Protein AF-0000000078836853 (afdb_homodimer)

Secondary structure (DSSP, 8-state):
--HHHHHHHHHHHHHHHHHHHHHHHHHHHHHHHHS-HHHHHTGGGB-----PPP--TTPPPGGGT-TT--EEEEEEETTEEEEEEEETTEEEEEETTT--B-PSP-HHHHHHHHHHHB-S-PPEEEEEEESS--GGGTTS-SSEEEEEESSTT--EEEE-TTT--EEEEE-HHHHHHHHHHHHHHT--SSS--TT-HHHHHHHHHHHHHHHHHHHHHHHHHHHHHHHHHHH-/--HHHHHHHHHHHHHHHHHHHHHHHHHHHHHHHHS-HHHHHTGGGB-----PPP--TTPPPGGGT-TT--EEEEEEETTEEEEEEEETTEEEEEETTT--B-PSP-HHHHHHHHHHHB-S-PPEEEEEEESS--GGGTTS-SSEEEEEESSTT--EEEE-TTT--EEEEE-HHHHHHHHHHHHHHT--SSS--TT-HHHHHHHHHHHHHHHHHHHHHHHHHHHHHHHHHHH-

InterPro domains:
  IPR025711 PepSY domain [PF03413] (105-168)

Foldseek 3Di:
DDVLVVLVVLLVVLVVVLVVLVVLQVVLVCLVVVDDVCVLQCVQFWDDDDFDDDDPPQFDDPVPADPAWDDWDWGDAPRFTWIFTQGPVGTAIARGRPSHTCAQPDQVLLLVRSVVTGNDDWHWPDKDFDQADDLLPRPDDD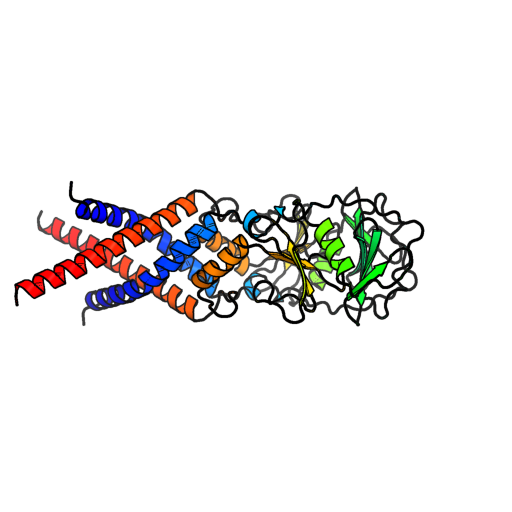RWIWTWTDDPQTKIFIAHSGRRDTPGIGGNSNVVSLVSCCSNLVPVDSSPDSPDPVSVVSVVSVVSSVVSVVVVVVVVVVVVVVVVVVVD/DDPLVVLVVLLVVLVVVLVVLVVLQVVLVCLVVVDDVCVLQCVQFWDDDDFDDDDPPQFDDPVPADPAWDDWDWGDAPRFTWIFTQGPVGTAIARGRPSHTCAQPDQVLLLVRSVVTGNDDWHWPDKDFDQADDLLPRPDDDRWIWTWTDDPQTKIFIAHSGRRDTPGIGGNSNVVSLVSCCSNLVPVDSSPDSPDPVSVVSVVSVVSSVVSVVVVVVVVVVVVVVVVVVVD

Solvent-accessible surface area (backbone atoms only — not comparable to full-atom values): 24762 Å² total; per-residue (Å²): 137,61,65,65,57,55,41,51,52,51,30,51,58,51,42,55,60,46,48,57,53,47,50,43,42,29,57,28,44,40,53,63,26,67,49,52,65,59,65,48,60,39,59,76,49,44,41,82,71,75,80,54,58,56,81,52,78,71,52,56,65,70,69,75,68,48,77,54,29,34,32,39,31,38,34,68,54,96,87,35,58,27,29,40,33,35,28,77,90,40,63,32,22,26,35,25,59,79,59,46,74,56,44,68,45,51,70,69,57,49,49,53,49,51,55,69,34,39,52,62,89,49,53,78,72,46,74,45,79,32,77,64,63,54,77,96,48,56,88,52,78,63,59,28,31,40,35,31,31,45,60,82,54,51,38,30,38,29,33,34,33,30,60,62,43,79,75,45,62,49,32,46,65,32,52,51,48,53,54,36,47,17,58,53,39,54,22,89,79,80,53,70,52,57,54,42,68,64,41,47,52,52,28,51,48,44,46,51,31,50,53,40,48,51,48,52,52,52,53,52,54,50,50,51,51,53,52,54,55,67,73,95,134,61,67,65,58,55,41,51,51,50,31,51,56,50,42,56,58,45,46,58,52,47,49,45,41,28,57,29,44,40,52,62,25,68,48,50,64,59,65,49,59,40,57,75,49,45,42,83,72,76,80,55,58,56,81,50,80,72,53,54,63,70,68,75,69,48,75,54,30,33,32,36,30,38,35,71,55,96,89,35,58,28,30,39,32,34,28,78,89,40,62,31,21,26,35,25,59,80,59,46,74,56,43,67,45,50,70,70,56,49,49,50,49,51,55,70,34,40,51,64,88,48,52,78,72,46,75,45,78,34,76,65,62,55,78,95,48,57,88,52,80,64,58,28,32,40,35,30,30,45,61,83,56,50,37,31,40,29,32,34,34,30,62,63,42,78,74,46,62,49,30,47,66,34,52,51,48,51,54,35,45,17,59,53,38,54,21,90,79,81,53,69,51,56,55,43,68,63,42,46,51,51,29,51,48,43,48,51,33,50,50,41,48,52,48,52,52,51,54,51,55,50,50,50,52,52,53,53,56,67,74,97

Structure (mmCIF, N/CA/C/O backbone):
data_AF-0000000078836853-model_v1
#
loop_
_entity.id
_entity.type
_entity.pdbx_description
1 polymer 'PepSY domain-containing protein'
#
loop_
_atom_site.group_PDB
_atom_site.id
_atom_site.type_symbol
_atom_site.label_atom_id
_atom_site.label_alt_id
_atom_site.label_comp_id
_atom_site.label_asym_id
_atom_site.label_entity_id
_atom_site.label_seq_id
_atom_site.pdbx_PDB_ins_code
_atom_site.Cartn_x
_atom_site.Cartn_y
_atom_site.Cartn_z
_atom_site.occupancy
_atom_site.B_iso_or_equiv
_atom_site.auth_seq_id
_atom_site.auth_comp_id
_atom_site.auth_asym_id
_atom_site.auth_atom_id
_atom_site.pdbx_PDB_model_num
ATOM 1 N N . MET A 1 1 ? -12.055 32.719 38.469 1 42.66 1 MET A N 1
ATOM 2 C CA . MET A 1 1 ? -10.812 32.406 37.781 1 42.66 1 MET A CA 1
ATOM 3 C C . MET A 1 1 ? -11.023 32.406 36.25 1 42.66 1 MET A C 1
ATOM 5 O O . MET A 1 1 ? -11.914 31.734 35.75 1 42.66 1 MET A O 1
ATOM 9 N N . ARG A 1 2 ? -10.828 33.5 35.312 1 65.19 2 ARG A N 1
ATOM 10 C CA . ARG A 1 2 ? -11.414 34.062 34.094 1 65.19 2 ARG A CA 1
ATOM 11 C C . ARG A 1 2 ? -11.078 33.219 32.875 1 65.19 2 ARG A C 1
ATOM 13 O O . ARG A 1 2 ? -9.906 32.906 32.625 1 65.19 2 ARG A O 1
ATOM 20 N N . LEU A 1 3 ? -11.984 32.375 32.438 1 70.56 3 LEU A N 1
ATOM 21 C CA . LEU A 1 3 ? -12.031 31.453 31.328 1 70.56 3 LEU A CA 1
ATOM 22 C C . LEU A 1 3 ? -11.211 31.969 30.156 1 70.56 3 LEU A C 1
ATOM 24 O O . LEU A 1 3 ? -10.445 31.219 29.547 1 70.56 3 LEU A O 1
ATOM 28 N N . PRO A 1 4 ? -11.305 33.188 29.953 1 72.94 4 PRO A N 1
ATOM 29 C CA . PRO A 1 4 ? -10.5 33.688 28.828 1 72.94 4 PRO A CA 1
ATOM 30 C C . PRO A 1 4 ? -9.008 33.719 29.141 1 72.94 4 PRO A C 1
ATOM 32 O O . PRO A 1 4 ? -8.188 33.5 28.25 1 72.94 4 PRO A O 1
ATOM 35 N N . ALA A 1 5 ? -8.688 33.969 30.406 1 75.06 5 ALA A N 1
ATOM 36 C CA . ALA A 1 5 ? -7.281 34.031 30.781 1 75.06 5 ALA A CA 1
ATOM 37 C C . ALA A 1 5 ? -6.645 32.625 30.688 1 75.06 5 ALA A C 1
ATOM 39 O O . ALA A 1 5 ? -5.508 32.5 30.219 1 75.06 5 ALA A O 1
ATOM 40 N N . LEU A 1 6 ? -7.359 31.609 31.156 1 76.12 6 LEU A N 1
ATOM 41 C CA . LEU A 1 6 ? -6.875 30.234 31.062 1 76.12 6 LEU A CA 1
ATOM 42 C C . LEU A 1 6 ? -6.734 29.812 29.609 1 76.12 6 LEU A C 1
ATOM 44 O O . LEU A 1 6 ? -5.777 29.125 29.25 1 76.12 6 LEU A O 1
ATOM 48 N N . ALA A 1 7 ? -7.648 30.156 28.875 1 78.25 7 ALA A N 1
ATOM 49 C CA . ALA A 1 7 ? -7.605 29.844 27.438 1 78.25 7 ALA A CA 1
ATOM 50 C C . ALA A 1 7 ? -6.406 30.5 26.766 1 78.25 7 ALA A C 1
ATOM 52 O O . ALA A 1 7 ? -5.75 29.891 25.922 1 78.25 7 ALA A O 1
ATOM 53 N N . ARG A 1 8 ? -6.152 31.688 27.172 1 84.06 8 ARG A N 1
ATOM 54 C CA . ARG A 1 8 ? -5.035 32.438 26.578 1 84.06 8 ARG A CA 1
ATOM 55 C C . ARG A 1 8 ? -3.703 31.781 26.953 1 84.06 8 ARG A C 1
ATOM 57 O O . ARG A 1 8 ? -2.826 31.625 26.109 1 84.06 8 ARG A O 1
ATOM 64 N N . THR A 1 9 ? -3.615 31.438 28.172 1 82.25 9 THR A N 1
ATOM 65 C CA . THR A 1 9 ? -2.371 30.844 28.641 1 82.25 9 THR A CA 1
ATOM 66 C C . THR A 1 9 ? -2.18 29.453 28.047 1 82.25 9 THR A C 1
ATOM 68 O O . THR A 1 9 ? -1.085 29.109 27.578 1 82.25 9 THR A O 1
ATOM 71 N N . THR A 1 10 ? -3.188 28.656 28.016 1 81 10 THR A N 1
ATOM 72 C CA . THR A 1 10 ? -3.115 27.328 27.438 1 81 10 THR A CA 1
ATOM 73 C C . THR A 1 10 ? -2.799 27.406 25.938 1 81 10 THR A C 1
ATOM 75 O O . THR A 1 10 ? -1.932 26.688 25.453 1 81 10 THR A O 1
ATOM 78 N N . HIS A 1 11 ? -3.488 28.25 25.344 1 85.75 11 HIS A N 1
ATOM 79 C CA . HIS A 1 11 ? -3.266 28.422 23.906 1 85.75 11 HIS A CA 1
ATOM 80 C C . HIS A 1 11 ? -1.817 28.797 23.609 1 85.75 11 HIS A C 1
ATOM 82 O O . HIS A 1 11 ? -1.19 28.219 22.719 1 85.75 11 HIS A O 1
ATOM 88 N N . LYS A 1 12 ? -1.328 29.688 24.391 1 84 12 LYS A N 1
ATOM 89 C CA . LYS A 1 12 ? 0.028 30.188 24.156 1 84 12 LYS A CA 1
ATOM 90 C C . LYS A 1 12 ? 1.051 29.062 24.312 1 84 12 LYS A C 1
ATOM 92 O O . LYS A 1 12 ? 1.88 28.844 23.422 1 84 12 LYS A O 1
ATOM 97 N N . TRP A 1 13 ? 1.012 28.312 25.375 1 84.75 13 TRP A N 1
ATOM 98 C CA . TRP A 1 13 ? 2.014 27.281 25.656 1 84.75 13 TRP A CA 1
ATOM 99 C C . TRP A 1 13 ? 1.844 26.094 24.719 1 84.75 13 TRP A C 1
ATOM 101 O O . TRP A 1 13 ? 2.828 25.531 24.219 1 84.75 13 TRP A O 1
ATOM 111 N N . PHE A 1 14 ? 0.631 25.641 24.438 1 88 14 PHE A N 1
ATOM 112 C CA . PHE A 1 14 ? 0.379 24.562 23.5 1 88 14 PHE A CA 1
ATOM 113 C C . PHE A 1 14 ? 0.801 24.953 22.094 1 88 14 PHE A C 1
ATOM 115 O O . PHE A 1 14 ? 1.395 24.156 21.375 1 88 14 PHE A O 1
ATOM 122 N N . ALA A 1 15 ? 0.5 26.125 21.844 1 84.69 15 ALA A N 1
ATOM 123 C CA . ALA A 1 15 ? 0.825 26.609 20.5 1 84.69 15 ALA A CA 1
ATOM 124 C C . ALA A 1 15 ? 2.334 26.641 20.297 1 84.69 15 ALA A C 1
ATOM 126 O O . ALA A 1 15 ? 2.818 26.344 19.188 1 84.69 15 ALA A O 1
ATOM 127 N N . LEU A 1 16 ? 3.051 27.031 21.297 1 85.44 16 LEU A N 1
ATOM 128 C CA . LEU A 1 16 ? 4.504 27.094 21.188 1 85.44 16 LEU A CA 1
ATOM 129 C C . LEU A 1 16 ? 5.098 25.703 20.984 1 85.44 16 LEU A C 1
ATOM 131 O O . LEU A 1 16 ? 5.953 25.5 20.125 1 85.44 16 LEU A O 1
ATOM 135 N N . ILE A 1 17 ? 4.637 24.75 21.734 1 90.44 17 ILE A N 1
ATOM 136 C CA . ILE A 1 17 ? 5.102 23.375 21.609 1 90.44 17 ILE A CA 1
ATOM 137 C C . ILE A 1 17 ? 4.711 22.812 20.234 1 90.44 17 ILE A C 1
ATOM 139 O O . ILE A 1 17 ? 5.527 22.188 19.562 1 90.44 17 ILE A O 1
ATOM 143 N N . LEU A 1 18 ? 3.545 23.062 19.875 1 91.5 18 LEU A N 1
ATOM 144 C CA . LEU A 1 18 ? 3.018 22.562 18.609 1 91.5 18 LEU A CA 1
ATOM 145 C C . LEU A 1 18 ? 3.715 23.203 17.422 1 91.5 18 LEU A C 1
ATOM 147 O O . LEU A 1 18 ? 3.818 22.609 16.344 1 91.5 18 LEU A O 1
ATOM 151 N N . ALA A 1 19 ? 4.133 24.438 17.672 1 87.81 19 ALA A N 1
ATOM 152 C CA . ALA A 1 19 ? 4.781 25.156 16.594 1 87.81 19 ALA A CA 1
ATOM 153 C C . ALA A 1 19 ? 6.035 24.438 16.109 1 87.81 19 ALA A C 1
ATOM 155 O O . ALA A 1 19 ? 6.316 24.406 14.914 1 87.81 19 ALA A O 1
ATOM 156 N N . ILE A 1 20 ? 6.699 23.844 17 1 91.5 20 ILE A N 1
ATOM 157 C CA . ILE A 1 20 ? 7.898 23.094 16.641 1 91.5 20 ILE A CA 1
ATOM 158 C C . ILE A 1 20 ? 7.523 21.891 15.773 1 91.5 20 ILE A C 1
ATOM 160 O O . ILE A 1 20 ? 8.109 21.672 14.711 1 91.5 20 ILE A O 1
ATOM 164 N N . GLN A 1 21 ? 6.57 21.172 16.219 1 93.38 21 GLN A N 1
ATOM 165 C CA . GLN A 1 21 ? 6.133 20 15.477 1 93.38 21 GLN A CA 1
ATOM 166 C C . GLN A 1 21 ? 5.488 20.406 14.148 1 93.38 21 GLN A C 1
ATOM 168 O O . GLN A 1 21 ? 5.629 19.703 13.148 1 93.38 21 GLN A O 1
ATOM 173 N N . ALA A 1 22 ? 4.852 21.516 14.18 1 91.94 22 ALA A N 1
ATOM 174 C CA . ALA A 1 22 ? 4.234 22.031 12.953 1 91.94 22 ALA A CA 1
ATOM 175 C C . ALA A 1 22 ? 5.281 22.281 11.875 1 91.94 22 ALA A C 1
ATOM 177 O O . ALA A 1 22 ? 5.027 22.078 10.688 1 91.94 22 ALA A O 1
ATOM 178 N N . VAL A 1 23 ? 6.406 22.75 12.289 1 93.38 23 VAL A N 1
ATOM 179 C CA . VAL A 1 23 ? 7.496 22.969 11.344 1 93.38 23 VAL A CA 1
ATOM 180 C C . VAL A 1 23 ? 7.91 21.641 10.719 1 93.38 23 VAL A C 1
ATOM 182 O O . VAL A 1 23 ? 8.07 21.531 9.5 1 93.38 23 VAL A O 1
ATOM 185 N N . PHE A 1 24 ? 7.98 20.594 11.523 1 95.75 24 PHE A N 1
ATOM 186 C CA . PHE A 1 24 ? 8.344 19.281 11.016 1 95.75 24 PHE A CA 1
ATOM 187 C C . PHE A 1 24 ? 7.266 18.734 10.094 1 95.75 24 PHE A C 1
ATOM 189 O O . PHE A 1 24 ? 7.566 18.125 9.062 1 95.75 24 PHE A O 1
ATOM 196 N N . TRP A 1 25 ? 6.016 18.922 10.461 1 96.19 25 TRP A N 1
ATOM 197 C CA . TRP A 1 25 ? 4.918 18.453 9.617 1 96.19 25 TRP A CA 1
ATOM 198 C C . TRP A 1 25 ? 4.926 19.188 8.273 1 96.19 25 TRP A C 1
ATOM 200 O O . TRP A 1 25 ? 4.715 18.562 7.23 1 96.19 25 TRP A O 1
ATOM 210 N N . THR A 1 26 ? 5.211 20.438 8.328 1 94.69 26 THR A N 1
ATOM 211 C CA . THR A 1 26 ? 5.191 21.234 7.109 1 94.69 26 THR A CA 1
ATOM 212 C C . THR A 1 26 ? 6.359 20.875 6.199 1 94.69 26 THR A C 1
ATOM 214 O O . THR A 1 26 ? 6.172 20.641 5.004 1 94.69 26 THR A O 1
ATOM 217 N N . LEU A 1 27 ? 7.547 20.812 6.758 1 96.25 27 LEU A N 1
ATOM 218 C CA . LEU A 1 27 ? 8.727 20.516 5.961 1 96.25 27 LEU A CA 1
ATOM 219 C C . LEU A 1 27 ? 8.641 19.109 5.371 1 96.25 27 LEU A C 1
ATOM 221 O O . LEU A 1 27 ? 8.961 18.906 4.199 1 96.25 27 LEU A O 1
ATOM 225 N N . SER A 1 28 ? 8.234 18.156 6.16 1 97.12 28 SER A N 1
ATOM 226 C CA . SER A 1 28 ? 8.047 16.812 5.629 1 97.12 28 SER A CA 1
ATOM 227 C C . SER A 1 28 ? 6.949 16.781 4.57 1 97.12 28 SER A C 1
ATOM 229 O O . SER A 1 28 ? 7.09 16.109 3.541 1 97.12 28 SER A O 1
ATOM 231 N N . GLY A 1 29 ? 5.887 17.531 4.84 1 96.5 29 GLY A N 1
ATOM 232 C CA . GLY A 1 29 ? 4.812 17.609 3.867 1 96.5 29 GLY A CA 1
ATOM 233 C C . GLY A 1 29 ? 5.266 18.156 2.523 1 96.5 29 GLY A C 1
ATOM 234 O O . GLY A 1 29 ? 4.816 17.688 1.477 1 96.5 29 GLY A O 1
ATOM 235 N N . VAL A 1 30 ? 6.137 19.141 2.561 1 97.44 30 VAL A N 1
ATOM 236 C CA . VAL A 1 30 ? 6.66 19.719 1.324 1 97.44 30 VAL A CA 1
ATOM 237 C C . VAL A 1 30 ? 7.352 18.625 0.505 1 97.44 30 VAL A C 1
ATOM 239 O O . VAL A 1 30 ? 7.082 18.469 -0.688 1 97.44 30 VAL A O 1
ATOM 242 N N . TYR A 1 31 ? 8.172 17.859 1.103 1 97.69 31 TYR A N 1
ATOM 243 C CA . TYR A 1 31 ? 8.867 16.797 0.374 1 97.69 31 TYR A CA 1
ATOM 244 C C . TYR A 1 31 ? 7.891 15.75 -0.137 1 97.69 31 TYR A C 1
ATOM 246 O O . TYR A 1 31 ? 7.957 15.344 -1.299 1 97.69 31 TYR A O 1
ATOM 254 N N . MET A 1 32 ? 6.973 15.336 0.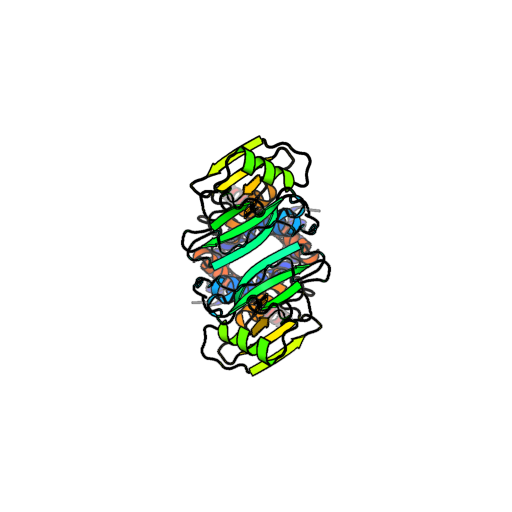71 1 97.19 32 MET A N 1
ATOM 255 C CA . MET A 1 32 ? 6.043 14.25 0.392 1 97.19 32 MET A CA 1
ATOM 256 C C . MET A 1 32 ? 5.098 14.664 -0.733 1 97.19 32 MET A C 1
ATOM 258 O O . MET A 1 32 ? 4.637 13.812 -1.499 1 97.19 32 MET A O 1
ATOM 262 N N . THR A 1 33 ? 4.883 15.93 -0.871 1 96.62 33 THR A N 1
ATOM 263 C CA . THR A 1 33 ? 3.975 16.391 -1.915 1 96.62 33 THR A CA 1
ATOM 264 C C . THR A 1 33 ? 4.75 16.828 -3.154 1 96.62 33 THR A C 1
ATOM 266 O O . THR A 1 33 ? 4.188 16.922 -4.246 1 96.62 33 THR A O 1
ATOM 269 N N . ALA A 1 34 ? 6.02 17.094 -3.064 1 95.56 34 ALA A N 1
ATOM 270 C CA . ALA A 1 34 ? 6.836 17.594 -4.164 1 95.56 34 ALA A CA 1
ATOM 271 C C . ALA A 1 34 ? 7.305 16.453 -5.07 1 95.56 34 ALA A C 1
ATOM 273 O O . ALA A 1 34 ? 7.371 16.609 -6.289 1 95.56 34 ALA A O 1
ATOM 274 N N . VAL A 1 35 ? 7.605 15.367 -4.512 1 94.81 35 VAL A N 1
ATOM 275 C CA . VAL A 1 35 ? 8.102 14.219 -5.27 1 94.81 35 VAL A CA 1
ATOM 276 C C . VAL A 1 35 ? 6.957 13.242 -5.535 1 94.81 35 VAL A C 1
ATOM 278 O O . VAL A 1 35 ? 6.332 12.734 -4.598 1 94.81 35 VAL A O 1
ATOM 281 N N . HIS A 1 36 ? 6.738 13.008 -6.77 1 94.69 36 HIS A N 1
ATOM 282 C CA . HIS A 1 36 ? 5.609 12.164 -7.133 1 94.69 36 HIS A CA 1
ATOM 283 C C . HIS A 1 36 ? 5.758 10.766 -6.551 1 94.69 36 HIS A C 1
ATOM 285 O O . HIS A 1 36 ? 6.855 10.203 -6.543 1 94.69 36 HIS A O 1
ATOM 291 N N . ILE A 1 37 ? 4.648 10.203 -6.141 1 91.62 37 ILE A N 1
ATOM 292 C CA . ILE A 1 37 ? 4.625 8.938 -5.418 1 91.62 37 ILE A CA 1
ATOM 293 C C . ILE A 1 37 ? 5.18 7.828 -6.305 1 91.62 37 ILE A C 1
ATOM 295 O O . ILE A 1 37 ? 5.812 6.891 -5.816 1 91.62 37 ILE A O 1
ATOM 299 N N . ASP A 1 38 ? 5.008 7.875 -7.598 1 93.44 38 ASP A N 1
ATOM 300 C CA . ASP A 1 38 ? 5.516 6.863 -8.516 1 93.44 38 ASP A CA 1
ATOM 301 C C . ASP A 1 38 ? 7.043 6.82 -8.492 1 93.44 38 ASP A C 1
ATOM 303 O O . ASP A 1 38 ? 7.641 5.75 -8.625 1 93.44 38 ASP A O 1
ATOM 307 N N . ILE A 1 39 ? 7.594 8.023 -8.336 1 95.12 39 ILE A N 1
ATOM 308 C CA . ILE A 1 39 ? 9.047 8.109 -8.234 1 95.12 39 ILE A CA 1
ATOM 309 C C . ILE A 1 39 ? 9.508 7.461 -6.926 1 95.12 39 ILE A C 1
ATOM 311 O O . ILE A 1 39 ? 10.445 6.664 -6.918 1 95.12 39 ILE A O 1
ATOM 315 N N . ILE A 1 40 ? 8.766 7.742 -5.867 1 96.12 40 ILE A N 1
ATOM 316 C CA . ILE A 1 40 ? 9.117 7.211 -4.555 1 96.12 40 ILE A C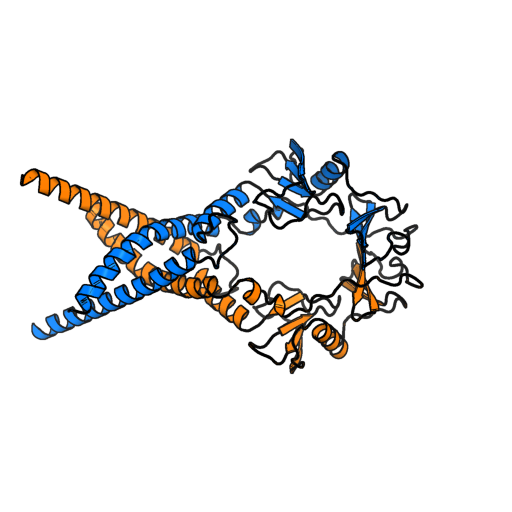A 1
ATOM 317 C C . ILE A 1 40 ? 8.984 5.691 -4.562 1 96.12 40 ILE A C 1
ATOM 319 O O . ILE A 1 40 ? 9.828 4.984 -4.016 1 96.12 40 ILE A O 1
ATOM 323 N N . HIS A 1 41 ? 8 5.133 -5.203 1 95.06 41 HIS A N 1
ATOM 324 C CA . HIS A 1 41 ? 7.785 3.691 -5.273 1 95.06 41 HIS A CA 1
ATOM 325 C C . HIS A 1 41 ? 8.852 3.012 -6.125 1 95.06 41 HIS A C 1
ATOM 327 O O . HIS A 1 41 ? 9.047 1.797 -6.035 1 95.06 41 HIS A O 1
ATOM 333 N N . GLY A 1 42 ? 9.516 3.77 -6.988 1 95.44 42 GLY A N 1
ATOM 334 C CA . GLY A 1 42 ? 10.547 3.201 -7.84 1 95.44 42 GLY A CA 1
ATOM 335 C C . GLY A 1 42 ? 9.984 2.408 -9.008 1 95.44 42 GLY A C 1
ATOM 336 O O . GLY A 1 42 ? 10.633 1.479 -9.492 1 95.44 42 GLY A O 1
ATOM 337 N N . ASP A 1 43 ? 8.812 2.654 -9.445 1 91.94 43 ASP A N 1
ATOM 338 C CA . ASP A 1 43 ? 8.133 1.914 -10.508 1 91.94 43 ASP A CA 1
ATOM 339 C C . ASP A 1 43 ? 8.945 1.948 -11.797 1 91.94 43 ASP A C 1
ATOM 341 O O . ASP A 1 43 ? 9.016 0.95 -12.516 1 91.94 43 ASP A O 1
ATOM 345 N N . ARG A 1 44 ? 9.602 2.984 -11.992 1 92.44 44 ARG A N 1
ATOM 346 C CA . ARG A 1 44 ? 10.32 3.154 -13.25 1 92.44 44 ARG A CA 1
ATOM 347 C C . ARG A 1 44 ? 11.625 2.367 -13.25 1 92.44 44 ARG A C 1
ATOM 349 O O . ARG A 1 44 ? 12.258 2.203 -14.289 1 92.44 44 ARG A O 1
ATOM 356 N N . LEU A 1 45 ? 12.039 1.994 -12.062 1 96.06 45 LEU A N 1
ATOM 357 C CA . LEU A 1 45 ? 13.297 1.267 -11.953 1 96.06 45 LEU A CA 1
ATOM 358 C C . LEU A 1 45 ? 13.141 -0.173 -12.43 1 96.06 45 LEU A C 1
ATOM 360 O O . LEU A 1 45 ? 14.125 -0.858 -12.695 1 96.06 45 LEU A O 1
ATOM 364 N N . VAL A 1 46 ? 11.922 -0.607 -12.453 1 96.12 46 VAL A N 1
ATOM 365 C CA . VAL A 1 46 ? 11.664 -2.002 -12.789 1 96.12 46 VAL A CA 1
ATOM 366 C C . VAL A 1 46 ? 11.211 -2.105 -14.242 1 96.12 46 VAL A C 1
ATOM 368 O O . VAL A 1 46 ? 10.25 -1.438 -14.648 1 96.12 46 VAL A O 1
ATOM 371 N N . ARG A 1 47 ? 11.812 -2.951 -14.945 1 92.44 47 ARG A N 1
ATOM 372 C CA . ARG A 1 47 ? 11.469 -3.164 -16.344 1 92.44 47 ARG A CA 1
ATOM 373 C C . ARG A 1 47 ? 10.102 -3.836 -16.484 1 92.44 47 ARG A C 1
ATOM 375 O O . ARG A 1 47 ? 9.836 -4.84 -15.82 1 92.44 47 ARG A O 1
ATOM 382 N N . ALA A 1 48 ? 9.312 -3.18 -17.297 1 81.25 48 ALA A N 1
ATOM 383 C CA . ALA A 1 48 ? 8.031 -3.818 -17.594 1 81.25 48 ALA A CA 1
ATOM 384 C C . ALA A 1 48 ? 8.234 -5.102 -18.391 1 81.25 48 ALA A C 1
ATOM 386 O O . ALA A 1 48 ? 8.945 -5.109 -19.406 1 81.25 48 ALA A O 1
ATOM 387 N N . GLN A 1 49 ? 7.98 -6.219 -17.75 1 73.19 49 GLN A N 1
ATOM 388 C CA . GLN A 1 49 ? 8.141 -7.461 -18.5 1 73.19 49 GLN A CA 1
ATOM 389 C C . GLN A 1 49 ? 6.879 -7.793 -19.297 1 73.19 49 GLN A C 1
ATOM 391 O O . GLN A 1 49 ? 5.793 -7.91 -18.719 1 73.19 49 GLN A O 1
ATOM 396 N N . ALA A 1 50 ? 6.977 -7.535 -20.594 1 68.19 50 ALA A N 1
ATOM 397 C CA . ALA A 1 50 ? 5.863 -8.016 -21.406 1 68.19 50 ALA A CA 1
ATOM 398 C C . ALA A 1 50 ? 5.648 -9.516 -21.219 1 68.19 50 ALA A C 1
ATOM 400 O O . ALA A 1 50 ? 6.594 -10.297 -21.328 1 68.19 50 ALA A O 1
ATOM 401 N N . PRO A 1 51 ? 4.473 -9.883 -20.656 1 69.38 51 PRO A N 1
ATOM 402 C CA . PRO A 1 51 ? 4.27 -11.328 -20.484 1 69.38 51 PRO A CA 1
ATOM 403 C C . PRO A 1 51 ? 4.434 -12.094 -21.797 1 69.38 51 PRO A C 1
ATOM 405 O O . PRO A 1 51 ? 3.889 -11.695 -22.828 1 69.38 51 PRO A O 1
ATOM 408 N N . GLN A 1 52 ? 5.469 -12.891 -21.859 1 78.56 52 GLN A N 1
ATOM 409 C CA . GLN A 1 52 ? 5.641 -13.766 -23.016 1 78.56 52 GLN A CA 1
ATOM 410 C C . GLN A 1 52 ? 4.953 -15.109 -22.797 1 78.56 52 GLN A C 1
ATOM 412 O O . GLN A 1 52 ? 4.98 -15.656 -21.703 1 78.56 52 GLN A O 1
ATOM 417 N N . PRO A 1 53 ? 4.355 -15.5 -23.859 1 84.38 53 PRO A N 1
ATOM 418 C CA . PRO A 1 53 ? 3.746 -16.828 -23.719 1 84.38 53 PRO A CA 1
ATOM 419 C C . PRO A 1 53 ? 4.77 -17.906 -23.406 1 84.38 53 PRO A C 1
ATOM 421 O O . PRO A 1 53 ? 5.902 -17.859 -23.891 1 84.38 53 PRO A O 1
ATOM 424 N N . ILE A 1 54 ? 4.328 -18.797 -22.594 1 86.38 54 ILE A N 1
ATOM 425 C CA . ILE A 1 54 ? 5.176 -19.922 -22.203 1 86.38 54 ILE A CA 1
ATOM 426 C C . ILE A 1 54 ? 4.949 -21.094 -23.156 1 86.38 54 ILE A C 1
ATOM 428 O O . ILE A 1 54 ? 3.805 -21.422 -23.484 1 86.38 54 ILE A O 1
ATOM 432 N N . THR A 1 55 ? 6.039 -21.641 -23.672 1 81.5 55 THR A N 1
ATOM 433 C CA . THR A 1 55 ? 5.945 -22.875 -24.422 1 81.5 55 THR A CA 1
ATOM 434 C C . THR A 1 55 ? 5.664 -24.047 -23.484 1 81.5 55 THR A C 1
ATOM 436 O O . THR A 1 55 ? 6.512 -24.422 -22.672 1 81.5 55 THR A O 1
ATOM 439 N N . LEU A 1 56 ? 4.52 -24.656 -23.625 1 80.94 56 LEU A N 1
ATOM 440 C CA . LEU A 1 56 ? 4.016 -25.609 -22.641 1 80.94 56 LEU A CA 1
ATOM 441 C C . LEU A 1 56 ? 4.516 -27.016 -22.938 1 80.94 56 LEU A C 1
ATOM 443 O O . LEU A 1 56 ? 4.484 -27.891 -22.078 1 80.94 56 LEU A O 1
ATOM 447 N N . ALA A 1 57 ? 5 -27.188 -24.125 1 77.88 57 ALA A N 1
ATOM 448 C CA . ALA A 1 57 ? 5.457 -28.516 -24.516 1 77.88 57 ALA A CA 1
ATOM 449 C C . ALA A 1 57 ? 6.625 -28.969 -23.641 1 77.88 57 ALA A C 1
ATOM 451 O O . ALA A 1 57 ? 7.594 -28.234 -23.453 1 77.88 57 ALA A O 1
ATOM 452 N N . GLY A 1 58 ? 6.457 -30.188 -23.031 1 77.94 58 GLY A N 1
ATOM 453 C CA . GLY A 1 58 ? 7.566 -30.781 -22.312 1 77.94 58 GLY A CA 1
ATOM 454 C C . GLY A 1 58 ? 7.672 -30.328 -20.875 1 77.94 58 GLY A C 1
ATOM 455 O O . GLY A 1 58 ? 8.688 -30.547 -20.219 1 77.94 58 GLY A O 1
ATOM 456 N N . LEU A 1 59 ? 6.668 -29.656 -20.344 1 82.25 59 LEU A N 1
ATOM 457 C CA . LEU A 1 59 ? 6.746 -29.172 -18.969 1 82.25 59 LEU A CA 1
ATOM 458 C C . LEU A 1 59 ? 6.383 -30.281 -17.984 1 82.25 59 LEU A C 1
ATOM 460 O O . LEU A 1 59 ? 5.562 -31.141 -18.297 1 82.25 59 LEU A O 1
ATOM 464 N N . MET A 1 60 ? 7.027 -30.188 -16.859 1 79.88 60 MET A N 1
ATOM 465 C CA . MET A 1 60 ? 6.73 -31.141 -15.789 1 79.88 60 MET A CA 1
ATOM 466 C C . MET A 1 60 ? 5.434 -30.766 -15.078 1 79.88 60 MET A C 1
ATOM 468 O O . MET A 1 60 ? 5.051 -29.594 -15.055 1 79.88 60 MET A O 1
ATOM 472 N N . GLU A 1 61 ? 4.863 -31.844 -14.492 1 77.06 61 GLU A N 1
ATOM 473 C CA . GLU A 1 61 ? 3.684 -31.609 -13.664 1 77.06 61 GLU A CA 1
ATOM 474 C C . GLU A 1 61 ? 4.078 -31.109 -12.281 1 77.06 61 GLU A C 1
ATOM 476 O O . GLU A 1 61 ? 5.02 -31.625 -11.672 1 77.06 61 GLU A O 1
ATOM 481 N N . PRO A 1 62 ? 3.33 -30.109 -11.836 1 76.56 62 PRO A N 1
ATOM 482 C CA . PRO A 1 62 ? 3.643 -29.594 -10.5 1 76.56 62 PRO A CA 1
ATOM 483 C C . PRO A 1 62 ? 3.545 -30.672 -9.422 1 76.56 62 PRO A C 1
ATOM 485 O O . PRO A 1 62 ? 4.203 -30.578 -8.383 1 76.56 62 PRO A O 1
ATOM 488 N N . ALA A 1 63 ? 2.713 -31.656 -9.648 1 65.06 63 ALA A N 1
ATOM 489 C CA . ALA A 1 63 ? 2.451 -32.719 -8.68 1 65.06 63 ALA A CA 1
ATOM 490 C C . ALA A 1 63 ? 3.748 -33.375 -8.227 1 65.06 63 ALA A C 1
ATOM 492 O O . ALA A 1 63 ? 3.828 -33.906 -7.117 1 65.06 63 ALA A O 1
ATOM 493 N N . HIS A 1 64 ? 4.645 -33.219 -8.906 1 70 64 HIS A N 1
ATOM 494 C CA . HIS A 1 64 ? 5.844 -34 -8.609 1 70 64 HIS A CA 1
ATOM 495 C C . HIS A 1 64 ? 6.922 -33.125 -7.984 1 70 64 HIS A C 1
ATOM 497 O O . HIS A 1 64 ? 8.023 -33.594 -7.684 1 70 64 HIS A O 1
ATOM 503 N N . LEU A 1 65 ? 6.461 -31.969 -7.617 1 72.62 65 LEU A N 1
ATOM 504 C CA . LEU A 1 65 ? 7.547 -31.062 -7.281 1 72.62 65 LEU A CA 1
ATOM 505 C C . LEU A 1 65 ? 7.746 -30.969 -5.773 1 72.62 65 LEU A C 1
ATOM 507 O O . LEU A 1 65 ? 8.883 -30.891 -5.297 1 72.62 65 LEU A O 1
ATOM 511 N N . ALA A 1 66 ? 6.637 -30.922 -4.992 1 75.5 66 ALA A N 1
ATOM 512 C CA . ALA A 1 66 ? 6.836 -30.688 -3.562 1 75.5 66 ALA A CA 1
ATOM 513 C C . ALA A 1 66 ? 5.723 -31.344 -2.746 1 75.5 66 ALA A C 1
ATOM 515 O O . ALA A 1 66 ? 4.543 -31.219 -3.086 1 75.5 66 ALA A O 1
ATOM 516 N N . PRO A 1 67 ? 6.184 -32.156 -1.721 1 80.19 67 PRO A N 1
ATOM 517 C CA . PRO A 1 67 ? 5.168 -32.688 -0.807 1 80.19 67 PRO A CA 1
ATOM 518 C C . PRO A 1 67 ? 4.328 -31.578 -0.157 1 80.19 67 PRO A C 1
ATOM 520 O O . PRO A 1 67 ? 4.852 -30.5 0.172 1 80.19 67 PRO A O 1
ATOM 523 N N . GLY A 1 68 ? 3.025 -31.812 -0.04 1 85.44 68 GLY A N 1
ATOM 524 C CA . GLY A 1 68 ? 2.156 -30.844 0.608 1 85.44 68 GLY A CA 1
ATOM 525 C C . GLY A 1 68 ? 2.025 -29.547 -0.168 1 85.44 68 GLY A C 1
ATOM 526 O O . GLY A 1 68 ? 2.07 -28.469 0.415 1 85.44 68 GLY A O 1
ATOM 527 N N . LEU A 1 69 ? 1.948 -29.609 -1.398 1 89.62 69 LEU A N 1
ATOM 528 C CA . LEU A 1 69 ? 1.848 -28.453 -2.291 1 89.62 69 LEU A CA 1
ATOM 529 C C . LEU A 1 69 ? 0.579 -27.656 -2.01 1 89.62 69 LEU A C 1
ATOM 531 O O . LEU A 1 69 ? -0.513 -28.234 -1.934 1 89.62 69 LEU A O 1
ATOM 535 N N . ARG A 1 70 ? 0.798 -26.406 -1.759 1 90.56 70 ARG A N 1
ATOM 536 C CA . ARG A 1 70 ? -0.324 -25.516 -1.487 1 90.56 70 ARG A CA 1
ATOM 537 C C . ARG A 1 70 ? -0.65 -24.656 -2.705 1 90.56 70 ARG A C 1
ATOM 539 O O . ARG A 1 70 ? -1.815 -24.344 -2.955 1 90.56 70 ARG A O 1
ATOM 546 N N . SER A 1 71 ? 0.334 -24.312 -3.391 1 92.75 71 SER A N 1
ATOM 547 C CA . SER A 1 71 ? 0.166 -23.547 -4.625 1 92.75 71 SER A CA 1
ATOM 548 C C . SER A 1 71 ? 1.38 -23.688 -5.535 1 92.75 71 SER A C 1
ATOM 550 O O . SER A 1 71 ? 2.492 -23.922 -5.062 1 92.75 71 SER A O 1
ATOM 552 N N . ALA A 1 72 ? 1.148 -23.641 -6.809 1 92.62 72 ALA A N 1
ATOM 553 C CA . ALA A 1 72 ? 2.193 -23.672 -7.832 1 92.62 72 ALA A CA 1
ATOM 554 C C . ALA A 1 72 ? 1.886 -22.688 -8.953 1 92.62 72 ALA A C 1
ATOM 556 O O . ALA A 1 72 ? 0.809 -22.734 -9.555 1 92.62 72 ALA A O 1
ATOM 557 N N . ARG A 1 73 ? 2.801 -21.828 -9.172 1 94.38 73 ARG A N 1
ATOM 558 C CA . ARG A 1 73 ? 2.625 -20.859 -10.242 1 94.38 73 ARG A CA 1
ATOM 559 C C . ARG A 1 73 ? 3.646 -21.078 -11.352 1 94.38 73 ARG A C 1
ATOM 561 O O . ARG A 1 73 ? 4.855 -21.047 -11.109 1 94.38 73 ARG A O 1
ATOM 568 N N . LEU A 1 74 ? 3.104 -21.391 -12.508 1 92.56 74 LEU A N 1
ATOM 569 C CA . LEU A 1 74 ? 3.936 -21.453 -13.703 1 92.56 74 LEU A CA 1
ATOM 570 C C . LEU A 1 74 ? 4.141 -20.078 -14.305 1 92.56 74 LEU A C 1
ATOM 572 O O . LEU A 1 74 ? 3.174 -19.359 -14.586 1 92.56 74 LEU A O 1
ATOM 576 N N . GLU A 1 75 ? 5.344 -19.672 -14.414 1 92.56 75 GLU A N 1
ATOM 577 C CA . GLU A 1 75 ? 5.668 -18.391 -15.023 1 92.56 75 GLU A CA 1
ATOM 578 C C . GLU A 1 75 ? 7.027 -18.438 -15.711 1 92.56 75 GLU A C 1
ATOM 580 O O . GLU A 1 75 ? 7.699 -19.469 -15.711 1 92.56 75 GLU A O 1
ATOM 585 N N . SER A 1 76 ? 7.352 -17.297 -16.406 1 92.31 76 SER A N 1
ATOM 586 C CA . SER A 1 76 ? 8.648 -17.188 -17.062 1 92.31 76 SER A CA 1
ATOM 587 C C . SER A 1 76 ? 9.602 -16.312 -16.266 1 92.31 76 SER A C 1
ATOM 589 O O . SER A 1 76 ? 9.227 -15.227 -15.812 1 92.31 76 SER A O 1
ATOM 591 N N . GLN A 1 77 ? 10.781 -16.844 -15.969 1 93.06 77 GLN A N 1
ATOM 592 C CA . GLN A 1 77 ? 11.883 -16.062 -15.422 1 93.06 77 GLN A CA 1
ATOM 593 C C . GLN A 1 77 ? 13.133 -16.203 -16.281 1 93.06 77 GLN A C 1
ATOM 595 O O . GLN A 1 77 ? 13.562 -17.312 -16.594 1 93.06 77 GLN A O 1
ATOM 600 N N . LEU A 1 78 ? 13.672 -15.031 -16.641 1 92.44 78 LEU A N 1
ATOM 601 C CA . LEU A 1 78 ? 14.852 -15.008 -17.5 1 92.44 78 LEU A CA 1
ATOM 602 C C . LEU A 1 78 ? 14.625 -15.828 -18.75 1 92.44 78 LEU A C 1
ATOM 604 O O . LEU A 1 78 ? 15.508 -16.594 -19.172 1 92.44 78 LEU A O 1
ATOM 608 N N . GLY A 1 79 ? 13.43 -15.781 -19.219 1 89.25 79 GLY A N 1
ATOM 609 C CA . GLY A 1 79 ? 13.094 -16.438 -20.469 1 89.25 79 GLY A CA 1
ATOM 610 C C . GLY A 1 79 ? 12.844 -17.922 -20.328 1 89.25 79 GLY A C 1
ATOM 611 O O . GLY A 1 79 ? 12.609 -18.609 -21.328 1 89.25 79 GLY A O 1
ATOM 612 N N . GLN A 1 80 ? 12.906 -18.406 -19.156 1 91.62 80 GLN A N 1
ATOM 613 C CA . GLN A 1 80 ? 12.703 -19.844 -18.922 1 91.62 80 GLN A CA 1
ATOM 614 C C . GLN A 1 80 ? 11.461 -20.078 -18.078 1 91.62 80 GLN A C 1
ATOM 616 O O . GLN A 1 80 ? 11.195 -19.344 -17.125 1 91.62 80 GLN A O 1
ATOM 621 N N . PRO A 1 81 ? 10.734 -21.141 -18.422 1 92.62 81 PRO A N 1
ATOM 622 C CA . PRO A 1 81 ? 9.586 -21.484 -17.578 1 92.62 81 PRO A CA 1
ATOM 623 C C . PRO A 1 81 ? 10.008 -22.047 -16.219 1 92.62 81 PRO A C 1
ATOM 625 O O . PRO A 1 81 ? 10.883 -22.906 -16.141 1 92.62 81 PRO A O 1
ATOM 628 N N . VAL A 1 82 ? 9.398 -21.531 -15.203 1 93.88 82 VAL A N 1
ATOM 629 C CA . VAL A 1 82 ? 9.695 -22 -13.852 1 93.88 82 VAL A CA 1
ATOM 630 C C . VAL A 1 82 ? 8.391 -22.203 -13.086 1 93.88 82 VAL A C 1
ATOM 632 O O . VAL A 1 82 ? 7.34 -21.688 -13.484 1 93.88 82 VAL A O 1
ATOM 635 N N . TYR A 1 83 ? 8.453 -23.016 -12.039 1 93.56 83 TYR A N 1
ATOM 636 C CA . TYR A 1 83 ? 7.391 -23.141 -11.055 1 93.56 83 TYR A CA 1
ATOM 637 C C . TYR A 1 83 ? 7.781 -22.484 -9.734 1 93.56 83 TYR A C 1
ATOM 639 O O . TYR A 1 83 ? 8.82 -22.812 -9.156 1 93.56 83 TYR A O 1
ATOM 647 N N . VAL A 1 84 ? 7.02 -21.516 -9.367 1 95.81 84 VAL A N 1
ATOM 648 C CA . VAL A 1 84 ? 7.102 -21.016 -7.992 1 95.81 84 VAL A CA 1
ATOM 649 C C . VAL A 1 84 ? 6.125 -21.797 -7.105 1 95.81 84 VAL A C 1
ATOM 651 O O . VAL A 1 84 ? 4.91 -21.688 -7.277 1 95.81 84 VAL A O 1
ATOM 654 N N . VAL A 1 85 ? 6.668 -22.484 -6.168 1 93.69 85 VAL A N 1
ATOM 655 C CA . VAL A 1 85 ? 5.871 -23.438 -5.398 1 93.69 85 VAL A CA 1
ATOM 656 C C . VAL A 1 85 ? 5.805 -23 -3.938 1 93.69 85 VAL A C 1
ATOM 658 O O . VAL A 1 85 ? 6.805 -22.531 -3.375 1 93.69 85 VAL A O 1
ATOM 661 N N . GLU A 1 86 ? 4.672 -23.031 -3.416 1 93.31 86 GLU A N 1
ATOM 662 C CA . GLU A 1 86 ? 4.469 -22.922 -1.975 1 93.31 86 GLU A CA 1
ATOM 663 C C . GLU A 1 86 ? 4 -24.234 -1.376 1 93.31 86 GLU A C 1
ATOM 665 O O . GLU A 1 86 ? 2.947 -24.766 -1.753 1 93.31 86 GLU A O 1
ATOM 670 N N . ALA A 1 87 ? 4.785 -24.812 -0.537 1 91.12 87 ALA A N 1
ATOM 671 C CA . ALA A 1 87 ? 4.484 -26.078 0.12 1 91.12 87 ALA A CA 1
ATOM 672 C C . ALA A 1 87 ? 4.629 -25.969 1.634 1 91.12 87 ALA A C 1
ATOM 674 O O . ALA A 1 87 ? 4.816 -24.859 2.162 1 91.12 87 ALA A O 1
ATOM 675 N N . GLU A 1 88 ? 4.391 -27.031 2.311 1 86.5 88 GLU A N 1
ATOM 676 C CA . GLU A 1 88 ? 4.508 -27.047 3.766 1 86.5 88 GLU A CA 1
ATOM 677 C C . GLU A 1 88 ? 5.895 -26.594 4.215 1 86.5 88 GLU A C 1
ATOM 679 O O . GLU A 1 88 ? 6.035 -25.922 5.242 1 86.5 88 GLU A O 1
ATOM 684 N N . GLY A 1 89 ? 6.859 -26.953 3.432 1 86.44 89 GLY A N 1
ATOM 685 C CA . GLY A 1 89 ? 8.234 -26.625 3.771 1 86.44 89 GLY A CA 1
ATOM 686 C C . GLY A 1 89 ? 8.633 -25.219 3.363 1 86.44 89 GLY A C 1
ATOM 687 O O . GLY A 1 89 ? 9.758 -24.797 3.602 1 86.44 89 GLY A O 1
ATOM 688 N N . GLY A 1 90 ? 7.727 -24.531 2.809 1 91.88 90 GLY A N 1
ATOM 689 C CA . GLY A 1 90 ? 8.016 -23.172 2.391 1 91.88 90 GLY A CA 1
ATOM 690 C C . GLY A 1 90 ? 7.969 -22.984 0.886 1 91.88 90 GLY A C 1
ATOM 691 O O . GLY A 1 90 ? 7.387 -23.812 0.172 1 91.88 90 GLY A O 1
ATOM 692 N N . LYS A 1 91 ? 8.508 -21.875 0.468 1 95.81 91 LYS A N 1
ATOM 693 C CA . LYS A 1 91 ? 8.5 -21.547 -0.955 1 95.81 91 LYS A CA 1
ATOM 694 C C . LYS A 1 91 ? 9.766 -22.031 -1.642 1 95.81 91 LYS A C 1
ATOM 696 O O . LYS A 1 91 ? 10.836 -22.094 -1.023 1 95.81 91 LYS A O 1
ATOM 701 N N . ALA A 1 92 ? 9.617 -22.375 -2.92 1 96.44 92 ALA A N 1
ATOM 702 C CA . ALA A 1 92 ? 10.758 -22.844 -3.699 1 96.44 92 ALA A CA 1
ATOM 703 C C . ALA A 1 92 ? 10.555 -22.578 -5.188 1 96.44 92 ALA A C 1
ATOM 705 O O . ALA A 1 92 ? 9.43 -22.312 -5.629 1 96.44 92 ALA A O 1
ATOM 706 N N . LEU A 1 93 ? 11.641 -22.656 -5.844 1 96.94 93 LEU A N 1
ATOM 707 C CA . LEU A 1 93 ? 11.68 -22.422 -7.285 1 96.94 93 LEU A CA 1
ATOM 708 C C . LEU A 1 93 ? 12.188 -23.656 -8.023 1 96.94 93 LEU A C 1
ATOM 710 O O . LEU A 1 93 ? 13.195 -24.25 -7.629 1 96.94 93 LEU A O 1
ATOM 714 N N . TYR A 1 94 ? 11.461 -24.062 -9.07 1 95.31 94 TYR A N 1
ATOM 715 C CA . TYR A 1 94 ? 11.836 -25.234 -9.844 1 95.31 94 TYR A CA 1
ATOM 716 C C . TYR A 1 94 ? 11.883 -24.922 -11.336 1 95.31 94 TYR A C 1
ATOM 718 O O . TYR A 1 94 ? 11.07 -24.125 -11.828 1 95.31 94 TYR A O 1
ATOM 726 N N . ASP A 1 95 ? 12.812 -25.547 -11.977 1 94.75 95 ASP A N 1
ATOM 727 C CA . ASP A 1 95 ? 12.766 -25.547 -13.438 1 94.75 95 ASP A CA 1
ATOM 728 C C . ASP A 1 95 ? 11.555 -26.328 -13.945 1 94.75 95 ASP A C 1
ATOM 730 O O . ASP A 1 95 ? 11.367 -27.5 -13.602 1 94.75 95 ASP A O 1
ATOM 734 N N . ALA A 1 96 ? 10.766 -25.656 -14.742 1 91.81 96 ALA A N 1
ATOM 735 C CA . ALA A 1 96 ? 9.508 -26.266 -15.141 1 91.81 96 ALA A CA 1
ATOM 736 C C . ALA A 1 96 ? 9.742 -27.375 -16.156 1 91.81 96 ALA A C 1
ATOM 738 O O . ALA A 1 96 ? 8.891 -28.266 -16.328 1 91.81 96 ALA A O 1
ATOM 739 N N . ARG A 1 97 ? 10.805 -27.359 -16.891 1 90.25 97 ARG A N 1
ATOM 740 C CA . ARG A 1 97 ? 11.086 -28.359 -17.922 1 90.25 97 ARG A CA 1
ATOM 741 C C . ARG A 1 97 ? 11.742 -29.594 -17.328 1 90.25 97 ARG A C 1
ATOM 743 O O . ARG A 1 97 ? 11.344 -30.719 -17.625 1 90.25 97 ARG A O 1
ATOM 750 N N . THR A 1 98 ? 12.695 -29.391 -16.406 1 90.69 98 THR A N 1
ATOM 751 C CA . THR A 1 98 ? 13.492 -30.5 -15.906 1 90.69 98 THR A CA 1
ATOM 752 C C . THR A 1 98 ? 12.992 -30.953 -14.531 1 90.69 98 THR A C 1
ATOM 754 O O . THR A 1 98 ? 13.289 -32.062 -14.094 1 90.69 98 THR A O 1
ATOM 757 N N . GLY A 1 99 ? 12.367 -30.062 -13.836 1 90.25 99 GLY A N 1
ATOM 758 C CA . GLY A 1 99 ? 11.945 -30.375 -12.477 1 90.25 99 GLY A CA 1
ATOM 759 C C . GLY A 1 99 ? 13.031 -30.125 -11.445 1 90.25 99 GLY A C 1
ATOM 760 O O . GLY A 1 99 ? 12.828 -30.359 -10.25 1 90.25 99 GLY A O 1
ATOM 761 N N . GLN A 1 100 ? 14.125 -29.625 -11.898 1 93.5 100 GLN A N 1
ATOM 762 C CA . GLN A 1 100 ? 15.234 -29.375 -10.992 1 93.5 100 GLN A CA 1
ATOM 763 C C . GLN A 1 100 ? 14.93 -28.203 -10.062 1 93.5 100 GLN A C 1
ATOM 765 O O . GLN A 1 100 ? 14.398 -27.188 -10.492 1 93.5 100 GLN A O 1
ATOM 770 N N . LYS A 1 101 ? 15.273 -28.406 -8.75 1 95.06 101 LYS A N 1
ATOM 771 C CA . LYS A 1 101 ? 15.133 -27.328 -7.785 1 95.06 101 LYS A CA 1
ATOM 772 C C . LYS A 1 101 ? 16.203 -26.266 -7.992 1 95.06 101 LYS A C 1
ATOM 774 O O . LYS A 1 101 ? 17.406 -26.578 -7.996 1 95.06 101 LYS A O 1
ATOM 779 N N . LEU A 1 102 ? 15.75 -25.047 -8.133 1 97 102 LEU A N 1
ATOM 780 C CA . LEU A 1 102 ? 16.672 -23.953 -8.445 1 97 102 LEU A CA 1
ATOM 781 C C . LEU A 1 102 ? 16.984 -23.141 -7.203 1 97 102 LEU A C 1
ATOM 783 O O . LEU A 1 102 ? 17.938 -22.359 -7.191 1 97 102 LEU A O 1
ATOM 787 N N . SER A 1 103 ? 16.188 -23.25 -6.203 1 96.88 103 SER A N 1
ATOM 788 C CA . SER A 1 103 ? 16.328 -22.422 -5.008 1 96.88 103 SER A CA 1
ATOM 789 C C . SER A 1 103 ? 17.047 -23.188 -3.896 1 96.88 103 SER A C 1
ATOM 791 O O . SER A 1 103 ? 16.984 -24.422 -3.848 1 96.88 103 SER A O 1
ATOM 793 N N . PRO A 1 104 ? 17.703 -22.594 -3.031 1 98.12 104 PRO A N 1
ATOM 794 C CA . PRO A 1 104 ? 17.906 -21.156 -2.979 1 98.12 104 PRO A CA 1
ATOM 795 C C . PRO A 1 104 ? 18.875 -20.656 -4.055 1 98.12 104 PRO A C 1
ATOM 797 O O . PRO A 1 104 ? 19.844 -21.344 -4.383 1 98.12 104 PRO A O 1
ATOM 800 N N . LEU A 1 105 ? 18.562 -19.5 -4.512 1 98.69 105 LEU A N 1
ATOM 801 C CA . LEU A 1 105 ? 19.406 -18.875 -5.535 1 98.69 105 LEU A CA 1
ATOM 802 C C . LEU A 1 105 ? 20.781 -18.516 -4.969 1 98.69 105 LEU A C 1
ATOM 804 O O . LEU A 1 105 ? 20.875 -18.031 -3.84 1 98.69 105 LEU A O 1
ATOM 808 N N . ASN A 1 106 ? 21.812 -18.75 -5.777 1 98.5 106 ASN A N 1
ATOM 809 C CA . ASN A 1 106 ? 23.125 -18.219 -5.43 1 98.5 106 ASN A CA 1
ATOM 810 C C . ASN A 1 106 ? 23.297 -16.797 -5.926 1 98.5 106 ASN A C 1
ATOM 812 O O . ASN A 1 106 ? 22.359 -16.219 -6.5 1 98.5 106 ASN A O 1
ATOM 816 N N . GLU A 1 107 ? 24.422 -16.219 -5.574 1 98.62 107 GLU A N 1
ATOM 817 C CA . GLU A 1 107 ? 24.656 -14.82 -5.891 1 98.62 107 GLU A CA 1
ATOM 818 C C . GLU A 1 107 ? 24.516 -14.562 -7.391 1 98.62 107 GLU A C 1
ATOM 820 O O . GLU A 1 107 ? 23.875 -13.594 -7.797 1 98.62 107 GLU A O 1
ATOM 825 N N . ALA A 1 108 ? 25.125 -15.438 -8.164 1 98.44 108 ALA A N 1
ATOM 826 C CA . ALA A 1 108 ? 25.109 -15.25 -9.609 1 98.44 108 ALA A CA 1
ATOM 827 C C . ALA A 1 108 ? 23.672 -15.242 -10.133 1 98.44 108 ALA A C 1
ATOM 829 O O . ALA A 1 108 ? 23.312 -14.406 -10.969 1 98.44 108 ALA A O 1
ATOM 830 N N . ALA A 1 109 ? 22.875 -16.141 -9.672 1 98.25 109 ALA A N 1
ATOM 831 C CA . ALA A 1 109 ? 21.484 -16.219 -10.094 1 98.25 109 ALA A CA 1
ATOM 832 C C . ALA A 1 109 ? 20.688 -15 -9.648 1 98.25 109 ALA A C 1
ATOM 834 O O . ALA A 1 109 ? 19.844 -14.492 -10.391 1 98.25 109 ALA A O 1
ATOM 835 N N . ALA A 1 110 ? 20.938 -14.5 -8.422 1 98.56 110 ALA A N 1
ATOM 836 C CA . ALA A 1 110 ? 20.266 -13.305 -7.902 1 98.56 110 ALA A CA 1
ATOM 837 C C . ALA A 1 110 ? 20.625 -12.078 -8.734 1 98.56 110 ALA A C 1
ATOM 839 O O . ALA A 1 110 ? 19.75 -11.289 -9.094 1 98.56 110 ALA A O 1
ATOM 840 N N . ARG A 1 111 ? 21.875 -11.961 -9.062 1 98.56 111 ARG A N 1
ATOM 841 C CA . ARG A 1 111 ? 22.344 -10.852 -9.891 1 98.56 111 ARG A CA 1
ATOM 842 C C . ARG A 1 111 ? 21.672 -10.867 -11.266 1 98.56 111 ARG A C 1
ATOM 844 O O . ARG A 1 111 ? 21.234 -9.828 -11.766 1 98.56 111 ARG A O 1
ATOM 851 N N . ALA A 1 112 ? 21.609 -12.023 -11.828 1 97.31 112 ALA A N 1
ATOM 852 C CA . ALA A 1 112 ? 21.031 -12.156 -13.164 1 97.31 112 ALA A CA 1
ATOM 853 C C . ALA A 1 112 ? 19.562 -11.727 -13.164 1 97.31 112 ALA A C 1
ATOM 855 O O . ALA A 1 112 ? 19.125 -11.016 -14.07 1 97.31 112 ALA A O 1
ATOM 856 N N . ARG A 1 113 ? 18.828 -12.156 -12.18 1 96.62 113 ARG A N 1
ATOM 857 C CA . ARG A 1 113 ? 17.422 -11.789 -12.078 1 96.62 113 ARG A CA 1
ATOM 858 C C . ARG A 1 113 ? 17.25 -10.289 -11.836 1 96.62 113 ARG A C 1
ATOM 860 O O . ARG A 1 113 ? 16.406 -9.641 -12.453 1 96.62 113 ARG A O 1
ATOM 867 N N . ALA A 1 114 ? 18.047 -9.758 -10.906 1 98.06 114 ALA A N 1
ATOM 868 C CA . ALA A 1 114 ? 18 -8.328 -10.641 1 98.06 114 ALA A CA 1
ATOM 869 C C . ALA A 1 114 ? 18.281 -7.523 -11.906 1 98.06 114 ALA A C 1
ATOM 871 O O . ALA A 1 114 ? 17.578 -6.566 -12.211 1 98.06 114 ALA A O 1
ATOM 872 N N . 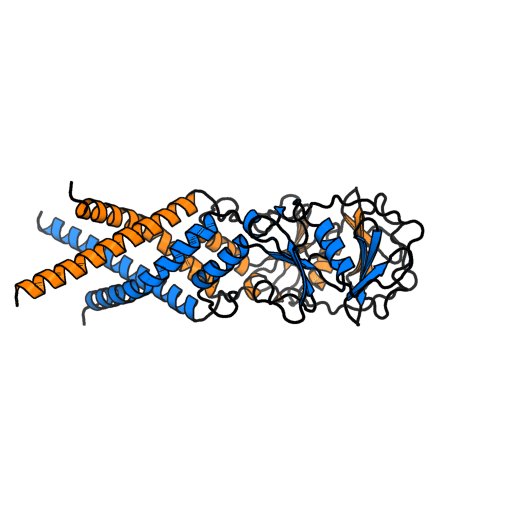LYS A 1 115 ? 19.266 -7.941 -12.609 1 96.56 115 LYS A N 1
ATOM 873 C CA . LYS A 1 115 ? 19.656 -7.238 -13.828 1 96.56 115 LYS A CA 1
ATOM 874 C C . LYS A 1 115 ? 18.547 -7.305 -14.883 1 96.56 115 LYS A C 1
ATOM 876 O O . LYS A 1 115 ? 18.297 -6.32 -15.578 1 96.56 115 LYS A O 1
ATOM 881 N N . ALA A 1 116 ? 17.969 -8.438 -14.977 1 94.25 116 ALA A N 1
ATOM 882 C CA . ALA A 1 116 ? 16.906 -8.617 -15.953 1 94.25 116 ALA A CA 1
ATOM 883 C C . ALA A 1 116 ? 15.719 -7.707 -15.641 1 94.25 116 ALA A C 1
ATOM 885 O O . ALA A 1 116 ? 15 -7.277 -16.547 1 94.25 116 ALA A O 1
ATOM 886 N N . LEU A 1 117 ? 15.555 -7.371 -14.398 1 95.88 117 LEU A N 1
ATOM 887 C CA . LEU A 1 117 ? 14.406 -6.598 -13.945 1 95.88 117 LEU A CA 1
ATOM 888 C C . LEU A 1 117 ? 14.727 -5.105 -13.922 1 95.88 117 LEU A C 1
ATOM 890 O O . LEU A 1 117 ? 13.82 -4.27 -13.883 1 95.88 117 LEU A O 1
ATOM 894 N N . PHE A 1 118 ? 15.961 -4.793 -13.906 1 97 118 PHE A N 1
ATOM 895 C CA . PHE A 1 118 ? 16.391 -3.404 -13.773 1 97 118 PHE A CA 1
ATOM 896 C C . PHE A 1 118 ? 16.219 -2.66 -15.094 1 97 118 PHE A C 1
ATOM 898 O O . PHE A 1 118 ? 16.75 -3.082 -16.125 1 97 118 PHE A O 1
ATOM 905 N N . ALA A 1 119 ? 15.523 -1.583 -15.125 1 96 119 ALA A N 1
ATOM 906 C CA . ALA A 1 119 ? 15.141 -0.885 -16.344 1 96 119 ALA A CA 1
ATOM 907 C C . ALA A 1 119 ? 16.25 0.045 -16.828 1 96 119 ALA A C 1
ATOM 909 O O . ALA A 1 119 ? 16.281 0.452 -17.984 1 96 119 ALA A O 1
ATOM 910 N N . GLU A 1 120 ? 17.172 0.365 -15.945 1 94.62 120 GLU A N 1
ATOM 911 C CA . GLU A 1 120 ? 18.234 1.308 -16.297 1 94.62 120 GLU A CA 1
ATOM 912 C C . GLU A 1 120 ? 19.516 0.578 -16.719 1 94.62 120 GLU A C 1
ATOM 914 O O . GLU A 1 120 ? 19.531 -0.651 -16.797 1 94.62 120 GLU A O 1
ATOM 919 N N . ASP A 1 121 ? 20.594 1.298 -17.109 1 92.62 121 ASP A N 1
ATOM 920 C CA . ASP A 1 121 ? 21.797 0.717 -17.703 1 92.62 121 ASP A CA 1
ATOM 921 C C . ASP A 1 121 ? 22.875 0.51 -16.641 1 92.62 121 ASP A C 1
ATOM 923 O O . ASP A 1 121 ? 23.953 -0.014 -16.938 1 92.62 121 ASP A O 1
ATOM 927 N N . GLY A 1 122 ? 22.609 0.684 -15.438 1 94.12 122 GLY A N 1
ATOM 928 C CA . GLY A 1 122 ? 23.641 0.579 -14.422 1 94.12 122 GLY A CA 1
ATOM 929 C C . GLY A 1 122 ? 24.031 -0.854 -14.102 1 94.12 122 GLY A C 1
ATOM 930 O O . GLY A 1 122 ? 23.188 -1.744 -14.094 1 94.12 122 GLY A O 1
ATOM 931 N N . ASP A 1 123 ? 25.344 -1.068 -13.797 1 96.69 123 ASP A N 1
ATOM 932 C CA . ASP A 1 123 ? 25.844 -2.385 -13.422 1 96.69 123 ASP A CA 1
ATOM 933 C C . ASP A 1 123 ? 25.578 -2.672 -11.945 1 96.69 123 ASP A C 1
ATOM 935 O O . ASP A 1 123 ? 25.297 -1.757 -11.172 1 96.69 123 ASP A O 1
ATOM 939 N N . VAL A 1 124 ? 25.625 -3.967 -11.617 1 98.06 124 VAL A N 1
ATOM 940 C CA . VAL A 1 124 ? 25.5 -4.359 -10.211 1 98.06 124 VAL A CA 1
ATOM 941 C C . VAL A 1 124 ? 26.766 -3.949 -9.445 1 98.06 124 VAL A C 1
ATOM 943 O O . VAL A 1 124 ? 27.875 -4.301 -9.836 1 98.06 124 VAL A O 1
ATOM 946 N N . VAL A 1 125 ? 26.594 -3.223 -8.422 1 97.5 125 VAL A N 1
ATOM 947 C CA . VAL A 1 125 ? 27.672 -2.773 -7.555 1 97.5 125 VAL A CA 1
ATOM 948 C C . VAL A 1 125 ? 27.969 -3.836 -6.496 1 97.5 125 VAL A C 1
ATOM 950 O O . VAL A 1 125 ? 29.125 -4.133 -6.207 1 97.5 125 VAL A O 1
ATOM 953 N N . SER A 1 126 ? 26.906 -4.359 -5.934 1 98.19 126 SER A N 1
ATOM 954 C CA . SER A 1 126 ? 27.047 -5.355 -4.875 1 98.19 126 SER A CA 1
ATOM 955 C C . SER A 1 126 ? 25.812 -6.238 -4.773 1 98.19 126 SER A C 1
ATOM 957 O O . SER A 1 126 ? 24.719 -5.836 -5.18 1 98.19 126 SER A O 1
ATOM 959 N N . ALA A 1 127 ? 25.984 -7.434 -4.379 1 98.69 127 ALA A N 1
ATOM 960 C CA . ALA A 1 127 ? 24.938 -8.398 -4.059 1 98.69 127 ALA A CA 1
ATOM 961 C C . ALA A 1 127 ? 25.25 -9.133 -2.756 1 98.69 127 ALA A C 1
ATOM 963 O O . ALA A 1 127 ? 26.312 -9.758 -2.629 1 98.69 127 ALA A O 1
ATOM 964 N N . GLU A 1 128 ? 24.375 -8.938 -1.825 1 98.69 128 GLU A N 1
ATOM 965 C CA . GLU A 1 128 ? 24.578 -9.523 -0.507 1 98.69 128 GLU A CA 1
ATOM 966 C C . GLU A 1 128 ? 23.328 -10.258 -0.018 1 98.69 128 GLU A C 1
ATOM 968 O O . GLU A 1 128 ? 22.219 -9.742 -0.141 1 98.69 128 GLU A O 1
ATOM 973 N N . LEU A 1 129 ? 23.547 -11.484 0.502 1 98.81 129 LEU A N 1
ATOM 974 C CA . LEU A 1 129 ? 22.453 -12.203 1.132 1 98.81 129 LEU A CA 1
ATOM 975 C C . LEU A 1 129 ? 22.25 -11.75 2.574 1 98.81 129 LEU A C 1
ATOM 977 O O . LEU A 1 129 ? 23.141 -11.945 3.416 1 98.81 129 LEU A O 1
ATOM 981 N N . LEU A 1 130 ? 21.141 -11.172 2.852 1 98.75 130 LEU A N 1
ATOM 982 C CA . LEU A 1 130 ? 20.859 -10.648 4.184 1 98.75 130 LEU A CA 1
ATOM 983 C C . LEU A 1 130 ? 20.094 -11.672 5.023 1 98.75 130 LEU A C 1
ATOM 985 O O . LEU A 1 130 ? 19.125 -12.266 4.555 1 98.75 130 LEU A O 1
ATOM 989 N N . THR A 1 131 ? 20.484 -11.844 6.242 1 98.12 131 THR A N 1
ATOM 990 C CA . THR A 1 131 ? 19.781 -12.711 7.184 1 98.12 131 THR A CA 1
ATOM 991 C C . THR A 1 131 ? 19 -11.883 8.203 1 98.12 131 THR A C 1
ATOM 993 O O . THR A 1 131 ? 18.188 -12.422 8.961 1 98.12 131 THR A O 1
ATOM 996 N N . LYS A 1 132 ? 19.297 -10.656 8.203 1 97.81 132 LYS A N 1
ATOM 997 C CA . LYS A 1 132 ? 18.516 -9.672 8.961 1 97.81 132 LYS A CA 1
ATOM 998 C C . LYS A 1 132 ? 18.016 -8.547 8.062 1 97.81 132 LYS A C 1
ATOM 1000 O O . LYS A 1 132 ? 18.797 -7.961 7.305 1 97.81 132 LYS A O 1
ATOM 1005 N N . ALA A 1 133 ? 16.797 -8.297 8.141 1 97.12 133 ALA A N 1
ATOM 1006 C CA . ALA A 1 133 ? 16.219 -7.281 7.262 1 97.12 133 ALA A CA 1
ATOM 1007 C C . ALA A 1 133 ? 16.594 -5.879 7.715 1 97.12 133 ALA A C 1
ATOM 1009 O O . ALA A 1 133 ? 16.484 -5.551 8.898 1 97.12 133 ALA A O 1
ATOM 1010 N N . PRO A 1 134 ? 17.109 -5.078 6.863 1 97.12 134 PRO A N 1
ATOM 1011 C CA . PRO A 1 134 ? 17.281 -3.67 7.23 1 97.12 134 PRO A CA 1
ATOM 1012 C C . PRO A 1 134 ? 15.953 -2.951 7.453 1 97.12 134 PRO A C 1
ATOM 1014 O O . PRO A 1 134 ? 14.898 -3.479 7.098 1 97.12 134 PRO A O 1
ATOM 1017 N N . LEU A 1 135 ? 15.922 -1.811 7.992 1 96.56 135 LEU A N 1
ATOM 1018 C CA . LEU A 1 135 ? 14.734 -1.053 8.359 1 96.56 135 LEU A CA 1
ATOM 1019 C C . LEU A 1 135 ? 13.852 -0.797 7.148 1 96.56 135 LEU A C 1
ATOM 1021 O O . LEU A 1 135 ? 12.625 -0.877 7.238 1 96.56 135 LEU A O 1
ATOM 1025 N N . GLU A 1 136 ? 14.438 -0.536 5.961 1 97.06 136 GLU A N 1
ATOM 1026 C CA . GLU A 1 136 ? 13.695 -0.127 4.77 1 97.06 136 GLU A CA 1
ATOM 1027 C C . GLU A 1 136 ? 12.852 -1.275 4.227 1 97.06 136 GLU A C 1
ATOM 1029 O O . GLU A 1 136 ? 11.969 -1.062 3.393 1 97.06 136 GLU A O 1
ATOM 1034 N N . ILE A 1 137 ? 13.125 -2.514 4.68 1 97.25 137 ILE A N 1
ATOM 1035 C CA . ILE A 1 137 ? 12.305 -3.65 4.277 1 97.25 137 ILE A CA 1
ATOM 1036 C C . ILE A 1 137 ? 12.031 -4.539 5.488 1 97.25 137 ILE A C 1
ATOM 1038 O O . ILE A 1 137 ? 12.016 -5.77 5.375 1 97.25 137 ILE A O 1
ATOM 1042 N N . GLN A 1 138 ? 11.773 -4.004 6.633 1 94.5 138 GLN A N 1
ATOM 1043 C CA . GLN A 1 138 ? 11.766 -4.688 7.922 1 94.5 138 GLN A CA 1
ATOM 1044 C C . GLN A 1 138 ? 10.648 -5.727 7.98 1 94.5 138 GLN A C 1
ATOM 1046 O O . GLN A 1 138 ? 10.711 -6.668 8.773 1 94.5 138 GLN A O 1
ATOM 1051 N N . THR A 1 139 ? 9.641 -5.684 7.199 1 92.69 139 THR A N 1
ATOM 1052 C CA . THR A 1 139 ? 8.508 -6.602 7.277 1 92.69 139 THR A CA 1
ATOM 1053 C C . THR A 1 139 ? 8.672 -7.746 6.281 1 92.69 139 THR A C 1
ATOM 1055 O O . THR A 1 139 ? 7.824 -8.633 6.203 1 92.69 139 THR A O 1
ATOM 1058 N N . ARG A 1 140 ? 9.703 -7.746 5.477 1 96.25 140 ARG A N 1
ATOM 1059 C CA . ARG A 1 140 ? 9.898 -8.766 4.449 1 96.25 140 ARG A CA 1
ATOM 1060 C C . ARG A 1 140 ? 10.672 -9.953 5.004 1 96.25 140 ARG A C 1
ATOM 1062 O O . ARG A 1 140 ? 11.523 -9.797 5.883 1 96.25 140 ARG A O 1
ATOM 1069 N N . PRO A 1 141 ? 10.367 -11.094 4.465 1 95.62 141 PRO A N 1
ATOM 1070 C CA . PRO A 1 141 ? 11.047 -12.289 4.961 1 95.62 141 PRO A CA 1
ATOM 1071 C C . PRO A 1 141 ? 12.523 -12.344 4.566 1 95.62 141 PRO A C 1
ATOM 1073 O O . PRO A 1 141 ? 12.891 -11.898 3.479 1 95.62 141 PRO A O 1
ATOM 1076 N N . VAL A 1 142 ? 13.32 -12.938 5.492 1 97.44 142 VAL A N 1
ATOM 1077 C CA . VAL A 1 142 ? 14.734 -13.203 5.254 1 97.44 142 VAL A CA 1
ATOM 1078 C C . VAL A 1 142 ? 14.992 -14.711 5.324 1 97.44 142 VAL A C 1
ATOM 1080 O O . VAL A 1 142 ? 14.219 -15.453 5.93 1 97.44 142 VAL A O 1
ATOM 1083 N N . PRO A 1 143 ? 16.047 -15.18 4.664 1 98.38 143 PRO A N 1
ATOM 1084 C CA . PRO A 1 143 ? 17.078 -14.398 3.971 1 98.38 143 PRO A CA 1
ATOM 1085 C C . PRO A 1 143 ? 16.562 -13.789 2.666 1 98.38 143 PRO A C 1
ATOM 1087 O O . PRO A 1 143 ? 15.578 -14.266 2.102 1 98.38 143 PRO A O 1
ATOM 1090 N N . ILE A 1 144 ? 17.25 -12.719 2.207 1 98.81 144 ILE A N 1
ATOM 1091 C CA . ILE A 1 144 ? 16.875 -12 0.991 1 98.81 144 ILE A CA 1
ATOM 1092 C C . ILE A 1 144 ? 18.125 -11.406 0.343 1 98.81 144 ILE A C 1
ATOM 1094 O O . ILE A 1 144 ? 19.016 -10.93 1.038 1 98.81 144 ILE A O 1
ATOM 1098 N N . TRP A 1 145 ? 18.203 -11.453 -0.971 1 98.88 145 TRP A N 1
ATOM 1099 C CA . TRP A 1 145 ? 19.328 -10.859 -1.69 1 98.88 145 TRP A CA 1
ATOM 1100 C C . TRP A 1 145 ? 19.141 -9.359 -1.847 1 98.88 145 TRP A C 1
ATOM 1102 O O . TRP A 1 145 ? 18.109 -8.898 -2.332 1 98.88 145 TRP A O 1
ATOM 1112 N N . ARG A 1 146 ? 20.062 -8.602 -1.423 1 98.88 146 ARG A N 1
ATOM 1113 C CA . ARG A 1 146 ? 20.156 -7.176 -1.714 1 98.88 146 ARG A CA 1
ATOM 1114 C C . ARG A 1 146 ? 21.094 -6.914 -2.881 1 98.88 146 ARG A C 1
ATOM 1116 O O . ARG A 1 146 ? 22.297 -7.199 -2.795 1 98.88 146 ARG A O 1
ATOM 1123 N N . VAL A 1 147 ? 20.594 -6.41 -3.93 1 98.81 147 VAL A N 1
ATOM 1124 C CA . VAL A 1 147 ? 21.406 -6.121 -5.117 1 98.81 147 VAL A CA 1
ATOM 1125 C C . VAL A 1 147 ? 21.406 -4.621 -5.387 1 98.81 147 VAL A C 1
ATOM 1127 O O . VAL A 1 147 ? 20.359 -4.031 -5.68 1 98.81 147 VAL A O 1
ATOM 1130 N N . GLU A 1 148 ? 22.5 -4.02 -5.316 1 98.69 148 GLU A N 1
ATOM 1131 C CA . GLU A 1 148 ? 22.641 -2.586 -5.543 1 98.69 148 GLU A CA 1
ATOM 1132 C C . GLU A 1 148 ? 23.203 -2.303 -6.938 1 98.69 148 GLU A C 1
ATOM 1134 O O . GLU A 1 148 ? 24.109 -2.994 -7.398 1 98.69 148 GLU A O 1
ATOM 1139 N N . PHE A 1 149 ? 22.641 -1.314 -7.57 1 98.44 149 PHE A N 1
ATOM 1140 C CA . PHE A 1 149 ? 23.047 -0.956 -8.922 1 98.44 149 PHE A CA 1
ATOM 1141 C C . PHE A 1 149 ? 23.766 0.389 -8.938 1 98.44 149 PHE A C 1
ATOM 1143 O O . PHE A 1 149 ? 23.547 1.222 -8.055 1 98.44 149 PHE A O 1
ATOM 1150 N N . GLU A 1 150 ? 24.609 0.518 -9.969 1 96.44 150 GLU A N 1
ATOM 1151 C CA . GLU A 1 150 ? 25.109 1.85 -10.312 1 96.44 150 GLU A CA 1
ATOM 1152 C C . GLU A 1 150 ? 23.984 2.725 -10.867 1 96.44 150 GLU A C 1
ATOM 1154 O O . GLU A 1 150 ? 23.094 2.238 -11.57 1 96.44 150 GLU A O 1
ATOM 1159 N N . GLY A 1 151 ? 24.047 3.969 -10.555 1 90.62 151 GLY A N 1
ATOM 1160 C CA . GLY A 1 151 ? 23.047 4.883 -11.086 1 90.62 151 GLY A CA 1
ATOM 1161 C C . GLY A 1 151 ? 22.656 5.973 -10.102 1 90.62 151 GLY A C 1
ATOM 1162 O O . GLY A 1 151 ? 23.156 6.012 -8.977 1 90.62 151 GLY A O 1
ATOM 1163 N N . ALA A 1 152 ? 21.781 6.785 -10.656 1 90.75 152 ALA A N 1
ATOM 1164 C CA . ALA A 1 152 ? 21.297 7.875 -9.812 1 90.75 152 ALA A CA 1
ATOM 1165 C C . ALA A 1 152 ? 20.5 7.344 -8.633 1 90.75 152 ALA A C 1
ATOM 1167 O O . ALA A 1 152 ? 19.703 6.414 -8.781 1 90.75 152 ALA A O 1
ATOM 1168 N N . TRP A 1 153 ? 20.781 7.852 -7.469 1 94.75 153 TRP A N 1
ATOM 1169 C CA . TRP A 1 153 ? 20.062 7.648 -6.219 1 94.75 153 TRP A CA 1
ATOM 1170 C C . TRP A 1 153 ? 20.219 6.219 -5.719 1 94.75 153 TRP A C 1
ATOM 1172 O O . TRP A 1 153 ? 19.344 5.684 -5.039 1 94.75 153 TRP A O 1
ATOM 1182 N N . ARG A 1 154 ? 21.234 5.398 -6.145 1 97.12 154 ARG A N 1
ATOM 1183 C CA . ARG A 1 154 ? 21.625 4.105 -5.598 1 97.12 154 ARG A CA 1
ATOM 1184 C C . ARG A 1 154 ? 20.469 3.119 -5.637 1 97.12 154 ARG A C 1
ATOM 1186 O O . ARG A 1 154 ? 20.047 2.604 -4.598 1 97.12 154 ARG A O 1
ATOM 1193 N N . PRO A 1 155 ? 19.984 2.777 -6.855 1 98.31 155 PRO A N 1
ATOM 1194 C CA . PRO A 1 155 ? 18.891 1.794 -6.945 1 98.31 155 PRO A CA 1
ATOM 1195 C C . PRO A 1 155 ? 19.266 0.448 -6.328 1 98.31 155 PRO A C 1
ATOM 1197 O O . PRO A 1 155 ? 20.391 -0.038 -6.523 1 98.31 155 PRO A O 1
ATOM 1200 N N . THR A 1 156 ? 18.375 -0.114 -5.508 1 98.69 156 THR A N 1
ATOM 1201 C CA . THR A 1 156 ? 18.594 -1.353 -4.773 1 98.69 156 THR A CA 1
ATOM 1202 C C . THR A 1 156 ? 17.406 -2.293 -4.918 1 98.69 156 THR A C 1
ATOM 1204 O O . THR A 1 156 ? 16.266 -1.905 -4.652 1 98.69 156 THR A O 1
ATOM 1207 N N . PHE A 1 157 ? 17.672 -3.488 -5.418 1 98.75 157 PHE A N 1
ATOM 1208 C CA . PHE A 1 157 ? 16.625 -4.5 -5.559 1 98.75 157 PHE A CA 1
ATOM 1209 C C . PHE A 1 157 ? 16.766 -5.574 -4.488 1 98.75 157 PHE A C 1
ATOM 1211 O O . PHE A 1 157 ? 17.891 -5.973 -4.141 1 98.75 157 PHE A O 1
ATOM 1218 N N . TYR A 1 158 ? 15.727 -6.016 -3.957 1 98.88 158 TYR A N 1
ATOM 1219 C CA . TYR A 1 158 ? 15.672 -7.148 -3.039 1 98.88 158 TYR A CA 1
ATOM 1220 C C . TYR A 1 158 ? 15.008 -8.352 -3.697 1 98.88 158 TYR A C 1
ATOM 1222 O O . TYR A 1 158 ? 13.828 -8.305 -4.051 1 98.88 158 TYR A O 1
ATOM 1230 N N . ILE A 1 159 ? 15.727 -9.422 -3.826 1 98.69 159 ILE A N 1
ATOM 1231 C CA . ILE A 1 159 ? 15.297 -10.602 -4.566 1 98.69 159 ILE A CA 1
ATOM 1232 C C . ILE A 1 159 ? 15.156 -11.781 -3.613 1 98.69 159 ILE A C 1
ATOM 1234 O O . ILE A 1 159 ? 16.062 -12.062 -2.824 1 98.69 159 ILE A O 1
ATOM 1238 N N . SER A 1 160 ? 14.031 -12.484 -3.688 1 98.69 160 SER A N 1
ATOM 1239 C CA . SER A 1 160 ? 13.844 -13.688 -2.881 1 98.69 160 SER A CA 1
ATOM 1240 C C . SER A 1 160 ? 14.734 -14.82 -3.369 1 98.69 160 SER A C 1
ATOM 1242 O O . SER A 1 160 ? 14.695 -15.188 -4.547 1 98.69 160 SER A O 1
ATOM 1244 N N . PRO A 1 161 ? 15.516 -15.391 -2.486 1 98.56 161 PRO A N 1
ATOM 1245 C CA . PRO A 1 161 ? 16.312 -16.531 -2.914 1 98.56 161 PRO A CA 1
ATOM 1246 C C . PRO A 1 161 ? 15.469 -17.781 -3.201 1 98.56 161 PRO A C 1
ATOM 1248 O O . PRO A 1 161 ? 15.938 -18.719 -3.85 1 98.56 161 PRO A O 1
ATOM 1251 N N . TYR A 1 162 ? 14.289 -17.781 -2.746 1 98.12 162 TYR A N 1
ATOM 1252 C CA . TYR A 1 162 ? 13.477 -18.984 -2.826 1 98.12 162 TYR A CA 1
ATOM 1253 C C . TYR A 1 162 ? 12.539 -18.938 -4.027 1 98.12 162 TYR A C 1
ATOM 1255 O O . TYR A 1 162 ? 12.172 -19.969 -4.586 1 98.12 162 TYR A O 1
ATOM 1263 N N . THR A 1 163 ? 12.156 -17.734 -4.434 1 97.94 163 THR A N 1
ATOM 1264 C CA . THR A 1 163 ? 11.188 -17.641 -5.52 1 97.94 163 THR A CA 1
ATOM 1265 C C . THR A 1 163 ? 11.781 -16.906 -6.723 1 97.94 163 THR A C 1
ATOM 1267 O O . THR A 1 163 ? 11.234 -16.969 -7.824 1 97.94 163 THR A O 1
ATOM 1270 N N . GLY A 1 164 ? 12.828 -16.156 -6.469 1 97.62 164 GLY A N 1
ATOM 1271 C CA . GLY A 1 164 ? 13.438 -15.375 -7.539 1 97.62 164 GLY A CA 1
ATOM 1272 C C . GLY A 1 164 ? 12.703 -14.07 -7.824 1 97.62 164 GLY A C 1
ATOM 1273 O O . GLY A 1 164 ? 13.117 -13.305 -8.695 1 97.62 164 GLY A O 1
ATOM 1274 N N . GLU A 1 165 ? 11.711 -13.781 -7.09 1 96.5 165 GLU A N 1
ATOM 1275 C CA . GLU A 1 165 ? 10.867 -12.609 -7.324 1 96.5 165 GLU A CA 1
ATOM 1276 C C . GLU A 1 165 ? 11.484 -11.352 -6.715 1 96.5 165 GLU A C 1
ATOM 1278 O O . GLU A 1 165 ? 12.219 -11.43 -5.727 1 96.5 165 GLU A O 1
ATOM 1283 N N . LEU A 1 166 ? 11.234 -10.211 -7.348 1 97.69 166 LEU A N 1
ATOM 1284 C CA . LEU A 1 166 ? 11.555 -8.914 -6.766 1 97.69 166 LEU A CA 1
ATOM 1285 C C . LEU A 1 166 ? 10.625 -8.602 -5.59 1 97.69 166 LEU A C 1
ATOM 1287 O O . LEU A 1 166 ? 9.438 -8.367 -5.781 1 97.69 166 LEU A O 1
ATOM 1291 N N . VAL A 1 167 ? 11.188 -8.609 -4.422 1 97.81 167 VAL A N 1
ATOM 1292 C CA . VAL A 1 167 ? 10.398 -8.438 -3.207 1 97.81 167 VAL A CA 1
ATOM 1293 C C . VAL A 1 167 ? 10.18 -6.949 -2.941 1 97.81 167 VAL A C 1
ATOM 1295 O O . VAL A 1 167 ? 9.109 -6.547 -2.473 1 97.81 167 VAL A O 1
ATOM 1298 N N . SER A 1 168 ? 11.195 -6.195 -3.264 1 98 168 SER A N 1
ATOM 1299 C CA . SER A 1 168 ? 11.117 -4.754 -3.059 1 98 168 SER A CA 1
ATOM 1300 C C . SER A 1 168 ? 12.195 -4.023 -3.852 1 98 168 SER A C 1
ATOM 1302 O O . SER A 1 168 ? 13.141 -4.648 -4.352 1 98 168 SER A O 1
ATOM 1304 N N . ARG A 1 169 ? 11.961 -2.789 -4.039 1 97.94 169 ARG A N 1
ATOM 1305 C CA . ARG A 1 169 ? 12.938 -1.88 -4.633 1 97.94 169 ARG A CA 1
ATOM 1306 C C . ARG A 1 169 ? 13.062 -0.6 -3.816 1 97.94 169 ARG A C 1
ATOM 1308 O O . ARG A 1 169 ? 12.07 -0.101 -3.275 1 97.94 169 ARG A O 1
ATOM 1315 N N . ARG A 1 170 ? 14.242 -0.153 -3.615 1 98.19 170 ARG A N 1
ATOM 1316 C CA . ARG A 1 170 ? 14.555 1.046 -2.842 1 98.19 170 ARG A CA 1
ATOM 1317 C C . ARG A 1 170 ? 15.57 1.921 -3.57 1 98.19 170 ARG A C 1
ATOM 1319 O O . ARG A 1 170 ? 16.281 1.445 -4.453 1 98.19 170 ARG A O 1
ATOM 1326 N N . HIS A 1 171 ? 15.609 3.156 -3.246 1 98.19 171 HIS A N 1
ATOM 1327 C CA . HIS A 1 171 ? 16.547 4.172 -3.723 1 98.19 171 HIS A CA 1
ATOM 1328 C C . HIS A 1 171 ? 16.594 5.363 -2.773 1 98.19 171 HIS A C 1
ATOM 1330 O O . HIS A 1 171 ? 15.797 5.449 -1.834 1 98.19 171 HIS A O 1
ATOM 1336 N N . ASP A 1 172 ? 17.422 6.234 -2.957 1 98.12 172 ASP A N 1
ATOM 1337 C CA . ASP A 1 172 ? 17.703 7.27 -1.964 1 98.12 172 ASP A CA 1
ATOM 1338 C C . ASP A 1 172 ? 16.516 8.211 -1.809 1 98.12 172 ASP A C 1
ATOM 1340 O O . ASP A 1 172 ? 16.281 8.75 -0.725 1 98.12 172 ASP A O 1
ATOM 1344 N N . LEU A 1 173 ? 15.758 8.453 -2.865 1 97.88 173 LEU A N 1
ATOM 1345 C CA . LEU A 1 173 ? 14.578 9.297 -2.729 1 97.88 173 LEU A CA 1
ATOM 1346 C C . LEU A 1 173 ? 13.539 8.648 -1.824 1 97.88 173 LEU A C 1
ATOM 1348 O O . LEU A 1 173 ? 12.844 9.328 -1.071 1 97.88 173 LEU A O 1
ATOM 1352 N N . TRP A 1 174 ? 13.414 7.332 -1.943 1 98.12 174 TRP A N 1
ATOM 1353 C CA . TRP A 1 174 ? 12.547 6.605 -1.02 1 98.12 174 TRP A CA 1
ATOM 1354 C C . TRP A 1 174 ? 13.062 6.719 0.411 1 98.12 174 TRP A C 1
ATOM 1356 O O . TRP A 1 174 ? 12.281 6.93 1.344 1 98.12 174 TRP A O 1
ATOM 1366 N N . ARG A 1 175 ? 14.398 6.586 0.616 1 98.25 175 ARG A N 1
ATOM 1367 C CA . ARG A 1 175 ? 15 6.633 1.942 1 98.25 175 ARG A CA 1
ATOM 1368 C C . ARG A 1 175 ? 14.812 8 2.588 1 98.25 175 ARG A C 1
ATOM 1370 O O . ARG A 1 175 ? 14.602 8.094 3.799 1 98.25 175 ARG A O 1
ATOM 1377 N N . THR A 1 176 ? 14.922 9.055 1.75 1 98.19 176 THR A N 1
ATOM 1378 C CA . THR A 1 176 ? 14.633 10.406 2.238 1 98.19 176 THR A CA 1
ATOM 1379 C C . THR A 1 176 ? 13.172 10.531 2.648 1 98.19 176 THR A C 1
ATOM 1381 O O . THR A 1 176 ? 12.859 11.109 3.691 1 98.19 176 THR A O 1
ATOM 1384 N N . PHE A 1 177 ? 12.312 9.961 1.802 1 98.12 177 PHE A N 1
ATOM 1385 C CA . PHE A 1 177 ? 10.898 9.961 2.131 1 98.12 177 PHE A CA 1
ATOM 1386 C C . PHE A 1 177 ? 10.648 9.266 3.467 1 98.12 177 PHE A C 1
ATOM 1388 O O . PHE A 1 177 ? 9.922 9.781 4.312 1 98.12 177 PHE A O 1
ATOM 1395 N N . ASP A 1 178 ? 11.242 8.117 3.588 1 97.88 178 ASP A N 1
ATOM 1396 C CA . ASP A 1 178 ? 11.117 7.344 4.816 1 97.88 178 ASP A CA 1
ATOM 1397 C C . ASP A 1 178 ? 11.578 8.156 6.027 1 97.88 178 ASP A C 1
ATOM 1399 O O . ASP A 1 178 ? 10.961 8.094 7.09 1 97.88 178 ASP A O 1
ATOM 1403 N N . PHE A 1 179 ? 12.672 8.938 5.883 1 98 179 PHE A N 1
ATOM 1404 C CA . PHE A 1 179 ? 13.227 9.766 6.945 1 98 179 PHE A CA 1
ATOM 1405 C C . PHE A 1 179 ? 12.25 10.875 7.328 1 98 179 PHE A C 1
ATOM 1407 O O . PHE A 1 179 ? 11.977 11.086 8.516 1 98 179 PHE A O 1
ATOM 1414 N N . VAL A 1 180 ? 11.664 11.539 6.352 1 97.81 180 VAL A N 1
ATOM 1415 C CA . VAL A 1 180 ? 10.758 12.641 6.672 1 97.81 180 VAL A CA 1
ATOM 1416 C C . VAL A 1 180 ? 9.422 12.094 7.164 1 97.81 180 VAL A C 1
ATOM 1418 O O . VAL A 1 180 ? 8.75 12.727 7.98 1 97.81 180 VAL A O 1
ATOM 1421 N N . TRP A 1 181 ? 9.016 10.898 6.637 1 97.56 181 TRP A N 1
ATOM 1422 C CA . TRP A 1 181 ? 7.816 10.227 7.133 1 97.56 181 TRP A CA 1
ATOM 1423 C C . TRP A 1 181 ? 7.934 9.945 8.625 1 97.56 181 TRP A C 1
ATOM 1425 O O . TRP A 1 181 ? 6.965 10.109 9.375 1 97.56 181 TRP A O 1
ATOM 1435 N N . MET A 1 182 ? 9.148 9.547 9.078 1 98 182 MET A N 1
ATOM 1436 C CA . MET A 1 182 ? 9.445 9.297 10.484 1 98 182 MET A CA 1
ATOM 1437 C C . MET A 1 182 ? 9.062 10.5 11.344 1 98 182 MET A C 1
ATOM 1439 O O . MET A 1 182 ? 8.383 10.352 12.359 1 98 182 MET A O 1
ATOM 1443 N N . PHE A 1 183 ? 9.453 11.688 10.898 1 97.56 183 PHE A N 1
ATOM 1444 C CA . PHE A 1 183 ? 9.141 12.914 11.617 1 97.56 183 PHE A CA 1
ATOM 1445 C C . PHE A 1 183 ? 7.656 13.242 11.516 1 97.56 183 PHE A C 1
ATOM 1447 O O . PHE A 1 183 ? 7.059 13.75 12.469 1 97.56 183 PHE A O 1
ATOM 1454 N N . HIS A 1 184 ? 7.129 12.906 10.383 1 97.62 184 HIS A N 1
ATOM 1455 C CA . HIS A 1 184 ? 5.734 13.25 10.125 1 97.62 184 HIS A CA 1
ATOM 1456 C C . HIS A 1 184 ? 4.797 12.43 11.008 1 97.62 184 HIS A C 1
ATOM 1458 O O . HIS A 1 184 ? 3.859 12.977 11.594 1 97.62 184 HIS A O 1
ATOM 1464 N N . ILE A 1 185 ? 5.113 11.203 11.141 1 97.56 185 ILE A N 1
ATOM 1465 C CA . ILE A 1 185 ? 4.219 10.352 11.914 1 97.56 185 ILE A CA 1
ATOM 1466 C C . ILE A 1 185 ? 4.758 10.188 13.328 1 97.56 185 ILE A C 1
ATOM 1468 O O . ILE A 1 185 ? 4.176 9.469 14.148 1 97.56 185 ILE A O 1
ATOM 1472 N N . MET A 1 186 ? 5.902 10.781 13.594 1 97.81 186 MET A N 1
ATOM 1473 C CA . MET A 1 186 ? 6.512 10.844 14.922 1 97.81 186 MET A CA 1
ATOM 1474 C C . MET A 1 186 ? 6.758 9.438 15.469 1 97.81 186 MET A C 1
ATOM 1476 O O . MET A 1 186 ? 6.496 9.172 16.641 1 97.81 186 MET A O 1
ATOM 1480 N N . ASP A 1 187 ? 7.086 8.492 14.617 1 98.19 187 ASP A N 1
ATOM 1481 C CA . ASP A 1 187 ? 7.555 7.16 14.977 1 98.19 187 ASP A CA 1
ATOM 1482 C C . ASP A 1 187 ? 9.055 7.016 14.734 1 98.19 187 ASP A C 1
ATOM 1484 O O . ASP A 1 187 ? 9.484 6.715 13.617 1 98.19 187 ASP A O 1
ATOM 1488 N N . TYR A 1 188 ? 9.852 7.094 15.789 1 97.62 188 TYR A N 1
ATOM 1489 C CA . TYR A 1 188 ? 11.297 7.191 15.664 1 97.62 188 TYR A CA 1
ATOM 1490 C C . TYR A 1 188 ? 11.953 5.82 15.82 1 97.62 188 TYR A C 1
ATOM 1492 O O . TYR A 1 188 ? 13.18 5.711 15.859 1 97.62 188 TYR A O 1
ATOM 1500 N N . ASP A 1 189 ? 11.109 4.805 15.883 1 95.44 189 ASP A N 1
ATOM 1501 C CA . ASP A 1 189 ? 11.602 3.434 16 1 95.44 189 ASP A CA 1
ATOM 1502 C C . ASP A 1 189 ? 11.5 2.697 14.664 1 95.44 189 ASP A C 1
ATOM 1504 O O . ASP A 1 189 ? 12.461 2.676 13.891 1 95.44 189 ASP A O 1
ATOM 1508 N N . ASP A 1 190 ? 10.336 2.309 14.273 1 93.94 190 ASP A N 1
ATOM 1509 C CA . ASP A 1 190 ? 10.18 1.488 13.07 1 93.94 190 ASP A CA 1
ATOM 1510 C C . ASP A 1 190 ? 9.641 2.314 11.906 1 93.94 190 ASP A C 1
ATOM 1512 O O . ASP A 1 190 ? 9.609 1.844 10.766 1 93.94 190 ASP A O 1
ATOM 1516 N N . ARG A 1 191 ? 9.211 3.537 12.141 1 96.06 191 ARG A N 1
ATOM 1517 C CA . ARG A 1 191 ? 8.773 4.492 11.125 1 96.06 191 ARG A CA 1
ATOM 1518 C C . ARG A 1 191 ? 7.547 3.979 10.375 1 96.06 191 ARG A C 1
ATOM 1520 O O . ARG A 1 191 ? 7.387 4.234 9.18 1 96.06 191 ARG A O 1
ATOM 1527 N N . GLN A 1 192 ? 6.734 3.221 11.133 1 94.12 192 GLN A N 1
ATOM 1528 C CA . GLN A 1 192 ? 5.582 2.625 10.469 1 94.12 192 GLN A CA 1
ATOM 1529 C C . GLN A 1 192 ? 4.301 2.863 11.266 1 94.12 192 GLN A C 1
ATOM 1531 O O . GLN A 1 192 ? 3.201 2.818 10.711 1 94.12 192 GLN A O 1
ATOM 1536 N N . ASP A 1 193 ? 4.469 3.105 12.531 1 95.88 193 ASP A N 1
ATOM 1537 C CA . ASP A 1 193 ? 3.316 3.154 13.422 1 95.88 193 ASP A CA 1
ATOM 1538 C C . ASP A 1 193 ? 2.684 4.543 13.438 1 95.88 193 ASP A C 1
ATOM 1540 O O . ASP A 1 193 ? 3.088 5.41 14.211 1 95.88 193 ASP A O 1
ATOM 1544 N N . VAL A 1 194 ? 1.61 4.715 12.711 1 95.31 194 VAL A N 1
ATOM 1545 C CA . VAL A 1 194 ? 0.923 5.996 12.594 1 95.31 194 VAL A CA 1
ATOM 1546 C C . VAL A 1 194 ? -0.074 6.152 13.742 1 95.31 194 VAL A C 1
ATOM 1548 O O . VAL A 1 194 ? -0.812 7.137 13.805 1 95.31 194 VAL A O 1
ATOM 1551 N N . ASN A 1 195 ? -0.152 5.172 14.664 1 96.19 195 ASN A N 1
ATOM 1552 C CA . ASN A 1 195 ? -1.098 5.188 15.773 1 96.19 195 ASN A CA 1
ATOM 1553 C C . ASN A 1 195 ? -0.381 5.293 17.125 1 96.19 195 ASN A C 1
ATOM 1555 O O . ASN A 1 195 ? -0.967 5.008 18.156 1 96.19 195 ASN A O 1
ATOM 1559 N N . ASN A 1 196 ? 0.871 5.652 17.109 1 96.5 196 ASN A N 1
ATOM 1560 C CA . ASN A 1 196 ? 1.645 5.703 18.344 1 96.5 196 ASN A CA 1
ATOM 1561 C C . ASN A 1 196 ? 1.157 6.812 19.281 1 96.5 196 ASN A C 1
ATOM 1563 O O . ASN A 1 196 ? 0.495 7.754 18.828 1 96.5 196 ASN A O 1
ATOM 1567 N N . ILE A 1 197 ? 1.448 6.758 20.484 1 96.69 197 ILE A N 1
ATOM 1568 C CA . ILE A 1 197 ? 0.917 7.625 21.516 1 96.69 197 ILE A CA 1
ATOM 1569 C C . ILE A 1 197 ? 1.395 9.055 21.297 1 96.69 197 ILE A C 1
ATOM 1571 O O . ILE A 1 197 ? 0.642 10.008 21.516 1 96.69 197 ILE A O 1
ATOM 1575 N N . LEU A 1 198 ? 2.594 9.211 20.844 1 97.12 198 LEU A N 1
ATOM 1576 C CA . LEU A 1 198 ? 3.172 10.539 20.672 1 97.12 198 LEU A CA 1
ATOM 1577 C C . LEU A 1 198 ? 2.377 11.352 19.656 1 97.12 198 LEU A C 1
ATOM 1579 O O . LEU A 1 198 ? 1.982 12.484 19.938 1 97.12 198 LEU A O 1
ATOM 1583 N N . ILE A 1 199 ? 2.15 10.773 18.5 1 97.12 199 ILE A N 1
ATOM 1584 C CA . ILE A 1 199 ? 1.429 11.516 17.469 1 97.12 199 ILE A CA 1
ATOM 1585 C C . ILE A 1 199 ? -0.013 11.75 17.906 1 97.12 199 ILE A C 1
ATOM 1587 O O . ILE A 1 199 ? -0.605 12.789 17.609 1 97.12 199 ILE A O 1
ATOM 1591 N N . ARG A 1 200 ? -0.576 10.875 18.656 1 96.94 200 ARG A N 1
ATOM 1592 C CA . ARG A 1 200 ? -1.934 11.055 19.156 1 96.94 200 ARG A CA 1
ATOM 1593 C C . ARG A 1 200 ? -2.006 12.242 20.125 1 96.94 200 ARG A C 1
ATOM 1595 O O . ARG A 1 200 ? -2.939 13.039 20.062 1 96.94 200 ARG A O 1
ATOM 1602 N N . ILE A 1 201 ? -1.083 12.344 20.984 1 96.62 201 ILE A N 1
ATOM 1603 C CA . ILE A 1 201 ? -1.026 13.469 21.906 1 96.62 201 ILE A CA 1
ATOM 1604 C C . ILE A 1 201 ? -0.929 14.781 21.125 1 96.62 201 ILE A C 1
ATOM 1606 O O . ILE A 1 201 ? -1.665 15.734 21.391 1 96.62 201 ILE A O 1
ATOM 1610 N N . PHE A 1 202 ? -0.096 14.812 20.141 1 96.38 202 PHE A N 1
ATOM 1611 C CA . PHE A 1 202 ? 0.138 16.047 19.406 1 96.38 202 PHE A CA 1
ATOM 1612 C C . PHE A 1 202 ? -1.072 16.391 18.547 1 96.38 202 PHE A C 1
ATOM 1614 O O . PHE A 1 202 ? -1.374 17.578 18.344 1 96.38 202 PHE A O 1
ATOM 1621 N N . THR A 1 203 ? -1.729 15.391 18 1 94.94 203 THR A N 1
ATOM 1622 C CA . THR A 1 203 ? -2.928 15.695 17.234 1 94.94 203 THR A CA 1
ATOM 1623 C C . THR A 1 203 ? -4.027 16.25 18.125 1 94.94 203 THR A C 1
ATOM 1625 O O . THR A 1 203 ? -4.707 17.219 17.75 1 94.94 203 THR A O 1
ATOM 1628 N N . TRP A 1 204 ? -4.172 15.734 19.312 1 94.75 204 TRP A N 1
ATOM 1629 C CA . TRP A 1 204 ? -5.168 16.25 20.25 1 94.75 204 TRP A CA 1
ATOM 1630 C C . TRP A 1 204 ? -4.781 17.641 20.75 1 94.75 204 TRP A C 1
ATOM 1632 O O . TRP A 1 204 ? -5.645 18.484 20.969 1 94.75 204 TRP A O 1
ATOM 1642 N N . MET A 1 205 ? -3.5 17.812 20.938 1 94.5 205 MET A N 1
ATOM 1643 C CA . MET A 1 205 ? -3.018 19.156 21.25 1 94.5 205 MET A CA 1
ATOM 1644 C C . MET A 1 205 ? -3.359 20.141 20.141 1 94.5 205 MET A C 1
ATOM 1646 O O . MET A 1 205 ? -3.723 21.281 20.406 1 94.5 205 MET A O 1
ATOM 1650 N N . GLY A 1 206 ? -3.211 19.625 18.922 1 93.12 206 GLY A N 1
ATOM 1651 C CA . GLY A 1 206 ? -3.6 20.453 17.781 1 93.12 206 GLY A CA 1
ATOM 1652 C C . GLY A 1 206 ? -5.066 20.828 17.797 1 93.12 206 GLY A C 1
ATOM 1653 O O . GLY A 1 206 ? -5.414 21.984 17.547 1 93.12 206 GLY A O 1
ATOM 1654 N N . VAL A 1 207 ? -5.875 19.938 18.172 1 92.88 207 VAL A N 1
ATOM 1655 C CA . VAL A 1 207 ? -7.309 20.188 18.266 1 92.88 207 VAL A CA 1
ATOM 1656 C C . VAL A 1 207 ? -7.586 21.219 19.359 1 92.88 207 VAL A C 1
ATOM 1658 O O . VAL A 1 207 ? -8.336 22.172 19.141 1 92.88 207 VAL A O 1
ATOM 1661 N N . ALA A 1 208 ? -6.988 21.047 20.484 1 92.06 208 ALA A N 1
ATOM 1662 C CA . ALA A 1 208 ? -7.176 21.969 21.609 1 92.06 208 ALA A CA 1
ATOM 1663 C C . ALA A 1 208 ? -6.719 23.375 21.25 1 92.06 208 ALA A C 1
ATOM 1665 O O . ALA A 1 208 ? -7.402 24.344 21.562 1 92.06 208 ALA A O 1
ATOM 1666 N N . THR A 1 209 ? -5.594 23.422 20.609 1 90.88 209 THR A N 1
ATOM 1667 C CA . THR A 1 209 ? -5.047 24.719 20.203 1 90.88 209 THR A CA 1
ATOM 1668 C C . THR A 1 209 ? -5.961 25.391 19.203 1 90.88 209 THR A C 1
ATOM 1670 O O . THR A 1 209 ? -6.227 26.594 19.297 1 90.88 209 THR A O 1
ATOM 1673 N N . ALA A 1 210 ? -6.406 24.641 18.266 1 88.69 210 ALA A N 1
ATOM 1674 C CA . ALA A 1 210 ? -7.312 25.203 17.266 1 88.69 210 ALA A CA 1
ATOM 1675 C C . ALA A 1 210 ? -8.617 25.672 17.906 1 88.69 210 ALA A C 1
ATOM 1677 O O . ALA A 1 210 ? -9.125 26.734 17.578 1 88.69 210 ALA A O 1
ATOM 1678 N N . ALA A 1 211 ? -9.133 24.938 18.828 1 90.5 211 ALA A N 1
ATOM 1679 C CA . ALA A 1 211 ? -10.391 25.266 19.484 1 90.5 211 ALA A CA 1
ATOM 1680 C C . ALA A 1 211 ? -10.25 26.531 20.328 1 90.5 211 ALA A C 1
ATOM 1682 O O . ALA A 1 211 ? -11.117 27.422 20.281 1 90.5 211 ALA A O 1
ATOM 1683 N N . THR A 1 212 ? -9.18 26.625 21.094 1 87.94 212 THR A N 1
ATOM 1684 C CA . THR A 1 212 ? -8.969 27.797 21.938 1 87.94 212 THR A CA 1
ATOM 1685 C C . THR A 1 212 ? -8.672 29.031 21.078 1 87.94 212 THR A C 1
ATOM 1687 O O . THR A 1 212 ? -9.133 30.125 21.391 1 87.94 212 THR A O 1
ATOM 1690 N N . GLY A 1 213 ? -7.926 28.766 20.047 1 83.44 213 GLY A N 1
ATOM 1691 C CA . GLY A 1 213 ? -7.691 29.875 19.125 1 83.44 213 GLY A CA 1
ATOM 1692 C C . GLY A 1 213 ? -8.961 30.375 18.469 1 83.44 213 GLY A C 1
ATOM 1693 O O . GLY A 1 213 ? -9.172 31.578 18.359 1 83.44 213 GLY A O 1
ATOM 1694 N N . GLY A 1 214 ? -9.781 29.5 18.016 1 85.62 214 GLY A N 1
ATOM 1695 C CA . GLY A 1 214 ? -11.062 29.875 17.438 1 85.62 214 GLY A CA 1
ATOM 1696 C C . GLY A 1 214 ? -11.945 30.625 18.422 1 85.62 214 GLY A C 1
ATOM 1697 O O . GLY A 1 214 ? -12.578 31.625 18.047 1 85.62 214 GLY A O 1
ATOM 1698 N N . TRP A 1 215 ? -11.93 30.172 19.609 1 87.19 215 TRP A N 1
ATOM 1699 C CA . TRP A 1 215 ? -12.719 30.812 20.656 1 87.19 215 TRP A CA 1
ATOM 1700 C C . TRP A 1 215 ? -12.227 32.219 20.922 1 87.19 215 TRP A C 1
ATOM 1702 O O . TRP A 1 215 ? -13.023 33.156 21.078 1 87.19 215 TRP A O 1
ATOM 1712 N N . LEU A 1 216 ? -10.945 32.375 21.031 1 84.38 216 LEU A N 1
ATOM 1713 C CA . LEU A 1 216 ? -10.359 33.688 21.281 1 84.38 216 LEU A CA 1
ATOM 1714 C C . LEU A 1 216 ? -10.633 34.656 20.125 1 84.38 216 LEU A C 1
ATOM 1716 O O . LEU A 1 216 ? -10.859 35.844 20.344 1 84.38 216 LEU A O 1
ATOM 1720 N N . LEU A 1 217 ? -10.594 34.062 18.922 1 81.69 217 LEU A N 1
ATOM 1721 C CA . LEU A 1 217 ? -10.891 34.875 17.734 1 81.69 217 LEU A CA 1
ATOM 1722 C C . LEU A 1 217 ? -12.336 35.344 17.75 1 81.69 217 LEU A C 1
ATOM 1724 O O . LEU A 1 217 ? -12.617 36.531 17.453 1 81.69 217 LEU A O 1
ATOM 1728 N N . LEU A 1 218 ? -13.242 34.562 18.156 1 83.25 218 LEU A N 1
ATOM 1729 C CA . LEU A 1 218 ? -14.656 34.938 18.219 1 83.25 218 LEU A CA 1
ATOM 1730 C C . LEU A 1 218 ? -14.906 35.906 19.344 1 83.25 218 LEU A C 1
ATOM 1732 O O . LEU A 1 218 ? -15.703 36.844 19.188 1 83.25 218 LEU A O 1
ATOM 1736 N N . TYR A 1 219 ? -14.242 35.656 20.453 1 81.12 219 TYR A N 1
ATOM 1737 C CA . TYR A 1 219 ? -14.383 36.562 21.594 1 81.12 219 TYR A CA 1
ATOM 1738 C C . TYR A 1 219 ? -13.859 37.938 21.266 1 81.12 219 TYR A C 1
ATOM 1740 O O . TYR A 1 219 ? -14.469 38.969 21.641 1 81.12 219 TYR A O 1
ATOM 1748 N N . SER A 1 220 ? -12.758 37.969 20.484 1 76.81 220 SER A N 1
ATOM 1749 C CA . SER A 1 220 ? -12.156 39.25 20.125 1 76.81 220 SER A CA 1
ATOM 1750 C C . SER A 1 220 ? -13.023 40.031 19.141 1 76.81 220 SER A C 1
ATOM 1752 O O . SER A 1 220 ? -13.125 41.25 19.219 1 76.81 220 SER A O 1
ATOM 1754 N N . PHE A 1 221 ? -13.641 39.281 18.203 1 77.62 221 PHE A N 1
ATOM 1755 C CA . PHE A 1 221 ? -14.5 39.938 17.219 1 77.62 221 PHE A CA 1
ATOM 1756 C C . PHE A 1 221 ? -15.766 40.469 17.875 1 77.62 221 PHE A C 1
ATOM 1758 O O . PHE A 1 221 ? -16.25 41.562 17.516 1 77.62 221 PHE A O 1
ATOM 1765 N N . ARG A 1 222 ? -16.297 39.812 18.828 1 73.19 222 ARG A N 1
ATOM 1766 C CA . ARG A 1 222 ? -17.5 40.25 19.516 1 73.19 222 ARG A CA 1
ATOM 1767 C C . ARG A 1 222 ? -17.234 41.469 20.391 1 73.19 222 ARG A C 1
ATOM 1769 O O . ARG A 1 222 ? -18.062 42.375 20.484 1 73.19 222 ARG A O 1
ATOM 1776 N N . ARG A 1 223 ? -16.156 41.469 21 1 71.31 223 ARG A N 1
ATOM 1777 C CA . ARG A 1 223 ? -15.812 42.594 21.859 1 71.31 223 ARG A CA 1
ATOM 1778 C C . ARG A 1 223 ? -15.594 43.875 21.047 1 71.31 223 ARG A C 1
ATOM 1780 O O . ARG A 1 223 ? -16.047 44.938 21.438 1 71.31 223 ARG A O 1
ATOM 1787 N N . LYS A 1 224 ? -15.016 43.719 19.875 1 72.06 224 LYS A N 1
ATOM 1788 C CA . LYS A 1 224 ? -14.805 44.875 19.031 1 72.06 224 LYS A CA 1
ATOM 1789 C C . LYS A 1 224 ? -16.125 45.438 18.516 1 72.06 224 LYS A C 1
ATOM 1791 O O . LYS A 1 224 ? -16.312 46.656 18.453 1 72.06 224 LYS A O 1
ATOM 1796 N N . ARG A 1 225 ? -17 44.531 18.234 1 72.56 225 ARG A N 1
ATOM 1797 C CA . ARG A 1 225 ? -18.312 44.969 17.766 1 72.56 225 ARG A CA 1
ATOM 1798 C C . ARG A 1 225 ? -19.078 45.688 18.859 1 72.56 225 ARG A C 1
ATOM 1800 O O . ARG A 1 225 ? -19.781 46.656 18.609 1 72.56 225 ARG A O 1
ATOM 1807 N N . ARG A 1 226 ? -18.938 45.219 20.031 1 71.62 226 ARG A N 1
ATOM 1808 C CA . ARG A 1 226 ? -19.641 45.844 21.156 1 71.62 226 ARG A CA 1
ATOM 1809 C C . ARG A 1 226 ? -19.094 47.219 21.484 1 71.62 226 ARG A C 1
ATOM 1811 O O . ARG A 1 226 ? -19.844 48.125 21.781 1 71.62 226 ARG A O 1
ATOM 1818 N N . VAL A 1 227 ? -17.812 47.312 21.359 1 71.44 227 VAL A N 1
ATOM 1819 C CA . VAL A 1 227 ? -17.172 48.594 21.656 1 71.44 227 VAL A CA 1
ATOM 1820 C C . VAL A 1 227 ? -17.5 49.625 20.562 1 71.44 227 VAL A C 1
ATOM 1822 O O . VAL A 1 227 ? -17.734 50.781 20.859 1 71.44 227 VAL A O 1
ATOM 1825 N N . ARG A 1 228 ? -17.609 49.156 19.375 1 72.94 228 ARG A N 1
ATOM 1826 C CA . ARG A 1 228 ? -17.953 50.062 18.266 1 72.94 228 ARG A CA 1
ATOM 1827 C C . ARG A 1 228 ? -19.406 50.5 18.359 1 72.94 228 ARG A C 1
ATOM 1829 O O . ARG A 1 228 ? -19.734 51.656 18.047 1 72.94 228 ARG A O 1
ATOM 1836 N N . LYS A 1 229 ? -20.203 49.656 18.75 1 74.88 229 LYS A N 1
ATOM 1837 C CA . LYS A 1 229 ? -21.609 50 18.891 1 74.88 229 LYS A CA 1
ATOM 1838 C C . LYS A 1 229 ? -21.828 50.969 20.062 1 74.88 229 LYS A C 1
ATOM 1840 O O . LYS A 1 229 ? -22.656 51.875 19.984 1 74.88 229 LYS A O 1
ATOM 1845 N N . ALA A 1 230 ? -21.062 50.938 21.078 1 75.44 230 ALA A N 1
ATOM 1846 C CA . ALA A 1 230 ? -21.203 51.812 22.234 1 75.44 230 ALA A CA 1
ATOM 1847 C C . ALA A 1 230 ? -20.656 53.219 21.906 1 75.44 230 ALA A C 1
ATOM 1849 O O . ALA A 1 230 ? -21.141 54.219 22.438 1 75.44 230 ALA A O 1
ATOM 1850 N N . ALA A 1 231 ? -19.734 53.25 21.125 1 71.38 231 ALA A N 1
ATOM 1851 C CA . ALA A 1 231 ? -19.156 54.562 20.766 1 71.38 231 ALA A CA 1
ATOM 1852 C C . ALA A 1 231 ? -19.969 55.25 19.688 1 71.38 231 ALA A C 1
ATOM 1854 O O . ALA A 1 231 ? -19.828 56.438 19.453 1 71.38 231 ALA A O 1
ATOM 1855 N N . ALA A 1 232 ? -20.812 54.594 19.172 1 70.06 232 ALA A N 1
ATOM 1856 C CA . ALA A 1 232 ? -21.703 55.25 18.219 1 70.06 232 ALA A CA 1
ATOM 1857 C C . ALA A 1 232 ? -23 55.688 18.875 1 70.06 232 ALA A C 1
ATOM 1859 O O . ALA A 1 232 ? -23.5 55.031 19.797 1 70.06 232 ALA A O 1
ATOM 1860 N N . MET B 1 1 ? 10.094 50.938 3.184 1 42.62 1 MET B N 1
ATOM 1861 C CA . MET B 1 1 ? 8.93 50.094 3.453 1 42.62 1 MET B CA 1
ATOM 1862 C C . MET B 1 1 ? 9.305 48.938 4.363 1 42.62 1 MET B C 1
ATOM 1864 O O . MET B 1 1 ? 10.211 48.156 4.051 1 42.62 1 MET B O 1
ATOM 1868 N N . ARG B 1 2 ? 9.242 48.844 5.773 1 65.25 2 ARG B N 1
ATOM 1869 C CA . ARG B 1 2 ? 10 48.219 6.848 1 65.25 2 ARG B CA 1
ATOM 1870 C C . ARG B 1 2 ? 9.703 46.719 6.914 1 65.25 2 ARG B C 1
ATOM 1872 O O . ARG B 1 2 ? 8.547 46.312 6.797 1 65.25 2 ARG B O 1
ATOM 1879 N N . LEU B 1 3 ? 10.641 45.906 6.5 1 70.62 3 LEU B N 1
ATOM 1880 C CA . LEU B 1 3 ? 10.742 44.438 6.41 1 70.62 3 LEU B CA 1
ATOM 1881 C C . LEU B 1 3 ? 9.938 43.781 7.523 1 70.62 3 LEU B C 1
ATOM 1883 O O . LEU B 1 3 ? 9.211 42.812 7.277 1 70.62 3 LEU B O 1
ATOM 1887 N N . PRO B 1 4 ? 9.977 44.344 8.625 1 72.75 4 PRO B N 1
ATOM 1888 C CA . PRO B 1 4 ? 9.188 43.719 9.695 1 72.75 4 PRO B CA 1
ATOM 1889 C C . PRO B 1 4 ? 7.688 43.938 9.523 1 72.75 4 PRO B C 1
ATOM 1891 O O . PRO B 1 4 ? 6.895 43.062 9.867 1 72.75 4 PRO B O 1
ATOM 1894 N N . ALA B 1 5 ? 7.328 45.094 8.984 1 74.94 5 ALA B N 1
ATOM 1895 C CA . ALA B 1 5 ? 5.906 45.375 8.781 1 74.94 5 ALA B CA 1
ATOM 1896 C C . ALA B 1 5 ? 5.312 44.469 7.719 1 74.94 5 ALA B C 1
ATOM 1898 O O . ALA B 1 5 ? 4.199 43.969 7.875 1 74.94 5 ALA B O 1
ATOM 1899 N N . LEU B 1 6 ? 6.051 44.25 6.621 1 75.5 6 LEU B N 1
ATOM 1900 C CA . LEU B 1 6 ? 5.605 43.344 5.566 1 75.5 6 LEU B CA 1
ATOM 1901 C C . LEU B 1 6 ? 5.516 41.938 6.082 1 75.5 6 LEU B C 1
ATOM 1903 O O . LEU B 1 6 ? 4.59 41.188 5.734 1 75.5 6 LEU B O 1
ATOM 1907 N N . ALA B 1 7 ? 6.434 41.562 6.816 1 77.5 7 ALA B N 1
ATOM 1908 C CA . ALA B 1 7 ? 6.438 40.219 7.406 1 77.5 7 ALA B CA 1
ATOM 1909 C C . ALA B 1 7 ? 5.238 40.031 8.328 1 77.5 7 ALA B C 1
ATOM 1911 O O . ALA B 1 7 ? 4.621 38.969 8.328 1 77.5 7 ALA B O 1
ATOM 1912 N N . ARG B 1 8 ? 4.941 41.031 9.047 1 83.94 8 ARG B N 1
ATOM 1913 C CA . ARG B 1 8 ? 3.82 40.969 9.977 1 83.94 8 ARG B CA 1
ATOM 1914 C C . ARG B 1 8 ? 2.498 40.844 9.227 1 83.94 8 ARG B C 1
ATOM 1916 O O . ARG B 1 8 ? 1.648 40.031 9.594 1 83.94 8 ARG B O 1
ATOM 1923 N N . THR B 1 9 ? 2.4 41.594 8.227 1 82.06 9 THR B N 1
ATOM 1924 C CA . THR B 1 9 ? 1.163 41.562 7.453 1 82.06 9 THR B CA 1
ATOM 1925 C C . THR B 1 9 ? 1.026 40.25 6.688 1 82.06 9 THR B C 1
ATOM 1927 O O . THR B 1 9 ? -0.046 39.656 6.672 1 82.06 9 THR B O 1
ATOM 1930 N N . THR B 1 10 ? 2.043 39.812 6.078 1 80.75 10 THR B N 1
ATOM 1931 C CA . THR B 1 10 ? 2.023 38.562 5.348 1 80.75 10 THR B CA 1
ATOM 1932 C C . THR B 1 10 ? 1.742 37.406 6.293 1 80.75 10 THR B C 1
ATOM 1934 O O . THR B 1 10 ? 0.911 36.531 5.996 1 80.75 10 THR B O 1
ATOM 1937 N N . HIS B 1 11 ? 2.422 37.438 7.34 1 85.44 11 HIS B N 1
ATOM 1938 C CA . HIS B 1 11 ? 2.232 36.375 8.328 1 85.44 11 HIS B CA 1
ATOM 1939 C C . HIS B 1 11 ? 0.782 36.312 8.789 1 85.44 11 HIS B C 1
ATOM 1941 O O . HIS B 1 11 ? 0.196 35.219 8.859 1 85.44 11 HIS B O 1
ATOM 1947 N N . LYS B 1 12 ? 0.245 37.438 9.055 1 83.81 12 LYS B N 1
ATOM 1948 C CA . LYS B 1 12 ? -1.119 37.5 9.57 1 83.81 12 LYS B CA 1
ATOM 1949 C C . LYS B 1 12 ? -2.111 36.906 8.57 1 83.81 12 LYS B C 1
ATOM 1951 O O . LYS B 1 12 ? -2.912 36.031 8.922 1 83.81 12 LYS B O 1
ATOM 1956 N N . TRP B 1 13 ? -2.066 37.344 7.324 1 84.56 13 TRP B N 1
ATOM 1957 C CA . TRP B 1 13 ? -3.043 36.906 6.328 1 84.56 13 TRP B CA 1
ATOM 1958 C C . TRP B 1 13 ? -2.809 35.438 5.926 1 84.56 13 TRP B C 1
ATOM 1960 O O . TRP B 1 13 ? -3.762 34.688 5.762 1 84.56 13 TRP B O 1
ATOM 1970 N N . PHE B 1 14 ? -1.572 35 5.758 1 87.94 14 PHE B N 1
ATOM 1971 C CA . PHE B 1 14 ? -1.259 33.625 5.445 1 87.94 14 PHE B CA 1
ATOM 1972 C C . PHE B 1 14 ? -1.661 32.719 6.594 1 87.94 14 PHE B C 1
ATOM 1974 O O . PHE B 1 14 ? -2.209 31.625 6.371 1 87.94 14 PHE B O 1
ATOM 1981 N N . ALA B 1 15 ? -1.405 33.219 7.688 1 84.69 15 ALA B N 1
ATOM 1982 C CA . ALA B 1 15 ? -1.715 32.406 8.867 1 84.69 15 ALA B CA 1
ATOM 1983 C C . ALA B 1 15 ? -3.221 32.219 9.008 1 84.69 15 ALA B C 1
ATOM 1985 O O . ALA B 1 15 ? -3.668 31.125 9.414 1 84.69 15 ALA B O 1
ATOM 1986 N N . LEU B 1 16 ? -3.963 33.219 8.703 1 85.5 16 LEU B N 1
ATOM 1987 C CA . LEU B 1 16 ? -5.414 33.094 8.797 1 85.5 16 LEU B CA 1
ATOM 1988 C C . LEU B 1 16 ? -5.957 32.094 7.789 1 85.5 16 LEU B C 1
ATOM 1990 O O . LEU B 1 16 ? -6.785 31.25 8.133 1 85.5 16 LEU B O 1
ATOM 1994 N N . ILE B 1 17 ? -5.48 32.156 6.578 1 90.44 17 ILE B N 1
ATOM 1995 C CA . ILE B 1 17 ? -5.898 31.203 5.543 1 90.44 17 ILE B CA 1
ATOM 1996 C C . ILE B 1 17 ? -5.457 29.797 5.918 1 90.44 17 ILE B C 1
ATOM 1998 O O . ILE B 1 17 ? -6.238 28.844 5.812 1 90.44 17 ILE B O 1
ATOM 2002 N N . LEU B 1 18 ? -4.297 29.688 6.367 1 91.5 18 LEU B N 1
ATOM 2003 C CA . LEU B 1 18 ? -3.727 28.391 6.715 1 91.5 18 LEU B CA 1
ATOM 2004 C C . LEU B 1 18 ? -4.422 27.797 7.938 1 91.5 18 LEU B C 1
ATOM 2006 O O . LEU B 1 18 ? -4.48 26.578 8.094 1 91.5 18 LEU B O 1
ATOM 2010 N N . ALA B 1 19 ? -4.887 28.719 8.766 1 87.75 19 ALA B N 1
ATOM 2011 C CA . ALA B 1 19 ? -5.539 28.25 9.984 1 87.75 19 ALA B CA 1
ATOM 2012 C C . ALA B 1 19 ? -6.766 27.406 9.664 1 87.75 19 ALA B C 1
ATOM 2014 O O . ALA B 1 19 ? -7.031 26.406 10.352 1 87.75 19 ALA B O 1
ATOM 2015 N N . ILE B 1 20 ? -7.414 27.75 8.648 1 91.56 20 ILE B N 1
ATOM 2016 C CA . ILE B 1 20 ? -8.586 26.984 8.242 1 91.56 20 ILE B CA 1
ATOM 2017 C C . ILE B 1 20 ? -8.156 25.578 7.809 1 91.56 20 ILE B C 1
ATOM 2019 O O . ILE B 1 20 ? -8.719 24.578 8.266 1 91.56 20 ILE B O 1
ATOM 2023 N N . GLN B 1 21 ? -7.191 25.547 6.969 1 93.31 21 GLN B N 1
ATOM 2024 C CA . GLN B 1 21 ? -6.707 24.25 6.488 1 93.31 21 GLN B CA 1
ATOM 2025 C C . GLN B 1 21 ? -6.055 23.453 7.613 1 93.31 21 GLN B C 1
ATOM 2027 O O . GLN B 1 21 ? -6.156 22.219 7.648 1 93.31 21 GLN B O 1
ATOM 2032 N N . ALA B 1 22 ? -5.453 24.156 8.5 1 91.88 22 ALA B N 1
ATOM 2033 C CA . ALA B 1 22 ? -4.828 23.5 9.648 1 91.88 22 ALA B CA 1
ATOM 2034 C C . ALA B 1 22 ? -5.867 22.766 10.484 1 91.88 22 ALA B C 1
ATOM 2036 O O . ALA B 1 22 ? -5.586 21.688 11.031 1 91.88 22 ALA B O 1
ATOM 2037 N N . VAL B 1 23 ? -7.012 23.328 10.594 1 93.44 23 VAL B N 1
ATOM 2038 C CA . VAL B 1 23 ? -8.086 22.656 11.32 1 93.44 23 VAL B CA 1
ATOM 2039 C C . VAL B 1 23 ? -8.453 21.344 10.617 1 93.44 23 VAL B C 1
ATOM 2041 O O . VAL B 1 23 ? -8.586 20.312 11.266 1 93.44 23 VAL B O 1
ATOM 2044 N N .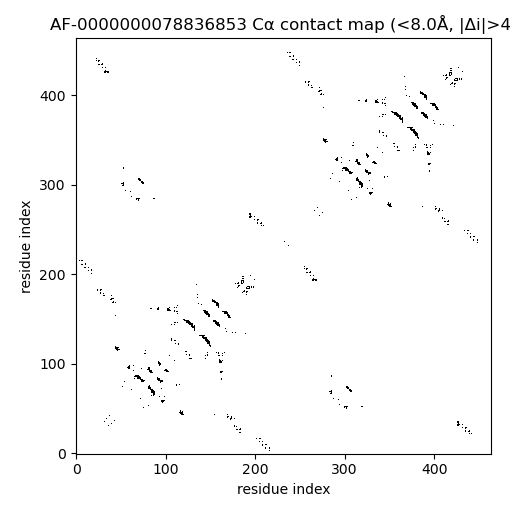 PHE B 1 24 ? -8.508 21.375 9.305 1 95.81 24 PHE B N 1
ATOM 2045 C CA . PHE B 1 24 ? -8.828 20.172 8.547 1 95.81 24 PHE B CA 1
ATOM 2046 C C . PHE B 1 24 ? -7.711 19.141 8.672 1 95.81 24 PHE B C 1
ATOM 2048 O O . PHE B 1 24 ? -7.977 17.938 8.812 1 95.81 24 PHE B O 1
ATOM 2055 N N . TRP B 1 25 ? -6.473 19.578 8.617 1 96.19 25 TRP B N 1
ATOM 2056 C CA . TRP B 1 25 ? -5.348 18.672 8.773 1 96.19 25 TRP B CA 1
ATOM 2057 C C . TRP B 1 25 ? -5.355 18.031 10.156 1 96.19 25 TRP B C 1
ATOM 2059 O O . TRP B 1 25 ? -5.105 16.828 10.289 1 96.19 25 TRP B O 1
ATOM 2069 N N . THR B 1 26 ? -5.68 18.812 11.117 1 94.62 26 THR B N 1
ATOM 2070 C CA . THR B 1 26 ? -5.66 18.312 12.492 1 94.62 26 THR B CA 1
ATOM 2071 C C . THR B 1 26 ? -6.801 17.328 12.727 1 94.62 26 THR B C 1
ATOM 2073 O O . THR B 1 26 ? -6.586 16.234 13.258 1 94.62 26 THR B O 1
ATOM 2076 N N . LEU B 1 27 ? -7.992 17.703 12.328 1 96.31 27 LEU B N 1
ATOM 2077 C CA . LEU B 1 27 ? -9.148 16.844 12.547 1 96.31 27 LEU B CA 1
ATOM 2078 C C . LEU B 1 27 ? -9.008 15.539 11.773 1 96.31 27 LEU B C 1
ATOM 2080 O O . LEU B 1 27 ? -9.305 14.469 12.297 1 96.31 27 LEU B O 1
ATOM 2084 N N . SER B 1 28 ? -8.594 15.617 10.539 1 97.12 28 SER B N 1
ATOM 2085 C CA . SER B 1 28 ? -8.352 14.391 9.781 1 97.12 28 SER B CA 1
ATOM 2086 C C . SER B 1 28 ? -7.238 13.562 10.414 1 97.12 28 SER B C 1
ATOM 2088 O O . SER B 1 28 ? -7.34 12.336 10.492 1 97.12 28 SER B O 1
ATOM 2090 N N . GLY B 1 29 ? -6.203 14.258 10.867 1 96.5 29 GLY B N 1
ATOM 2091 C CA . GLY B 1 29 ? -5.113 13.562 11.539 1 96.5 29 GLY B CA 1
ATOM 2092 C C . GLY B 1 29 ? -5.566 12.797 12.766 1 96.5 29 GLY B C 1
ATOM 2093 O O . GLY B 1 29 ? -5.086 11.688 13.023 1 96.5 29 GLY B O 1
ATOM 2094 N N . VAL B 1 30 ? -6.469 13.391 13.523 1 97.44 30 VAL B N 1
ATOM 2095 C CA . VAL B 1 30 ? -6.988 12.727 14.711 1 97.44 30 VAL B CA 1
ATOM 2096 C C . VAL B 1 30 ? -7.633 11.391 14.32 1 97.44 30 VAL B C 1
ATOM 2098 O O . VAL B 1 30 ? -7.336 10.352 14.914 1 97.44 30 VAL B O 1
ATOM 2101 N N . TYR B 1 31 ? -8.438 11.383 13.328 1 97.69 31 TYR B N 1
ATOM 2102 C CA . TYR B 1 31 ? -9.086 10.148 12.914 1 97.69 31 TYR B CA 1
ATOM 2103 C C . TYR B 1 31 ? -8.062 9.141 12.391 1 97.69 31 TYR B C 1
ATOM 2105 O O . TYR B 1 31 ? -8.094 7.965 12.766 1 97.69 31 TYR B O 1
ATOM 2113 N N . MET B 1 32 ? -7.148 9.602 11.562 1 97.25 32 MET B N 1
ATOM 2114 C CA . MET B 1 32 ? -6.18 8.734 10.906 1 97.25 32 MET B CA 1
ATOM 2115 C C . MET B 1 32 ? -5.23 8.109 11.922 1 97.25 32 MET B C 1
ATOM 2117 O O . MET B 1 32 ? -4.727 7 11.711 1 97.25 32 MET B O 1
ATOM 2121 N N . THR B 1 33 ? -5.051 8.766 13.023 1 96.62 33 THR B N 1
ATOM 2122 C CA . THR B 1 33 ? -4.145 8.234 14.031 1 96.62 33 THR B CA 1
ATOM 2123 C C . THR B 1 33 ? -4.914 7.469 15.109 1 96.62 33 THR B C 1
ATOM 2125 O O . THR B 1 33 ? -4.336 6.66 15.836 1 96.62 33 THR B O 1
ATOM 2128 N N . ALA B 1 34 ? -6.184 7.664 15.242 1 95.56 34 ALA B N 1
ATOM 2129 C CA . ALA B 1 34 ? -6.996 7.055 16.297 1 95.56 34 ALA B CA 1
ATOM 2130 C C . ALA B 1 34 ? -7.41 5.637 15.914 1 95.56 34 ALA B C 1
ATOM 2132 O O . ALA B 1 34 ? -7.473 4.754 16.766 1 95.56 34 ALA B O 1
ATOM 2133 N N . VAL B 1 35 ? -7.688 5.418 14.695 1 94.88 35 VAL B N 1
ATOM 2134 C CA . VAL B 1 35 ? -8.133 4.113 14.227 1 94.88 35 VAL B CA 1
ATOM 2135 C C . VAL B 1 35 ? -6.953 3.35 13.625 1 94.88 35 VAL B C 1
ATOM 2137 O O . VAL B 1 35 ? -6.332 3.812 12.664 1 94.88 35 VAL B O 1
ATOM 2140 N N . HIS B 1 36 ? -6.711 2.229 14.18 1 94.69 36 HIS B N 1
ATOM 2141 C CA . HIS B 1 36 ? -5.551 1.465 13.742 1 94.69 36 HIS B CA 1
ATOM 2142 C C . HIS B 1 36 ? -5.66 1.088 12.266 1 94.69 36 HIS B C 1
ATOM 2144 O O . HIS B 1 36 ? -6.742 0.72 11.797 1 94.69 36 HIS B O 1
ATOM 2150 N N . ILE B 1 37 ? -4.547 1.121 11.594 1 91.81 37 ILE B N 1
ATOM 2151 C CA . ILE B 1 37 ? -4.492 0.941 10.148 1 91.81 37 ILE B CA 1
ATOM 2152 C C . ILE B 1 37 ? -4.996 -0.453 9.781 1 91.81 37 ILE B C 1
ATOM 2154 O O . ILE B 1 37 ? -5.609 -0.643 8.727 1 91.81 37 ILE B O 1
ATOM 2158 N N . ASP B 1 38 ? -4.805 -1.456 10.594 1 93.62 38 ASP B N 1
ATOM 2159 C CA . ASP B 1 38 ? -5.266 -2.812 10.328 1 93.62 38 ASP B CA 1
ATOM 2160 C C . ASP B 1 38 ? -6.793 -2.869 10.258 1 93.62 38 ASP B C 1
ATOM 2162 O O . ASP B 1 38 ? -7.355 -3.631 9.469 1 93.62 38 ASP B O 1
ATOM 2166 N N . ILE B 1 39 ? -7.383 -2.037 11.117 1 95.19 39 ILE B N 1
ATOM 2167 C CA . ILE B 1 39 ? -8.836 -1.944 11.094 1 95.19 39 ILE B CA 1
ATOM 2168 C C . ILE B 1 39 ? -9.297 -1.303 9.789 1 95.19 39 ILE B C 1
ATOM 2170 O O . ILE B 1 39 ? -10.211 -1.803 9.133 1 95.19 39 ILE B O 1
ATOM 2174 N N . ILE B 1 40 ? -8.586 -0.267 9.398 1 96.19 40 ILE B N 1
ATOM 2175 C CA . ILE B 1 40 ? -8.938 0.456 8.188 1 96.19 40 ILE B CA 1
ATOM 2176 C C . ILE B 1 40 ? -8.75 -0.454 6.973 1 96.19 40 ILE B C 1
ATOM 2178 O O . ILE B 1 40 ? -9.578 -0.461 6.059 1 96.19 40 ILE B O 1
ATOM 2182 N N . HIS B 1 41 ? -7.746 -1.28 6.922 1 95.06 41 HIS B N 1
ATOM 2183 C CA . HIS B 1 41 ? -7.477 -2.189 5.816 1 95.06 41 HIS B CA 1
ATOM 2184 C C . HIS B 1 41 ? -8.508 -3.314 5.766 1 95.06 41 HIS B C 1
ATOM 2186 O O . HIS B 1 41 ? -8.656 -3.979 4.734 1 95.06 41 HIS B O 1
ATOM 2192 N N . GLY B 1 42 ? -9.188 -3.568 6.875 1 95.5 42 GLY B N 1
ATOM 2193 C CA . GLY B 1 42 ? -10.18 -4.625 6.914 1 95.5 42 GLY B CA 1
ATOM 2194 C C . GLY B 1 42 ? -9.578 -6.016 6.992 1 95.5 42 GLY B C 1
ATOM 2195 O O . GLY B 1 42 ? -10.172 -6.984 6.523 1 95.5 42 GLY B O 1
ATOM 2196 N N . ASP B 1 43 ? -8.406 -6.184 7.477 1 92.06 43 ASP B N 1
ATOM 2197 C CA . ASP B 1 43 ? -7.688 -7.449 7.535 1 92.06 43 ASP B CA 1
ATOM 2198 C C . ASP B 1 43 ? -8.477 -8.492 8.32 1 92.06 43 ASP B C 1
ATOM 2200 O O . ASP B 1 43 ? -8.508 -9.672 7.949 1 92.06 43 ASP B O 1
ATOM 2204 N N . ARG B 1 44 ? -9.172 -8.047 9.25 1 92.44 44 ARG B N 1
ATOM 2205 C CA . ARG B 1 44 ? -9.883 -8.977 10.125 1 92.44 44 ARG B CA 1
ATOM 2206 C C . ARG B 1 44 ? -11.164 -9.484 9.461 1 92.44 44 ARG B C 1
ATOM 2208 O O . ARG B 1 44 ? -11.773 -10.438 9.938 1 92.44 44 ARG B O 1
ATOM 2215 N N . LEU B 1 45 ? -11.57 -8.766 8.445 1 96 45 LEU B N 1
ATOM 2216 C CA . LEU B 1 45 ? -12.805 -9.156 7.77 1 96 45 LEU B CA 1
ATOM 2217 C C . LEU B 1 45 ? -12.586 -10.391 6.902 1 96 45 LEU B C 1
ATOM 2219 O O . LEU B 1 45 ? -13.547 -11.039 6.484 1 96 45 LEU B O 1
ATOM 2223 N N . VAL B 1 46 ? -11.359 -10.633 6.598 1 96.06 46 VAL B N 1
ATOM 2224 C CA . VAL B 1 46 ? -11.039 -11.727 5.688 1 96.06 46 VAL B CA 1
ATOM 2225 C C . VAL B 1 46 ? -10.562 -12.938 6.48 1 96.06 46 VAL B C 1
ATOM 2227 O O . VAL B 1 46 ? -9.625 -12.836 7.281 1 96.06 46 VAL B O 1
ATOM 2230 N N . ARG B 1 47 ? -11.125 -14.023 6.211 1 92.5 47 ARG B N 1
ATOM 2231 C CA . ARG B 1 47 ? -10.75 -15.266 6.887 1 92.5 47 ARG B CA 1
ATOM 2232 C C . ARG B 1 47 ? -9.367 -15.727 6.445 1 92.5 47 ARG B C 1
ATOM 2234 O O . ARG B 1 47 ? -9.078 -15.797 5.25 1 92.5 47 ARG B O 1
ATOM 2241 N N . ALA B 1 48 ? -8.586 -15.961 7.469 1 81.44 48 ALA B N 1
ATOM 2242 C CA . ALA B 1 48 ? -7.285 -16.547 7.156 1 81.44 48 ALA B CA 1
ATOM 2243 C C . ALA B 1 48 ? -7.434 -17.953 6.613 1 81.44 48 ALA B C 1
ATOM 2245 O O . ALA B 1 48 ? -8.117 -18.797 7.211 1 81.44 48 ALA B O 1
ATOM 2246 N N . GLN B 1 49 ? -7.141 -18.109 5.348 1 73.44 49 GLN B N 1
ATOM 2247 C CA . GLN B 1 49 ? -7.246 -19.469 4.809 1 73.44 49 GLN B CA 1
ATOM 2248 C C . GLN B 1 49 ? -5.953 -20.25 5.031 1 73.44 49 GLN B C 1
ATOM 2250 O O . GLN B 1 49 ? -4.879 -19.812 4.602 1 73.44 49 GLN B O 1
ATOM 2255 N N . ALA B 1 50 ? -6.02 -21.125 6.012 1 68.56 50 ALA B N 1
ATOM 2256 C CA . ALA B 1 50 ? -4.871 -22.016 6.133 1 68.56 50 ALA B CA 1
ATOM 2257 C C . ALA B 1 50 ? -4.609 -22.75 4.82 1 68.56 50 ALA B C 1
ATOM 2259 O O . ALA B 1 50 ? -5.523 -23.344 4.234 1 68.56 50 ALA B O 1
ATOM 2260 N N . PRO B 1 51 ? -3.447 -22.484 4.195 1 69.62 51 PRO B N 1
ATOM 2261 C CA . PRO B 1 51 ? -3.193 -23.203 2.945 1 69.62 51 PRO B CA 1
ATOM 2262 C C . PRO B 1 51 ? -3.307 -24.719 3.102 1 69.62 51 PRO B C 1
ATOM 2264 O O . PRO B 1 51 ? -2.746 -25.281 4.039 1 69.62 51 PRO B O 1
ATOM 2267 N N . GLN B 1 52 ? -4.309 -25.297 2.494 1 78.69 52 GLN B N 1
ATOM 2268 C CA . GLN B 1 52 ? -4.426 -26.75 2.484 1 78.69 52 GLN B CA 1
ATOM 2269 C C . GLN B 1 52 ? -3.697 -27.359 1.287 1 78.69 52 GLN B C 1
ATOM 2271 O O . GLN B 1 52 ? -3.725 -26.797 0.19 1 78.69 52 GLN B O 1
ATOM 2276 N N . PRO B 1 53 ? -3.074 -28.406 1.614 1 84.56 53 PRO B N 1
ATOM 2277 C CA . PRO B 1 53 ? -2.422 -29.078 0.487 1 84.56 53 PRO B CA 1
ATOM 2278 C C . PRO B 1 53 ? -3.408 -29.516 -0.594 1 84.56 53 PRO B C 1
ATOM 2280 O O . PRO B 1 53 ? -4.535 -29.906 -0.282 1 84.56 53 PRO B O 1
ATOM 2283 N N . ILE B 1 54 ? -2.955 -29.375 -1.789 1 86.44 54 ILE B N 1
ATOM 2284 C CA . ILE B 1 54 ? -3.766 -29.766 -2.936 1 86.44 54 ILE B CA 1
ATOM 2285 C C . ILE B 1 54 ? -3.48 -31.219 -3.293 1 86.44 54 ILE B C 1
ATOM 2287 O O . ILE B 1 54 ? -2.32 -31.641 -3.352 1 86.44 54 ILE B O 1
ATOM 2291 N N . THR B 1 55 ? -4.531 -32 -3.445 1 81.56 55 THR B N 1
ATOM 2292 C CA . THR B 1 55 ? -4.383 -33.344 -3.998 1 81.56 55 THR B CA 1
ATOM 2293 C C . THR B 1 55 ? -4.082 -33.281 -5.492 1 81.56 55 THR B C 1
ATOM 2295 O O . THR B 1 55 ? -4.938 -32.875 -6.285 1 81.56 55 THR B O 1
ATOM 2298 N N . LEU B 1 56 ? -2.924 -33.688 -5.875 1 81.06 56 LEU B N 1
ATOM 2299 C CA . LEU B 1 56 ? -2.414 -33.469 -7.219 1 81.06 56 LEU B CA 1
ATOM 2300 C C . LEU B 1 56 ? -2.857 -34.562 -8.172 1 81.06 56 LEU B C 1
ATOM 2302 O O . LEU B 1 56 ? -2.824 -34.375 -9.398 1 81.06 56 LEU B O 1
ATOM 2306 N N . ALA B 1 57 ? -3.312 -35.625 -7.621 1 77.88 57 ALA B N 1
ATOM 2307 C CA . ALA B 1 57 ? -3.719 -36.75 -8.469 1 77.88 57 ALA B CA 1
ATOM 2308 C C . ALA B 1 57 ? -4.891 -36.375 -9.367 1 77.88 57 ALA B C 1
ATOM 2310 O O . ALA B 1 57 ? -5.887 -35.812 -8.891 1 77.88 57 ALA B O 1
ATOM 2311 N N . GLY B 1 58 ? -4.707 -36.594 -10.688 1 78.06 58 GLY B N 1
ATOM 2312 C CA . GLY B 1 58 ? -5.812 -36.406 -11.617 1 78.06 58 GLY B CA 1
ATOM 2313 C C . GLY B 1 58 ? -5.961 -35 -12.109 1 78.06 58 GLY B C 1
ATOM 2314 O O . GLY B 1 58 ? -6.98 -34.625 -12.695 1 78.06 58 GLY B O 1
ATOM 2315 N N . LEU B 1 59 ? -4.992 -34.125 -11.867 1 82.44 59 LEU B N 1
ATOM 2316 C CA . LEU B 1 59 ? -5.109 -32.75 -12.312 1 82.44 59 LEU B CA 1
ATOM 2317 C C . LEU B 1 59 ? -4.723 -32.625 -13.781 1 82.44 59 LEU B C 1
ATOM 2319 O O . LEU B 1 59 ? -3.865 -33.344 -14.273 1 82.44 59 LEU B O 1
ATOM 2323 N N . MET B 1 60 ? -5.391 -31.688 -14.398 1 80.25 60 MET B N 1
ATOM 2324 C CA . MET B 1 60 ? -5.078 -31.391 -15.797 1 80.25 60 MET B CA 1
ATOM 2325 C C . MET B 1 60 ? -3.809 -30.547 -15.898 1 80.25 60 MET B C 1
ATOM 2327 O O . MET B 1 60 ? -3.463 -29.828 -14.969 1 80.25 60 MET B O 1
ATOM 2331 N N . GLU B 1 61 ? -3.205 -30.703 -17.094 1 77.12 61 GLU B N 1
ATOM 2332 C CA . GLU B 1 61 ? -2.045 -29.875 -17.375 1 77.12 61 GLU B CA 1
ATOM 2333 C C . GLU B 1 61 ? -2.469 -28.469 -17.812 1 77.12 61 GLU B C 1
ATOM 2335 O O . GLU B 1 61 ? -3.4 -28.328 -18.609 1 77.12 61 GLU B O 1
ATOM 2340 N N . PRO B 1 62 ? -1.77 -27.5 -17.266 1 76.69 62 PRO B N 1
ATOM 2341 C CA . PRO B 1 62 ? -2.113 -26.125 -17.656 1 76.69 62 PRO B CA 1
ATOM 2342 C C . PRO B 1 62 ? -1.995 -25.906 -19.172 1 76.69 62 PRO B C 1
ATOM 2344 O O . PRO B 1 62 ? -2.674 -25.047 -19.719 1 76.69 62 PRO B O 1
ATOM 2347 N N . ALA B 1 63 ? -1.121 -26.641 -19.797 1 65.25 63 ALA B N 1
ATOM 2348 C CA . ALA B 1 63 ? -0.841 -26.484 -21.234 1 65.25 63 ALA B CA 1
ATOM 2349 C C . ALA B 1 63 ? -2.123 -26.562 -22.047 1 65.25 63 ALA B C 1
ATOM 2351 O O . ALA B 1 63 ? -2.209 -26 -23.141 1 65.25 63 ALA B O 1
ATOM 2352 N N . HIS B 1 64 ? -3.016 -27.062 -21.531 1 70.25 64 HIS B N 1
ATOM 2353 C CA . HIS B 1 64 ? -4.195 -27.328 -22.344 1 70.25 64 HIS B CA 1
ATOM 2354 C C . HIS B 1 64 ? -5.316 -26.344 -22.047 1 70.25 64 HIS B C 1
ATOM 2356 O O . HIS B 1 64 ? -6.398 -26.438 -22.625 1 70.25 64 HIS B O 1
ATOM 2362 N N . LEU B 1 65 ? -4.891 -25.359 -21.344 1 72.81 65 LEU B N 1
ATOM 2363 C CA . LEU B 1 65 ? -6.008 -24.578 -20.828 1 72.81 65 LEU B CA 1
ATOM 2364 C C . LEU B 1 65 ? -6.234 -23.328 -21.672 1 72.81 65 LEU B C 1
ATOM 2366 O O . LEU B 1 65 ? -7.379 -22.938 -21.922 1 72.81 65 LEU B O 1
ATOM 2370 N N . ALA B 1 66 ? -5.148 -22.625 -22.062 1 75.44 66 ALA B N 1
ATOM 2371 C CA . ALA B 1 66 ? -5.383 -21.359 -22.75 1 75.44 66 ALA B CA 1
ATOM 2372 C C . ALA B 1 66 ? -4.266 -21.047 -23.734 1 75.44 66 ALA B C 1
ATOM 2374 O O . ALA B 1 66 ? -3.084 -21.219 -23.422 1 75.44 66 ALA B O 1
ATOM 2375 N N . PRO B 1 67 ? -4.719 -20.719 -25 1 79.88 67 PRO B N 1
ATOM 2376 C CA . PRO B 1 67 ? -3.705 -20.266 -25.953 1 79.88 67 PRO B CA 1
ATOM 2377 C C . PRO B 1 67 ? -2.916 -19.047 -25.453 1 79.88 67 PRO B C 1
ATOM 2379 O O . PRO B 1 67 ? -3.48 -18.172 -24.797 1 79.88 67 PRO B O 1
ATOM 2382 N N . GLY B 1 68 ? -1.604 -19.062 -25.688 1 85.31 68 GLY B N 1
ATOM 2383 C CA . GLY B 1 68 ? -0.781 -17.922 -25.281 1 85.31 68 GLY B CA 1
ATOM 2384 C C . GLY B 1 68 ? -0.679 -17.766 -23.781 1 85.31 68 GLY B C 1
ATOM 2385 O O . GLY B 1 68 ? -0.772 -16.656 -23.266 1 85.31 68 GLY B O 1
ATOM 2386 N N . LEU B 1 69 ? -0.572 -18.781 -23.094 1 89.5 69 LEU B N 1
ATOM 2387 C CA . LEU B 1 69 ? -0.494 -18.812 -21.641 1 89.5 69 LEU B CA 1
ATOM 2388 C C . LEU B 1 69 ? 0.739 -18.062 -21.141 1 89.5 69 LEU B C 1
ATOM 2390 O O . LEU B 1 69 ? 1.849 -18.297 -21.625 1 89.5 69 LEU B O 1
ATOM 2394 N N . ARG B 1 70 ? 0.47 -17.109 -20.297 1 90.5 70 ARG B N 1
ATOM 2395 C CA . ARG B 1 70 ? 1.554 -16.328 -19.719 1 90.5 70 ARG B CA 1
ATOM 2396 C C . ARG B 1 70 ? 1.87 -16.781 -18.297 1 90.5 70 ARG B C 1
ATOM 2398 O O . ARG B 1 70 ? 3.027 -16.75 -17.875 1 90.5 70 ARG B O 1
ATOM 2405 N N . SER B 1 71 ? 0.885 -17.156 -17.625 1 92.69 71 SER B N 1
ATOM 2406 C CA . SER B 1 71 ? 1.05 -17.688 -16.281 1 92.69 71 SER B CA 1
ATOM 2407 C C . SER B 1 71 ? -0.141 -18.547 -15.867 1 92.69 71 SER B C 1
ATOM 2409 O O . SER B 1 71 ? -1.255 -18.344 -16.359 1 92.69 71 SER B O 1
ATOM 2411 N N . ALA B 1 72 ? 0.105 -19.531 -15.07 1 92.62 72 ALA B N 1
ATOM 2412 C CA . ALA B 1 72 ? -0.92 -20.391 -14.492 1 92.62 72 ALA B CA 1
ATOM 2413 C C . ALA B 1 72 ? -0.628 -20.703 -13.023 1 92.62 72 ALA B C 1
ATOM 2415 O O . ALA B 1 72 ? 0.46 -21.172 -12.688 1 92.62 72 ALA B O 1
ATOM 2416 N N . ARG B 1 73 ? -1.564 -20.391 -12.234 1 94.31 73 ARG B N 1
ATOM 2417 C CA . ARG B 1 73 ? -1.406 -20.656 -10.805 1 94.31 73 ARG B CA 1
ATOM 2418 C C . ARG B 1 73 ? -2.398 -21.719 -10.336 1 94.31 73 ARG B C 1
ATOM 2420 O O . ARG B 1 73 ? -3.611 -21.547 -10.484 1 94.31 73 ARG B O 1
ATOM 2427 N N . LEU B 1 74 ? -1.829 -22.797 -9.875 1 92.62 74 LEU B N 1
ATOM 2428 C CA . LEU B 1 74 ? -2.637 -23.828 -9.234 1 92.62 74 LEU B CA 1
ATOM 2429 C C . LEU B 1 74 ? -2.879 -23.484 -7.766 1 92.62 74 LEU B C 1
ATOM 2431 O O . LEU B 1 74 ? -1.931 -23.266 -7.008 1 92.62 74 LEU B O 1
ATOM 2435 N N . GLU B 1 75 ? -4.09 -23.375 -7.398 1 92.56 75 GLU B N 1
ATOM 2436 C CA . GLU B 1 75 ? -4.445 -23.109 -6.008 1 92.56 75 GLU B CA 1
ATOM 2437 C C . GLU B 1 75 ? -5.793 -23.75 -5.656 1 92.56 75 GLU B C 1
ATOM 2439 O O . GLU B 1 75 ? -6.43 -24.375 -6.5 1 92.56 75 GLU B O 1
ATOM 2444 N N . SER B 1 76 ? -6.137 -23.625 -4.34 1 92.38 76 SER B N 1
ATOM 2445 C CA . SER B 1 76 ? -7.426 -24.125 -3.879 1 92.38 76 SER B CA 1
ATOM 2446 C C . SER B 1 76 ? -8.422 -22.984 -3.672 1 92.38 76 SER B C 1
ATOM 2448 O O . SER B 1 76 ? -8.094 -21.969 -3.066 1 92.38 76 SER B O 1
ATOM 2450 N N . GLN B 1 77 ? -9.594 -23.109 -4.289 1 93.12 77 GLN B N 1
ATOM 2451 C CA . GLN B 1 77 ? -10.727 -22.234 -4.012 1 93.12 77 GLN B CA 1
ATOM 2452 C C . GLN B 1 77 ? -11.961 -23.047 -3.627 1 93.12 77 GLN B C 1
ATOM 2454 O O . GLN B 1 77 ? -12.344 -23.984 -4.34 1 93.12 77 GLN B O 1
ATOM 2459 N N . LEU B 1 78 ? -12.523 -22.672 -2.484 1 92.5 78 LEU B N 1
ATOM 2460 C CA . LEU B 1 78 ? -13.695 -23.375 -1.973 1 92.5 78 LEU B CA 1
ATOM 2461 C C . LEU B 1 78 ? -13.422 -24.875 -1.87 1 92.5 78 LEU B C 1
ATOM 2463 O O . LEU B 1 78 ? -14.266 -25.688 -2.238 1 92.5 78 LEU B O 1
ATOM 2467 N N . GLY B 1 79 ? -12.211 -25.156 -1.542 1 89.31 79 GLY B N 1
ATOM 2468 C CA . GLY B 1 79 ? -11.836 -26.547 -1.298 1 89.31 79 GLY B CA 1
ATOM 2469 C C . GLY B 1 79 ? -11.539 -27.312 -2.57 1 89.31 79 GLY B C 1
ATOM 2470 O O . GLY B 1 79 ? -11.266 -28.516 -2.525 1 89.31 79 GLY B O 1
ATOM 2471 N N . GLN B 1 80 ? -11.609 -26.688 -3.662 1 91.69 80 GLN B N 1
ATOM 2472 C CA . GLN B 1 80 ? -11.367 -27.344 -4.945 1 91.69 80 GLN B CA 1
ATOM 2473 C C . GLN B 1 80 ? -10.133 -26.766 -5.629 1 91.69 80 GLN B C 1
ATOM 2475 O O . GLN B 1 80 ? -9.906 -25.547 -5.598 1 91.69 80 GLN B O 1
ATOM 2480 N N . PRO B 1 81 ? -9.367 -27.656 -6.262 1 92.62 81 PRO B N 1
ATOM 2481 C CA . PRO B 1 81 ? -8.227 -27.156 -7.023 1 92.62 81 PRO B CA 1
ATOM 2482 C C . PRO B 1 81 ? -8.641 -26.406 -8.289 1 92.62 81 PRO B C 1
ATOM 2484 O O . PRO B 1 81 ? -9.5 -26.891 -9.039 1 92.62 81 PRO B O 1
ATOM 2487 N N . VAL B 1 82 ? -8.078 -25.266 -8.484 1 93.94 82 VAL B N 1
ATOM 2488 C CA . VAL B 1 82 ? -8.375 -24.469 -9.672 1 93.94 82 VAL B CA 1
ATOM 2489 C C . VAL B 1 82 ? -7.082 -23.938 -10.273 1 93.94 82 VAL B C 1
ATOM 2491 O O . VAL B 1 82 ? -6.043 -23.922 -9.609 1 93.94 82 VAL B O 1
ATOM 2494 N N . TYR B 1 83 ? -7.137 -23.594 -11.547 1 93.56 83 TYR B N 1
ATOM 2495 C CA . TYR B 1 83 ? -6.086 -22.844 -12.227 1 93.56 83 TYR B CA 1
ATOM 2496 C C . TYR B 1 83 ? -6.52 -21.406 -12.492 1 93.56 83 TYR B C 1
ATOM 2498 O O . TYR B 1 83 ? -7.555 -21.172 -13.117 1 93.56 83 TYR B O 1
ATOM 2506 N N . VAL B 1 84 ? -5.789 -20.5 -11.93 1 95.75 84 VAL B N 1
ATOM 2507 C CA . VAL B 1 84 ? -5.91 -19.109 -12.352 1 95.75 84 VAL B CA 1
ATOM 2508 C C . VAL B 1 84 ? -4.922 -18.828 -13.484 1 95.75 84 VAL B C 1
ATOM 2510 O O . VAL B 1 84 ? -3.707 -18.875 -13.281 1 95.75 84 VAL B O 1
ATOM 2513 N N . VAL B 1 85 ? -5.457 -18.5 -14.625 1 93.62 85 VAL B N 1
ATOM 2514 C CA . VAL B 1 85 ? -4.645 -18.422 -15.836 1 93.62 85 VAL B CA 1
ATOM 2515 C C . VAL B 1 85 ? -4.617 -17 -16.344 1 93.62 85 VAL B C 1
ATOM 2517 O O . VAL B 1 85 ? -5.637 -16.297 -16.344 1 93.62 85 VAL B O 1
ATOM 2520 N N . GLU B 1 86 ? -3.492 -16.562 -16.672 1 93.25 86 GLU B N 1
ATOM 2521 C CA . GLU B 1 86 ? -3.314 -15.328 -17.438 1 93.25 86 GLU B CA 1
ATOM 2522 C C . GLU B 1 86 ? -2.812 -15.625 -18.844 1 93.25 86 GLU B C 1
ATOM 2524 O O . GLU B 1 86 ? -1.738 -16.203 -19.016 1 93.25 86 GLU B O 1
ATOM 2529 N N . ALA B 1 87 ? -3.584 -15.32 -19.828 1 91.06 87 ALA B N 1
ATOM 2530 C CA . ALA B 1 87 ? -3.256 -15.539 -21.234 1 91.06 87 ALA B CA 1
ATOM 2531 C C . ALA B 1 87 ? -3.432 -14.258 -22.047 1 91.06 87 ALA B C 1
ATOM 2533 O O . ALA B 1 87 ? -3.666 -13.188 -21.484 1 91.06 87 ALA B O 1
ATOM 2534 N N . GLU B 1 88 ? -3.17 -14.336 -23.281 1 86.31 88 GLU B N 1
ATOM 2535 C CA . GLU B 1 88 ? -3.311 -13.188 -24.172 1 86.31 88 GLU B CA 1
ATOM 2536 C C . GLU B 1 88 ? -4.723 -12.609 -24.109 1 86.31 88 GLU B C 1
ATOM 2538 O O . GLU B 1 88 ? -4.91 -11.398 -24.188 1 86.31 88 GLU B O 1
ATOM 2543 N N . GLY B 1 89 ? -5.66 -13.5 -23.938 1 86.25 89 GLY B N 1
ATOM 2544 C CA . GLY B 1 89 ? -7.051 -13.078 -23.906 1 86.25 89 GLY B CA 1
ATOM 2545 C C . GLY B 1 89 ? -7.484 -12.578 -22.531 1 86.25 89 GLY B C 1
ATOM 2546 O O . GLY B 1 89 ? -8.633 -12.18 -22.344 1 86.25 89 GLY B O 1
ATOM 2547 N N . GLY B 1 90 ? -6.598 -12.57 -21.641 1 91.81 90 GLY B N 1
ATOM 2548 C CA . GLY B 1 90 ? -6.922 -12.094 -20.312 1 91.81 90 GLY B CA 1
ATOM 2549 C C . GLY B 1 90 ? -6.855 -13.188 -19.266 1 91.81 90 GLY B C 1
ATOM 2550 O O . GLY B 1 90 ? -6.223 -14.227 -19.469 1 91.81 90 GLY B O 1
ATOM 2551 N N . LYS B 1 91 ? -7.434 -12.883 -18.125 1 95.81 91 LYS B N 1
ATOM 2552 C CA . LYS B 1 91 ? -7.41 -13.828 -17.016 1 95.81 91 LYS B CA 1
ATOM 2553 C C . LYS B 1 91 ? -8.648 -14.711 -17.016 1 95.81 91 LYS B C 1
ATOM 2555 O O . LYS B 1 91 ? -9.727 -14.289 -17.453 1 95.81 91 LYS B O 1
ATOM 2560 N N . ALA B 1 92 ? -8.461 -15.938 -16.516 1 96.38 92 ALA B N 1
ATOM 2561 C CA . ALA B 1 92 ? -9.578 -16.875 -16.453 1 96.38 92 ALA B CA 1
ATOM 2562 C C . ALA B 1 92 ? -9.352 -17.906 -15.344 1 96.38 92 ALA B C 1
ATOM 2564 O O . ALA B 1 92 ? -8.234 -18.047 -14.836 1 96.38 92 ALA B O 1
ATOM 2565 N N . LEU B 1 93 ? -10.43 -18.516 -15.023 1 96.94 93 LEU B N 1
ATOM 2566 C CA . LEU B 1 93 ? -10.453 -19.531 -13.977 1 96.94 93 LEU B CA 1
ATOM 2567 C C . LEU B 1 93 ? -10.906 -20.875 -14.531 1 96.94 93 LEU B C 1
ATOM 2569 O O . LEU B 1 93 ? -11.898 -20.953 -15.258 1 96.94 93 LEU B O 1
ATOM 2573 N N . TYR B 1 94 ? -10.148 -21.938 -14.227 1 95.38 94 TYR B N 1
ATOM 2574 C CA . TYR B 1 94 ? -10.477 -23.281 -14.703 1 95.38 94 TYR B CA 1
ATOM 2575 C C . TYR B 1 94 ? -10.508 -24.281 -13.555 1 95.38 94 TYR B C 1
ATOM 2577 O O . TYR B 1 94 ? -9.711 -24.172 -12.617 1 95.38 94 TYR B O 1
ATOM 2585 N N . ASP B 1 95 ? -11.414 -25.203 -13.688 1 94.75 95 ASP B N 1
ATOM 2586 C CA . ASP B 1 95 ? -11.336 -26.375 -12.812 1 94.75 95 ASP B CA 1
ATOM 2587 C C . ASP B 1 95 ? -10.094 -27.203 -13.109 1 94.75 95 ASP B C 1
ATOM 2589 O O . ASP B 1 95 ? -9.875 -27.625 -14.25 1 94.75 95 ASP B O 1
ATOM 2593 N N . ALA B 1 96 ? -9.32 -27.406 -12.078 1 91.88 96 ALA B N 1
ATOM 2594 C CA . ALA B 1 96 ? -8.031 -28.062 -12.312 1 91.88 96 ALA B CA 1
ATOM 2595 C C . ALA B 1 96 ? -8.211 -29.547 -12.594 1 91.88 96 ALA B C 1
ATOM 2597 O O . ALA B 1 96 ? -7.332 -30.188 -13.18 1 91.88 96 ALA B O 1
ATOM 2598 N N . ARG B 1 97 ? -9.266 -30.156 -12.164 1 90.31 97 ARG B N 1
ATOM 2599 C CA . ARG B 1 97 ? -9.492 -31.578 -12.352 1 90.31 97 ARG B CA 1
ATOM 2600 C C . ARG B 1 97 ? -10.117 -31.859 -13.711 1 90.31 97 ARG B C 1
ATOM 2602 O O . ARG B 1 97 ? -9.672 -32.75 -14.43 1 90.31 97 ARG B O 1
ATOM 2609 N N . THR B 1 98 ? -11.094 -31.031 -14.109 1 90.75 98 THR B N 1
ATOM 2610 C CA . THR B 1 98 ? -11.859 -31.328 -15.32 1 90.75 98 THR B CA 1
ATOM 2611 C C . THR B 1 98 ? -11.367 -30.469 -16.484 1 90.75 98 THR B C 1
ATOM 2613 O O . THR B 1 98 ? -11.625 -30.797 -17.641 1 90.75 98 THR B O 1
ATOM 2616 N N . GLY B 1 99 ? -10.789 -29.359 -16.188 1 90.25 99 GLY B N 1
ATOM 2617 C CA . GLY B 1 99 ? -10.375 -28.438 -17.234 1 90.25 99 GLY B CA 1
ATOM 2618 C C . GLY B 1 99 ? -11.484 -27.516 -17.688 1 90.25 99 GLY B C 1
ATOM 2619 O O . GLY B 1 99 ? -11.289 -26.688 -18.578 1 90.25 99 GLY B O 1
ATOM 2620 N N . GLN B 1 100 ? -12.578 -27.609 -17.016 1 93.5 100 GLN B N 1
ATOM 2621 C CA . GLN B 1 100 ? -13.719 -26.766 -17.375 1 93.5 100 GLN B CA 1
ATOM 2622 C C . GLN B 1 100 ? -13.469 -25.312 -17 1 93.5 100 GLN B C 1
ATOM 2624 O O . GLN B 1 100 ? -12.969 -25.031 -15.906 1 93.5 100 GLN B O 1
ATOM 2629 N N . LYS B 1 101 ? -13.82 -24.406 -17.953 1 95.06 101 LYS B N 1
ATOM 2630 C CA . LYS B 1 101 ? -13.734 -22.984 -17.656 1 95.06 101 LYS B CA 1
ATOM 2631 C C . LYS B 1 101 ? -14.844 -22.547 -16.703 1 95.06 101 LYS B C 1
ATOM 2633 O O . LYS B 1 101 ? -16.016 -22.781 -16.969 1 95.06 101 LYS B O 1
ATOM 2638 N N . LEU B 1 102 ? -14.414 -21.922 -15.641 1 97 102 LEU B N 1
ATOM 2639 C CA . LEU B 1 102 ? -15.359 -21.547 -14.594 1 97 102 LEU B CA 1
ATOM 2640 C C . LEU B 1 102 ? -15.727 -20.062 -14.688 1 97 102 LEU B C 1
ATOM 2642 O O . LEU B 1 102 ? -16.719 -19.625 -14.094 1 97 102 LEU B O 1
ATOM 2646 N N . SER B 1 103 ? -14.945 -19.312 -15.367 1 96.81 103 SER B N 1
ATOM 2647 C CA . SER B 1 103 ? -15.148 -17.875 -15.422 1 96.81 103 SER B CA 1
ATOM 2648 C C . SER B 1 103 ? -15.844 -17.469 -16.719 1 96.81 103 SER B C 1
ATOM 2650 O O . SER B 1 103 ? -15.734 -18.156 -17.734 1 96.81 103 SER B O 1
ATOM 2652 N N . PRO B 1 104 ? -16.531 -16.422 -16.766 1 98.12 104 PRO B N 1
ATOM 2653 C CA . PRO B 1 104 ? -16.781 -15.523 -15.648 1 98.12 104 PRO B CA 1
ATOM 2654 C C . PRO B 1 104 ? -17.75 -16.125 -14.617 1 98.12 104 PRO B C 1
ATOM 2656 O O . PRO B 1 104 ? -18.688 -16.828 -14.992 1 98.12 104 PRO B O 1
ATOM 2659 N N . LEU B 1 105 ? -17.484 -15.781 -13.406 1 98.62 105 LEU B N 1
ATOM 2660 C CA . LEU B 1 105 ? -18.328 -16.25 -12.312 1 98.62 105 LEU B CA 1
ATOM 2661 C C . LEU B 1 105 ? -19.719 -15.633 -12.383 1 98.62 105 LEU B C 1
ATOM 2663 O O . LEU B 1 105 ? -19.844 -14.438 -12.68 1 98.62 105 LEU B O 1
ATOM 2667 N N . ASN B 1 106 ? -20.734 -16.453 -12.109 1 98.5 106 ASN B N 1
ATOM 2668 C CA . ASN B 1 106 ? -22.062 -15.906 -11.906 1 98.5 106 ASN B CA 1
ATOM 2669 C C . ASN B 1 106 ? -22.266 -15.453 -10.469 1 98.5 106 ASN B C 1
ATOM 2671 O O . ASN B 1 106 ? -21.359 -15.531 -9.648 1 98.5 106 ASN B O 1
ATOM 2675 N N . GLU B 1 107 ? -23.422 -14.867 -10.242 1 98.62 107 GLU B N 1
ATOM 2676 C CA . GLU B 1 107 ? -23.703 -14.297 -8.93 1 98.62 107 GLU B CA 1
ATOM 2677 C C . GLU B 1 107 ? -23.547 -15.328 -7.824 1 98.62 107 GLU B C 1
ATOM 2679 O O . GLU B 1 107 ? -22.922 -15.055 -6.797 1 98.62 107 GLU B O 1
ATOM 2684 N N . ALA B 1 108 ? -24.125 -16.5 -8.07 1 98.44 108 ALA B N 1
ATOM 2685 C CA . ALA B 1 108 ? -24.078 -17.547 -7.055 1 98.44 108 ALA B CA 1
ATOM 2686 C C . ALA B 1 108 ? -22.641 -17.906 -6.711 1 98.44 108 ALA B C 1
ATOM 2688 O O . ALA B 1 108 ? -22.297 -18.062 -5.535 1 98.44 108 ALA B O 1
ATOM 2689 N N . ALA B 1 109 ? -21.828 -18.047 -7.699 1 98.25 109 ALA B N 1
ATOM 2690 C CA . ALA B 1 109 ? -20.422 -18.391 -7.496 1 98.25 109 ALA B CA 1
ATOM 2691 C C . ALA B 1 109 ? -19.672 -17.281 -6.77 1 98.25 109 ALA B C 1
ATOM 2693 O O . ALA B 1 109 ? -18.844 -17.547 -5.902 1 98.25 109 ALA B O 1
ATOM 2694 N N . ALA B 1 110 ? -19.953 -16 -7.105 1 98.56 110 ALA B N 1
ATOM 2695 C CA . ALA B 1 110 ? -19.328 -14.852 -6.445 1 98.56 110 ALA B CA 1
ATOM 2696 C C . ALA B 1 110 ? -19.719 -14.797 -4.969 1 98.56 110 ALA B C 1
ATOM 2698 O O . ALA B 1 110 ? -18.859 -14.578 -4.109 1 98.56 110 ALA B O 1
ATOM 2699 N N . ARG B 1 111 ? -20.969 -15.031 -4.691 1 98.5 111 ARG B N 1
ATOM 2700 C CA . ARG B 1 111 ? -21.453 -15.047 -3.314 1 98.5 111 ARG B CA 1
ATOM 2701 C C . ARG B 1 111 ? -20.75 -16.141 -2.5 1 98.5 111 ARG B C 1
ATOM 2703 O O . ARG B 1 111 ? -20.359 -15.906 -1.358 1 98.5 111 ARG B O 1
ATOM 2710 N N . ALA B 1 112 ? -20.656 -17.281 -3.08 1 97.31 112 ALA B N 1
ATOM 2711 C CA . ALA B 1 112 ? -20.047 -18.406 -2.383 1 97.31 112 ALA B CA 1
ATOM 2712 C C . ALA B 1 112 ? -18.594 -18.109 -2.016 1 97.31 112 ALA B C 1
ATOM 2714 O O . ALA B 1 112 ? -18.156 -18.391 -0.899 1 97.31 112 ALA B O 1
ATOM 2715 N N . ARG B 1 113 ? -17.859 -17.547 -2.939 1 96.62 113 ARG B N 1
ATOM 2716 C CA . ARG B 1 113 ? -16.469 -17.203 -2.682 1 96.62 113 ARG B CA 1
ATOM 2717 C C . ARG B 1 113 ? -16.359 -16.094 -1.626 1 96.62 113 ARG B C 1
ATOM 2719 O O . ARG B 1 113 ? -15.516 -16.188 -0.725 1 96.62 113 ARG B O 1
ATOM 2726 N N . ALA B 1 114 ? -17.172 -15.07 -1.767 1 98.06 114 ALA B N 1
ATOM 2727 C CA . ALA B 1 114 ? -17.188 -14 -0.777 1 98.06 114 ALA B CA 1
ATOM 2728 C C . ALA B 1 114 ? -17.484 -14.539 0.62 1 98.06 114 ALA B C 1
ATOM 2730 O O . ALA B 1 114 ? -16.797 -14.195 1.583 1 98.06 114 ALA B O 1
ATOM 2731 N N . LYS B 1 115 ? -18.438 -15.383 0.69 1 96.56 115 LYS B N 1
ATOM 2732 C CA . LYS B 1 115 ? -18.828 -15.953 1.977 1 96.56 115 LYS B CA 1
ATOM 2733 C C . LYS B 1 115 ? -17.703 -16.797 2.572 1 96.56 115 LYS B C 1
ATOM 2735 O O . LYS B 1 115 ? -17.469 -16.766 3.781 1 96.56 115 LYS B O 1
ATOM 2740 N N . ALA B 1 116 ? -17.094 -17.531 1.73 1 94.25 116 ALA B N 1
ATOM 2741 C CA . ALA B 1 116 ? -16 -18.391 2.191 1 94.25 116 ALA B CA 1
ATOM 2742 C C . ALA B 1 116 ? -14.852 -17.562 2.754 1 94.25 116 ALA B C 1
ATOM 2744 O O . ALA B 1 116 ? -14.133 -18 3.652 1 94.25 116 ALA B O 1
ATOM 2745 N N . LEU B 1 117 ? -14.719 -16.359 2.281 1 95.88 117 LEU B N 1
ATOM 2746 C CA . LEU B 1 117 ? -13.602 -15.492 2.656 1 95.88 117 LEU B CA 1
ATOM 2747 C C . LEU B 1 117 ? -13.977 -14.594 3.83 1 95.88 117 LEU B C 1
ATOM 2749 O O . LEU B 1 117 ? -13.102 -14.039 4.496 1 95.88 117 LEU B O 1
ATOM 2753 N N . PHE B 1 118 ? -15.227 -14.43 4.047 1 97 118 PHE B N 1
ATOM 2754 C CA . PHE B 1 118 ? -15.703 -13.516 5.07 1 97 118 PHE B CA 1
ATOM 2755 C C . PHE B 1 118 ? -15.539 -14.117 6.461 1 97 118 PHE B C 1
ATOM 2757 O O . PHE B 1 118 ? -16.031 -15.211 6.73 1 97 118 PHE B O 1
ATOM 2764 N N . ALA B 1 119 ? -14.875 -13.477 7.348 1 96 119 ALA B N 1
ATOM 2765 C CA . ALA B 1 119 ? -14.5 -14.023 8.648 1 96 119 ALA B CA 1
ATOM 2766 C C . ALA B 1 119 ? -15.641 -13.883 9.648 1 96 119 ALA B C 1
ATOM 2768 O O . ALA B 1 119 ? -15.672 -14.578 10.672 1 96 119 ALA B O 1
ATOM 2769 N N . GLU B 1 120 ? -16.562 -13.008 9.367 1 94.56 120 GLU B N 1
ATOM 2770 C CA . GLU B 1 120 ? -17.656 -12.758 10.32 1 94.56 120 GLU B CA 1
ATOM 2771 C C . GLU B 1 120 ? -18.891 -13.57 9.961 1 94.56 120 GLU B C 1
ATOM 2773 O O . GLU B 1 120 ? -18.875 -14.375 9.023 1 94.56 120 GLU B O 1
ATOM 2778 N N . ASP B 1 121 ? -19.984 -13.484 10.742 1 92.62 121 ASP B N 1
ATOM 2779 C CA . ASP B 1 121 ? -21.156 -14.344 10.617 1 92.62 121 ASP B CA 1
ATOM 2780 C C . ASP B 1 121 ? -22.25 -13.664 9.797 1 92.62 121 ASP B C 1
ATOM 2782 O O . ASP B 1 121 ? -23.312 -14.258 9.547 1 92.62 121 ASP B O 1
ATOM 2786 N N . GLY B 1 122 ? -22.031 -12.57 9.234 1 94.06 122 GLY B N 1
ATOM 2787 C CA . GLY B 1 122 ? -23.078 -11.859 8.523 1 94.06 122 GLY B CA 1
ATOM 2788 C C . GLY B 1 122 ? -23.422 -12.477 7.18 1 94.06 122 GLY B C 1
ATOM 2789 O O . GLY B 1 122 ? -22.531 -12.969 6.477 1 94.06 122 GLY B O 1
ATOM 2790 N N . ASP B 1 123 ? -24.719 -12.414 6.805 1 96.56 123 ASP B N 1
ATOM 2791 C CA . ASP B 1 123 ? -25.172 -12.914 5.52 1 96.56 123 ASP B CA 1
ATOM 2792 C C . ASP B 1 123 ? -24.922 -11.898 4.406 1 96.56 123 ASP B C 1
ATOM 2794 O O . ASP B 1 123 ? -24.688 -10.719 4.68 1 96.56 123 ASP B O 1
ATOM 2798 N N . VAL B 1 124 ? -24.938 -12.406 3.174 1 98.06 124 VAL B N 1
ATOM 2799 C CA . VAL B 1 124 ? -24.828 -11.516 2.021 1 98.06 124 VAL B CA 1
ATOM 2800 C C . VAL B 1 124 ? -26.109 -10.695 1.871 1 98.06 124 VAL B C 1
ATOM 2802 O O . VAL B 1 124 ? -27.203 -11.25 1.811 1 98.06 124 VAL B O 1
ATOM 2805 N N . VAL B 1 125 ? -25.984 -9.438 1.838 1 97.44 125 VAL B N 1
ATOM 2806 C CA . VAL B 1 125 ? -27.094 -8.508 1.657 1 97.44 125 VAL B CA 1
ATOM 2807 C C . VAL B 1 125 ? -27.359 -8.312 0.167 1 97.44 125 VAL B C 1
ATOM 2809 O O . VAL B 1 125 ? -28.516 -8.297 -0.263 1 97.44 125 VAL B O 1
ATOM 2812 N N . SER B 1 126 ? -26.297 -8.141 -0.581 1 98.12 126 SER B N 1
ATOM 2813 C CA . SER B 1 126 ? -26.422 -7.895 -2.014 1 98.12 126 SER B CA 1
ATOM 2814 C C . SER B 1 126 ? -25.156 -8.305 -2.76 1 98.12 126 SER B C 1
ATOM 2816 O O . SER B 1 126 ? -24.062 -8.344 -2.176 1 98.12 126 SER B O 1
ATOM 2818 N N . ALA B 1 127 ? -25.297 -8.703 -3.945 1 98.62 127 ALA B N 1
ATOM 2819 C CA . ALA B 1 127 ? -24.219 -9 -4.895 1 98.62 127 ALA B CA 1
ATOM 2820 C C . ALA B 1 127 ? -24.531 -8.406 -6.27 1 98.62 127 ALA B C 1
ATOM 2822 O O . ALA B 1 127 ? -25.562 -8.719 -6.867 1 98.62 127 ALA B O 1
ATOM 2823 N N . GLU B 1 128 ? -23.672 -7.504 -6.652 1 98.69 128 GLU B N 1
ATOM 2824 C CA . GLU B 1 128 ? -23.891 -6.809 -7.918 1 98.69 128 GLU B CA 1
ATOM 2825 C C . GLU B 1 128 ? -22.625 -6.812 -8.773 1 98.69 128 GLU B C 1
ATOM 2827 O O . GLU B 1 128 ? -21.531 -6.566 -8.273 1 98.69 128 GLU B O 1
ATOM 2832 N N . LEU B 1 129 ? -22.812 -7.145 -10.078 1 98.81 129 LEU B N 1
ATOM 2833 C CA . LEU B 1 129 ? -21.703 -7.031 -11.016 1 98.81 129 LEU B CA 1
ATOM 2834 C C . LEU B 1 129 ? -21.547 -5.598 -11.508 1 98.81 129 LEU B C 1
ATOM 2836 O O . LEU B 1 129 ? -22.438 -5.07 -12.188 1 98.81 129 LEU B O 1
ATOM 2840 N N . LEU B 1 130 ? -20.438 -4.996 -11.188 1 98.75 130 LEU B N 1
ATOM 2841 C CA . LEU B 1 130 ? -20.203 -3.607 -11.562 1 98.75 130 LEU B CA 1
ATOM 2842 C C . LEU B 1 130 ? -19.438 -3.521 -12.875 1 98.75 130 LEU B C 1
ATOM 2844 O O . LEU B 1 130 ? -18.438 -4.227 -13.055 1 98.75 130 LEU B O 1
ATOM 2848 N N . THR B 1 131 ? -19.828 -2.66 -13.75 1 98.12 131 THR B N 1
ATOM 2849 C CA . THR B 1 131 ? -19.109 -2.402 -14.992 1 98.12 131 THR B CA 1
ATOM 2850 C C . THR B 1 131 ? -18.375 -1.064 -14.93 1 98.12 131 THR B C 1
ATOM 2852 O O . THR B 1 131 ? -17.562 -0.749 -15.812 1 98.12 131 THR B O 1
ATOM 2855 N N . LYS B 1 132 ? -18.703 -0.332 -13.953 1 97.81 132 LYS B N 1
ATOM 2856 C CA . LYS B 1 132 ? -17.969 0.885 -13.609 1 97.81 132 LYS B CA 1
ATOM 2857 C C . LYS B 1 132 ? -17.5 0.85 -12.156 1 97.81 132 LYS B C 1
ATOM 2859 O O . LYS B 1 132 ? -18.297 0.576 -11.25 1 97.81 132 LYS B O 1
ATOM 2864 N N . ALA B 1 133 ? -16.281 1.1 -11.977 1 97.19 133 ALA B N 1
ATOM 2865 C CA . ALA B 1 133 ? -15.727 1.023 -10.633 1 97.19 133 ALA B CA 1
ATOM 2866 C C . ALA B 1 133 ? -16.156 2.219 -9.789 1 97.19 133 ALA B C 1
ATOM 2868 O O . ALA B 1 133 ? -16.062 3.365 -10.234 1 97.19 133 ALA B O 1
ATOM 2869 N N . PRO B 1 134 ? -16.688 2.004 -8.641 1 97.25 134 PRO B N 1
ATOM 2870 C CA . PRO B 1 134 ? -16.906 3.137 -7.738 1 97.25 134 PRO B CA 1
ATOM 2871 C C . PRO B 1 134 ? -15.609 3.783 -7.27 1 97.25 134 PRO B C 1
ATOM 2873 O O . PRO B 1 134 ? -14.531 3.221 -7.469 1 97.25 134 PRO B O 1
ATOM 2876 N N . LEU B 1 135 ? -15.633 4.887 -6.676 1 96.69 135 LEU B N 1
ATOM 2877 C CA . LEU B 1 135 ? -14.469 5.672 -6.27 1 96.69 135 LEU B CA 1
ATOM 2878 C C . LEU B 1 135 ? -13.578 4.879 -5.324 1 96.69 135 LEU B C 1
ATOM 2880 O O . LEU B 1 135 ? -12.352 4.941 -5.422 1 96.69 135 LEU B O 1
ATOM 2884 N N . GLU B 1 136 ? -14.156 4.062 -4.422 1 97.19 136 GLU B N 1
ATOM 2885 C CA . GLU B 1 136 ? -13.406 3.375 -3.373 1 97.19 136 GLU B CA 1
ATOM 2886 C C . GLU B 1 136 ? -12.516 2.281 -3.959 1 97.19 136 GLU B C 1
ATOM 2888 O O . GLU B 1 136 ? -11.625 1.765 -3.277 1 97.19 136 GLU B O 1
ATOM 2893 N N . ILE B 1 137 ? -12.75 1.901 -5.223 1 97.31 137 ILE B N 1
ATOM 2894 C CA . ILE B 1 137 ? -11.891 0.929 -5.883 1 97.31 137 ILE B CA 1
ATOM 2895 C C . ILE B 1 137 ? -11.609 1.377 -7.316 1 97.31 137 ILE B C 1
ATOM 2897 O O . ILE B 1 137 ? -11.555 0.552 -8.227 1 97.31 137 ILE B O 1
ATOM 2901 N N . GLN B 1 138 ? -11.398 2.635 -7.562 1 94.62 138 GLN B N 1
ATOM 2902 C CA . GLN B 1 138 ? -11.383 3.258 -8.883 1 94.62 138 GLN B CA 1
ATOM 2903 C C . GLN B 1 138 ? -10.234 2.729 -9.734 1 94.62 138 GLN B C 1
ATOM 2905 O O . GLN B 1 138 ? -10.281 2.809 -10.961 1 94.62 138 GLN B O 1
ATOM 2910 N N . THR B 1 139 ? -9.219 2.152 -9.219 1 92.75 139 THR B N 1
ATOM 2911 C CA . THR B 1 139 ? -8.055 1.705 -9.984 1 92.75 139 THR B CA 1
ATOM 2912 C C . THR B 1 139 ? -8.156 0.216 -10.305 1 92.75 139 THR B C 1
ATOM 2914 O O . THR B 1 139 ? -7.273 -0.348 -10.945 1 92.75 139 THR B O 1
ATOM 2917 N N . ARG B 1 140 ? -9.188 -0.452 -9.844 1 96.25 140 ARG B N 1
ATOM 2918 C CA . ARG B 1 140 ? -9.336 -1.891 -10.039 1 96.25 140 ARG B CA 1
ATOM 2919 C C . ARG B 1 140 ? -10.078 -2.191 -11.336 1 96.25 140 ARG B C 1
ATOM 2921 O O . ARG B 1 140 ? -10.938 -1.421 -11.758 1 96.25 140 ARG B O 1
ATOM 2928 N N . PRO B 1 141 ? -9.711 -3.295 -11.922 1 95.62 141 PRO B N 1
ATOM 2929 C CA . PRO B 1 141 ? -10.359 -3.643 -13.188 1 95.62 141 PRO B CA 1
ATOM 2930 C C . PRO B 1 141 ? -11.82 -4.035 -13.016 1 95.62 141 PRO B C 1
ATOM 2932 O O . PRO B 1 141 ? -12.188 -4.652 -12.016 1 95.62 141 PRO B O 1
ATOM 2935 N N . VAL B 1 142 ? -12.617 -3.682 -14.055 1 97.44 142 VAL B N 1
ATOM 2936 C CA . VAL B 1 142 ? -14.016 -4.082 -14.148 1 97.44 142 VAL B CA 1
ATOM 2937 C C . VAL B 1 142 ? -14.227 -4.93 -15.398 1 97.44 142 VAL B C 1
ATOM 2939 O O . VAL B 1 142 ? -13.438 -4.863 -16.344 1 97.44 142 VAL B O 1
ATOM 2942 N N . PRO B 1 143 ? -15.273 -5.777 -15.398 1 98.38 143 PRO B N 1
ATOM 2943 C CA . PRO B 1 143 ? -16.312 -5.898 -14.375 1 98.38 143 PRO B CA 1
ATOM 2944 C C . PRO B 1 143 ? -15.805 -6.566 -13.094 1 98.38 143 PRO B C 1
ATOM 2946 O O . PRO B 1 143 ? -14.797 -7.273 -13.125 1 98.38 143 PRO B O 1
ATOM 2949 N N . ILE B 1 144 ? -16.5 -6.312 -11.977 1 98.81 144 ILE B N 1
ATOM 2950 C CA . ILE B 1 144 ? -16.125 -6.844 -10.664 1 98.81 144 ILE B CA 1
ATOM 2951 C C . ILE B 1 144 ? -17.391 -7.047 -9.82 1 98.81 144 ILE B C 1
ATOM 2953 O O . ILE B 1 144 ? -18.312 -6.234 -9.867 1 98.81 144 ILE B O 1
ATOM 2957 N N . TRP B 1 145 ? -17.438 -8.125 -9.07 1 98.88 145 TRP B N 1
ATOM 2958 C CA . TRP B 1 145 ? -18.578 -8.391 -8.188 1 98.88 145 TRP B CA 1
ATOM 2959 C C . TRP B 1 145 ? -18.438 -7.605 -6.887 1 98.88 145 TRP B C 1
ATOM 2961 O O . TRP B 1 145 ? -17.406 -7.688 -6.211 1 98.88 145 TRP B O 1
ATOM 2971 N N . ARG B 1 146 ? -19.391 -6.848 -6.555 1 98.88 146 ARG B N 1
ATOM 2972 C CA . ARG B 1 146 ? -19.516 -6.234 -5.238 1 98.88 146 ARG B CA 1
ATOM 2973 C C . ARG B 1 146 ? -20.453 -7.039 -4.344 1 98.88 146 ARG B C 1
ATOM 2975 O O . ARG B 1 146 ? -21.641 -7.18 -4.645 1 98.88 146 ARG B O 1
ATOM 2982 N N . VAL B 1 147 ? -19.953 -7.559 -3.303 1 98.81 147 VAL B N 1
ATOM 2983 C CA . VAL B 1 147 ? -20.75 -8.367 -2.375 1 98.81 147 VAL B CA 1
ATOM 2984 C C . VAL B 1 147 ? -20.797 -7.68 -1.012 1 98.81 147 VAL B C 1
ATOM 2986 O O . VAL B 1 147 ? -19.766 -7.527 -0.348 1 98.81 147 VAL B O 1
ATOM 2989 N N . GLU B 1 148 ? -21.906 -7.297 -0.598 1 98.69 148 GLU B N 1
ATOM 2990 C CA . GLU B 1 148 ? -22.094 -6.629 0.685 1 98.69 148 GLU B CA 1
ATOM 2991 C C . GLU B 1 148 ? -22.641 -7.59 1.736 1 98.69 148 GLU B C 1
ATOM 2993 O O . GLU B 1 148 ? -23.531 -8.398 1.444 1 98.69 148 GLU B O 1
ATOM 2998 N N . PHE B 1 149 ? -22.094 -7.496 2.912 1 98.44 149 PHE B N 1
ATOM 2999 C CA . PHE B 1 149 ? -22.5 -8.375 4.004 1 98.44 149 PHE B CA 1
ATOM 3000 C C . PHE B 1 149 ? -23.25 -7.602 5.07 1 98.44 149 PHE B C 1
ATOM 3002 O O . PHE B 1 149 ? -23.078 -6.391 5.215 1 98.44 149 PHE B O 1
ATOM 3009 N N . GLU B 1 150 ? -24.094 -8.375 5.777 1 96.31 150 GLU B N 1
ATOM 3010 C CA . GLU B 1 150 ? -24.625 -7.867 7.035 1 96.31 150 GLU B CA 1
ATOM 3011 C C . GLU B 1 150 ? -23.531 -7.75 8.094 1 96.31 150 GLU B C 1
ATOM 3013 O O . GLU B 1 150 ? -22.625 -8.578 8.148 1 96.31 150 GLU B O 1
ATOM 3018 N N . GLY B 1 151 ? -23.641 -6.758 8.898 1 90.31 151 GLY B N 1
ATOM 3019 C CA . GLY B 1 151 ? -22.672 -6.605 9.977 1 90.31 151 GLY B CA 1
ATOM 3020 C C . GLY B 1 151 ? -22.328 -5.156 10.266 1 90.31 151 GLY B C 1
ATOM 3021 O O . GLY B 1 151 ? -22.859 -4.246 9.617 1 90.31 151 GLY B O 1
ATOM 3022 N N . ALA B 1 152 ? -21.484 -5.082 11.258 1 90.56 152 ALA B N 1
ATOM 3023 C CA . ALA B 1 152 ? -21.047 -3.742 11.641 1 90.56 152 ALA B CA 1
ATOM 3024 C C . ALA B 1 152 ? -20.25 -3.088 10.523 1 90.56 152 ALA B C 1
ATOM 3026 O O . ALA B 1 152 ? -19.422 -3.738 9.883 1 90.56 152 ALA B O 1
ATOM 3027 N N . TRP B 1 153 ? -20.562 -1.859 10.219 1 94.56 153 TRP B N 1
ATOM 3028 C CA . TRP B 1 153 ? -19.844 -0.96 9.328 1 94.56 153 TRP B CA 1
ATOM 3029 C C . TRP B 1 153 ? -19.969 -1.416 7.875 1 94.56 153 TRP B C 1
ATOM 3031 O O . TRP B 1 153 ? -19.094 -1.161 7.059 1 94.56 153 TRP B O 1
ATOM 3041 N N . ARG B 1 154 ? -20.953 -2.287 7.453 1 97.06 154 ARG B N 1
ATOM 3042 C CA . ARG B 1 154 ? -21.297 -2.635 6.082 1 97.06 154 ARG B CA 1
ATOM 3043 C C . ARG B 1 154 ? -20.109 -3.217 5.336 1 97.06 154 ARG B C 1
ATOM 3045 O O . ARG B 1 154 ? -19.688 -2.678 4.309 1 97.06 154 ARG B O 1
ATOM 3052 N N . PRO B 1 155 ? -19.594 -4.383 5.805 1 98.25 155 PRO B N 1
ATOM 3053 C CA . PRO B 1 155 ? -18.469 -5.008 5.09 1 98.25 155 PRO B CA 1
ATOM 3054 C C . PRO B 1 155 ? -18.812 -5.328 3.637 1 98.25 155 PRO B C 1
ATOM 3056 O O . PRO B 1 155 ? -19.906 -5.812 3.344 1 98.25 155 PRO B O 1
ATOM 3059 N N . THR B 1 156 ? -17.906 -4.973 2.711 1 98.69 156 THR B N 1
ATOM 3060 C CA . THR B 1 156 ? -18.094 -5.129 1.274 1 98.69 156 THR B CA 1
ATOM 3061 C C . THR B 1 156 ? -16.875 -5.77 0.628 1 98.69 156 THR B C 1
ATOM 3063 O O . THR B 1 156 ? -15.758 -5.289 0.8 1 98.69 156 THR B O 1
ATOM 3066 N N . PHE B 1 157 ? -17.109 -6.906 -0.027 1 98.75 157 PHE B N 1
ATOM 3067 C CA . PHE B 1 157 ? -16.031 -7.594 -0.732 1 98.75 157 PHE B CA 1
ATOM 3068 C C . PHE B 1 157 ? -16.141 -7.387 -2.236 1 98.75 157 PHE B C 1
ATOM 3070 O O . PHE B 1 157 ? -17.25 -7.383 -2.783 1 98.75 157 PHE B O 1
ATOM 3077 N N . TYR B 1 158 ? -15.094 -7.191 -2.895 1 98.88 158 TYR B N 1
ATOM 3078 C CA . TYR B 1 158 ? -15.023 -7.133 -4.352 1 98.88 158 TYR B CA 1
ATOM 3079 C C . TYR B 1 158 ? -14.305 -8.359 -4.906 1 98.88 158 TYR B C 1
ATOM 3081 O O . TYR B 1 158 ? -13.125 -8.578 -4.637 1 98.88 158 TYR B O 1
ATOM 3089 N N . ILE B 1 159 ? -14.984 -9.125 -5.707 1 98.69 159 ILE B N 1
ATOM 3090 C CA . ILE B 1 159 ? -14.508 -10.406 -6.203 1 98.69 159 ILE B CA 1
ATOM 3091 C C . ILE B 1 159 ? -14.336 -10.344 -7.719 1 98.69 159 ILE B C 1
ATOM 3093 O O . ILE B 1 159 ? -15.25 -9.922 -8.43 1 98.69 159 ILE B O 1
ATOM 3097 N N . SER B 1 160 ? -13.188 -10.781 -8.219 1 98.62 160 SER B N 1
ATOM 3098 C CA . SER B 1 160 ? -12.977 -10.852 -9.656 1 98.62 160 SER B CA 1
ATOM 3099 C C . SER B 1 16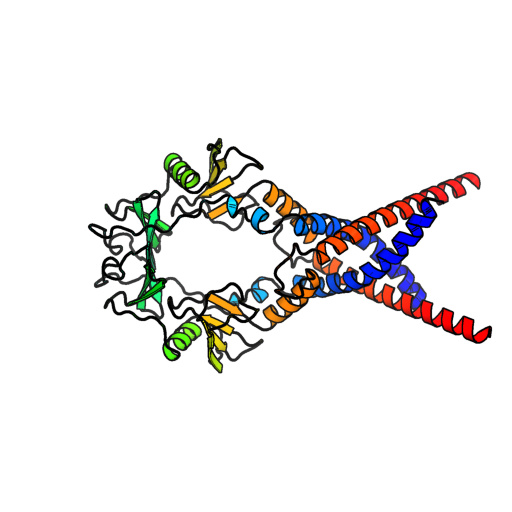0 ? -13.82 -11.953 -10.289 1 98.62 160 SER B C 1
ATOM 3101 O O . SER B 1 160 ? -13.742 -13.109 -9.875 1 98.62 160 SER B O 1
ATOM 3103 N N . PRO B 1 161 ? -14.594 -11.609 -11.281 1 98.56 161 PRO B N 1
ATOM 3104 C CA . PRO B 1 161 ? -15.352 -12.664 -11.953 1 98.56 161 PRO B CA 1
ATOM 3105 C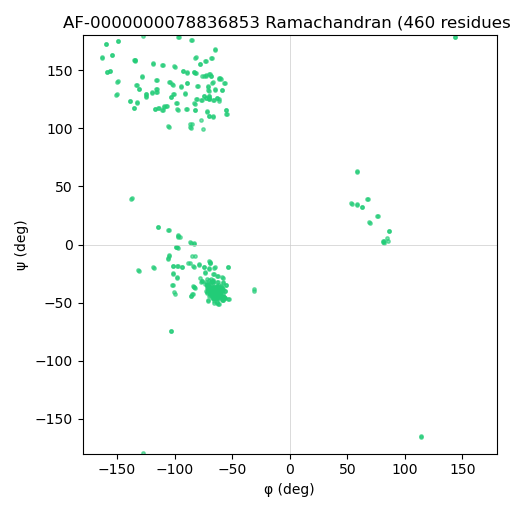 C . PRO B 1 161 ? -14.461 -13.609 -12.766 1 98.56 161 PRO B C 1
ATOM 3107 O O . PRO B 1 161 ? -14.891 -14.703 -13.133 1 98.56 161 PRO B O 1
ATOM 3110 N N . TYR B 1 162 ? -13.289 -13.211 -13.023 1 98.12 162 TYR B N 1
ATOM 3111 C CA . TYR B 1 162 ? -12.438 -13.969 -13.93 1 98.12 162 TYR B CA 1
ATOM 3112 C C . TYR B 1 162 ? -11.484 -14.875 -13.148 1 98.12 162 TYR B C 1
ATOM 3114 O O . TYR B 1 162 ? -11.094 -15.93 -13.641 1 98.12 162 TYR B O 1
ATOM 3122 N N . THR B 1 163 ? -11.133 -14.453 -11.938 1 97.94 163 THR B N 1
ATOM 3123 C CA . THR B 1 163 ? -10.148 -15.242 -11.203 1 97.94 163 THR B CA 1
ATOM 3124 C C . THR B 1 163 ? -10.75 -15.789 -9.906 1 97.94 163 THR B C 1
ATOM 3126 O O . THR B 1 163 ? -10.188 -16.688 -9.289 1 97.94 163 THR B O 1
ATOM 3129 N N . GLY B 1 164 ? -11.82 -15.164 -9.461 1 97.62 164 GLY B N 1
ATOM 3130 C CA . GLY B 1 164 ? -12.438 -15.578 -8.211 1 97.62 164 GLY B CA 1
ATOM 3131 C C . GLY B 1 164 ? -11.742 -15.008 -6.984 1 97.62 164 GLY B C 1
ATOM 3132 O O . GLY B 1 164 ? -12.164 -15.258 -5.855 1 97.62 164 GLY B O 1
ATOM 3133 N N . GLU B 1 165 ? -10.773 -14.211 -7.172 1 96.5 165 GLU B N 1
ATOM 3134 C CA . GLU B 1 165 ? -9.969 -13.672 -6.078 1 96.5 165 GLU B CA 1
ATOM 3135 C C . GLU B 1 165 ? -10.641 -12.453 -5.445 1 96.5 165 GLU B C 1
ATOM 3137 O O . GLU B 1 165 ? -11.391 -11.734 -6.109 1 96.5 165 GLU B O 1
ATOM 3142 N N . LEU B 1 166 ? -10.414 -12.273 -4.148 1 97.69 166 LEU B N 1
ATOM 3143 C CA . LEU B 1 166 ? -10.789 -11.039 -3.463 1 97.69 166 LEU B CA 1
ATOM 3144 C C . LEU B 1 166 ? -9.891 -9.883 -3.902 1 97.69 166 LEU B C 1
ATOM 3146 O O . LEU B 1 166 ? -8.703 -9.852 -3.572 1 97.69 166 LEU B O 1
ATOM 3150 N N . VAL B 1 167 ? -10.461 -8.969 -4.621 1 97.75 167 VAL B N 1
ATOM 3151 C CA . VAL B 1 167 ? -9.695 -7.863 -5.191 1 97.75 167 VAL B CA 1
ATOM 3152 C C . VAL B 1 167 ? -9.531 -6.758 -4.156 1 97.75 167 VAL B C 1
ATOM 3154 O O . VAL B 1 167 ? -8.484 -6.105 -4.094 1 97.75 167 VAL B O 1
ATOM 3157 N N . SER B 1 168 ? -10.578 -6.59 -3.371 1 98 168 SER B N 1
ATOM 3158 C CA . SER B 1 168 ? -10.547 -5.562 -2.338 1 98 168 SER B CA 1
ATOM 3159 C C . SER B 1 168 ? -11.641 -5.797 -1.298 1 98 168 SER B C 1
ATOM 3161 O O . SER B 1 168 ? -12.547 -6.609 -1.512 1 98 168 SER B O 1
ATOM 3163 N N . ARG B 1 169 ? -11.445 -5.184 -0.204 1 97.94 169 ARG B N 1
ATOM 3164 C CA . ARG B 1 169 ? -12.445 -5.145 0.864 1 97.94 169 ARG B CA 1
ATOM 3165 C C . ARG B 1 169 ? -12.625 -3.729 1.397 1 97.94 169 ARG B C 1
ATOM 3167 O O . ARG B 1 169 ? -11.656 -2.969 1.491 1 97.94 169 ARG B O 1
ATOM 3174 N N . ARG B 1 170 ? -13.828 -3.348 1.619 1 98.19 170 ARG B N 1
ATOM 3175 C CA . ARG B 1 170 ? -14.188 -2.021 2.115 1 98.19 170 ARG B CA 1
ATOM 3176 C C . ARG B 1 170 ? -15.219 -2.115 3.234 1 98.19 170 ARG B C 1
ATOM 3178 O O . ARG B 1 170 ? -15.906 -3.129 3.367 1 98.19 170 ARG B O 1
ATOM 3185 N N . HIS B 1 171 ? -15.305 -1.122 4.023 1 98.12 171 HIS B N 1
ATOM 3186 C CA . HIS B 1 171 ? -16.266 -0.929 5.105 1 98.12 171 HIS B CA 1
ATOM 3187 C C . HIS B 1 171 ? -16.375 0.542 5.492 1 98.12 171 HIS B C 1
ATOM 3189 O O . HIS B 1 171 ? -15.594 1.372 5.016 1 98.12 171 HIS B O 1
ATOM 3195 N N . ASP B 1 172 ? -17.234 0.888 6.285 1 98.12 172 ASP B N 1
ATOM 3196 C CA . ASP B 1 172 ? -17.562 2.293 6.512 1 98.12 172 ASP B CA 1
ATOM 3197 C C . ASP B 1 172 ? -16.406 3.02 7.199 1 98.12 172 ASP B C 1
ATOM 3199 O O . ASP B 1 172 ? -16.203 4.219 6.988 1 98.12 172 ASP B O 1
ATOM 3203 N N . LEU B 1 173 ? -15.648 2.344 8.039 1 97.88 173 LEU B N 1
ATOM 3204 C CA . LEU B 1 173 ? -14.5 2.996 8.656 1 97.88 173 LEU B CA 1
ATOM 3205 C C . LEU B 1 173 ? -13.453 3.365 7.609 1 97.88 173 LEU B C 1
ATOM 3207 O O . LEU B 1 173 ? -12.797 4.402 7.719 1 97.88 173 LEU B O 1
ATOM 3211 N N . TRP B 1 174 ? -13.273 2.488 6.633 1 98.12 174 TRP B N 1
ATOM 3212 C CA . TRP B 1 174 ? -12.398 2.822 5.516 1 98.12 174 TRP B CA 1
ATOM 3213 C C . TRP B 1 174 ? -12.938 4.02 4.738 1 98.12 174 TRP B C 1
ATOM 3215 O O . TRP B 1 174 ? -12.18 4.914 4.363 1 98.12 174 TRP B O 1
ATOM 3225 N N . ARG B 1 175 ? -14.281 4.066 4.484 1 98.25 175 ARG B N 1
ATOM 3226 C CA . ARG B 1 175 ? -14.914 5.137 3.715 1 98.25 175 ARG B CA 1
ATOM 3227 C C . ARG B 1 175 ? -14.773 6.48 4.426 1 98.25 175 ARG B C 1
ATOM 3229 O O . ARG B 1 175 ? -14.586 7.512 3.781 1 98.25 175 ARG B O 1
ATOM 3236 N N . THR B 1 176 ? -14.906 6.43 5.773 1 98.19 176 THR B N 1
ATOM 3237 C CA . THR B 1 176 ? -14.672 7.633 6.562 1 98.19 176 THR B CA 1
ATOM 3238 C C . THR B 1 176 ? -13.219 8.086 6.445 1 98.19 176 THR B C 1
ATOM 3240 O O . THR B 1 176 ? -12.945 9.273 6.293 1 98.19 176 THR B O 1
ATOM 3243 N N . PHE B 1 177 ? -12.328 7.102 6.508 1 98.12 177 PHE B N 1
ATOM 3244 C CA . PHE B 1 177 ? -10.914 7.41 6.332 1 98.12 177 PHE B CA 1
ATOM 3245 C C . PHE B 1 177 ? -10.672 8.07 4.98 1 98.12 177 PHE B C 1
ATOM 3247 O O . PHE B 1 177 ? -9.961 9.078 4.895 1 98.12 177 PHE B O 1
ATOM 3254 N N . ASP B 1 178 ? -11.234 7.473 3.979 1 97.94 178 ASP B N 1
ATOM 3255 C CA . ASP B 1 178 ? -11.109 8 2.623 1 97.94 178 ASP B CA 1
ATOM 3256 C C . ASP B 1 178 ? -11.609 9.445 2.547 1 97.94 178 ASP B C 1
ATOM 3258 O O . ASP B 1 178 ? -11.008 10.281 1.874 1 97.94 178 ASP B O 1
ATOM 3262 N N . PHE B 1 179 ? -12.719 9.75 3.252 1 98.06 179 PHE B N 1
ATOM 3263 C CA . PHE B 1 179 ? -13.32 11.078 3.275 1 98.06 179 PHE B CA 1
ATOM 3264 C C . PHE B 1 179 ? -12.383 12.078 3.949 1 98.06 179 PHE B C 1
ATOM 3266 O O . PHE B 1 179 ? -12.133 13.156 3.416 1 98.06 179 PHE B O 1
ATOM 3273 N N . VAL B 1 180 ? -11.797 11.711 5.07 1 97.81 180 VAL B N 1
ATOM 3274 C CA . VAL B 1 180 ? -10.938 12.648 5.777 1 97.81 180 VAL B CA 1
ATOM 3275 C C . VAL B 1 180 ? -9.594 12.758 5.066 1 97.81 180 VAL B C 1
ATOM 3277 O O . VAL B 1 180 ? -8.961 13.82 5.09 1 97.81 180 VAL B O 1
ATOM 3280 N N . TRP B 1 181 ? -9.141 11.641 4.426 1 97.62 181 TRP B N 1
ATOM 3281 C CA . TRP B 1 181 ? -7.938 11.68 3.609 1 97.62 181 TRP B CA 1
ATOM 3282 C C . TRP B 1 181 ? -8.062 12.703 2.484 1 97.62 181 TRP B C 1
ATOM 3284 O O . TRP B 1 181 ? -7.117 13.438 2.191 1 97.62 181 TRP B O 1
ATOM 3294 N N . MET B 1 182 ? -9.281 12.789 1.887 1 98.06 182 MET B N 1
ATOM 3295 C CA . MET B 1 182 ? -9.594 13.758 0.841 1 98.06 182 MET B CA 1
ATOM 3296 C C . MET B 1 182 ? -9.258 15.172 1.298 1 98.06 182 MET B C 1
ATOM 3298 O O . MET B 1 182 ? -8.594 15.922 0.579 1 98.06 182 MET B O 1
ATOM 3302 N N . PHE B 1 183 ? -9.672 15.516 2.506 1 97.56 183 PHE B N 1
ATOM 3303 C CA . PHE B 1 183 ? -9.414 16.844 3.064 1 97.56 183 PHE B CA 1
ATOM 3304 C C . PHE B 1 183 ? -7.941 17 3.414 1 97.56 183 PHE B C 1
ATOM 3306 O O . PHE B 1 183 ? -7.375 18.078 3.25 1 97.56 183 PHE B O 1
ATOM 3313 N N . HIS B 1 184 ? -7.387 15.906 3.834 1 97.62 184 HIS B N 1
ATOM 3314 C CA . HIS B 1 184 ? -6 15.953 4.285 1 97.62 184 HIS B CA 1
ATOM 3315 C C . HIS B 1 184 ? -5.047 16.203 3.115 1 97.62 184 HIS B C 1
ATOM 3317 O O . HIS B 1 184 ? -4.137 17.016 3.215 1 97.62 184 HIS B O 1
ATOM 3323 N N . ILE B 1 185 ? -5.332 15.555 2.039 1 97.62 185 ILE B N 1
ATOM 3324 C CA . ILE B 1 185 ? -4.426 15.695 0.905 1 97.62 185 ILE B CA 1
ATOM 3325 C C . ILE B 1 185 ? -4.984 16.719 -0.082 1 97.62 185 ILE B C 1
ATOM 3327 O O . ILE B 1 185 ? -4.391 16.953 -1.138 1 97.62 185 ILE B O 1
ATOM 3331 N N . MET B 1 186 ? -6.152 17.25 0.224 1 97.88 186 MET B N 1
ATOM 3332 C CA . MET B 1 186 ? -6.785 18.328 -0.531 1 97.88 186 MET B CA 1
ATOM 3333 C C . MET B 1 186 ? -6.996 17.922 -1.986 1 97.88 186 MET B C 1
ATOM 3335 O O . MET B 1 186 ? -6.746 18.703 -2.896 1 97.88 186 MET B O 1
ATOM 3339 N N . ASP B 1 187 ? -7.27 16.656 -2.246 1 98.19 187 ASP B N 1
ATOM 3340 C CA . ASP B 1 187 ? -7.699 16.125 -3.539 1 98.19 187 ASP B CA 1
ATOM 3341 C C . ASP B 1 187 ? -9.188 15.797 -3.535 1 98.19 187 ASP B C 1
ATOM 3343 O O . ASP B 1 187 ? -9.594 14.711 -3.119 1 98.19 187 ASP B O 1
ATOM 3347 N N . TYR B 1 188 ? -9.992 16.672 -4.109 1 97.69 188 TYR B N 1
ATOM 3348 C CA . TYR B 1 188 ? -11.445 16.594 -3.986 1 97.69 188 TYR B CA 1
ATOM 3349 C C . TYR B 1 188 ? -12.055 15.867 -5.184 1 97.69 188 TYR B C 1
ATOM 3351 O O . TYR B 1 188 ? -13.273 15.789 -5.312 1 97.69 188 TYR B O 1
ATOM 3359 N N . ASP B 1 189 ? -11.18 15.336 -6.027 1 95.56 189 ASP B N 1
ATOM 3360 C CA . ASP B 1 189 ? -11.633 14.594 -7.203 1 95.56 189 ASP B CA 1
ATOM 3361 C C . ASP B 1 189 ? -11.484 13.086 -6.988 1 95.56 189 ASP B C 1
ATOM 3363 O O . ASP B 1 189 ? -12.43 12.422 -6.555 1 95.56 189 ASP B O 1
ATOM 3367 N N . ASP B 1 190 ? -10.297 12.578 -7.047 1 94 190 ASP B N 1
ATOM 3368 C CA . ASP B 1 190 ? -10.102 11.133 -6.98 1 94 190 ASP B CA 1
ATOM 3369 C C . ASP B 1 190 ? -9.57 10.711 -5.613 1 94 190 ASP B C 1
ATOM 3371 O O . ASP B 1 190 ? -9.508 9.516 -5.305 1 94 190 ASP B O 1
ATOM 3375 N N . ARG B 1 191 ? -9.188 11.641 -4.762 1 96.25 191 ARG B N 1
ATOM 3376 C CA . ARG B 1 191 ? -8.766 11.414 -3.381 1 96.25 191 ARG B CA 1
ATOM 3377 C C . ARG B 1 191 ? -7.512 10.547 -3.322 1 96.25 191 ARG B C 1
ATOM 3379 O O . ARG B 1 191 ? -7.34 9.75 -2.396 1 96.25 191 ARG B O 1
ATOM 3386 N N . GLN B 1 192 ? -6.68 10.734 -4.371 1 94.19 192 GLN B N 1
ATOM 3387 C CA . GLN B 1 192 ? -5.5 9.883 -4.43 1 94.19 192 GLN B CA 1
ATOM 3388 C C . GLN B 1 192 ? -4.238 10.703 -4.691 1 94.19 192 GLN B C 1
ATOM 3390 O O . GLN B 1 192 ? -3.131 10.266 -4.371 1 94.19 192 GLN B O 1
ATOM 3395 N N . ASP B 1 193 ? -4.43 11.859 -5.25 1 95.94 193 ASP B N 1
ATOM 3396 C CA . ASP B 1 193 ? -3.293 12.641 -5.73 1 95.94 193 ASP B CA 1
ATOM 3397 C C . ASP B 1 193 ? -2.707 13.5 -4.609 1 95.94 193 ASP B C 1
ATOM 3399 O O . ASP B 1 193 ? -3.156 14.625 -4.383 1 95.94 193 ASP B O 1
ATOM 3403 N N . VAL B 1 194 ? -1.62 13.062 -4.031 1 95.31 194 VAL B N 1
ATOM 3404 C CA . VAL B 1 194 ? -0.973 13.758 -2.926 1 95.31 194 VAL B CA 1
ATOM 3405 C C . VAL B 1 194 ? -0.002 14.805 -3.471 1 95.31 194 VAL B C 1
ATOM 3407 O O . VAL B 1 194 ? 0.704 15.461 -2.705 1 95.31 194 VAL B O 1
ATOM 3410 N N . ASN B 1 195 ? 0.088 14.961 -4.805 1 96.19 195 ASN B N 1
ATOM 3411 C CA . ASN B 1 195 ? 1.012 15.891 -5.441 1 96.19 195 ASN B CA 1
ATOM 3412 C C . ASN B 1 195 ? 0.27 17 -6.172 1 96.19 195 ASN B C 1
ATOM 3414 O O . ASN B 1 195 ? 0.849 17.703 -7.008 1 96.19 195 ASN B O 1
ATOM 3418 N N . ASN B 1 196 ? -0.989 17.172 -5.906 1 96.5 196 ASN B N 1
ATOM 3419 C CA . ASN B 1 196 ? -1.784 18.156 -6.625 1 96.5 196 ASN B CA 1
ATOM 3420 C C . ASN B 1 196 ? -1.354 19.578 -6.277 1 96.5 196 ASN B C 1
ATOM 3422 O O . ASN B 1 196 ? -0.719 19.797 -5.246 1 96.5 196 ASN B O 1
ATOM 3426 N N . ILE B 1 197 ? -1.669 20.5 -7.051 1 96.69 197 ILE B N 1
ATOM 3427 C CA . ILE B 1 197 ? -1.189 21.875 -6.973 1 96.69 197 ILE B CA 1
ATOM 3428 C C . ILE B 1 197 ? -1.709 22.531 -5.695 1 96.69 197 ILE B C 1
ATOM 3430 O O . ILE B 1 197 ? -0.991 23.297 -5.047 1 96.69 197 ILE B O 1
ATOM 3434 N N . LEU B 1 198 ? -2.914 22.219 -5.312 1 97.12 198 LEU B N 1
ATOM 3435 C CA . LEU B 1 198 ? -3.535 22.859 -4.156 1 97.12 198 LEU B CA 1
ATOM 3436 C C . LEU B 1 198 ? -2.752 22.547 -2.885 1 97.12 198 LEU B C 1
ATOM 3438 O O . LEU B 1 198 ? -2.4 23.453 -2.133 1 97.12 198 LEU B O 1
ATOM 3442 N N . ILE B 1 199 ? -2.471 21.281 -2.654 1 97.12 199 ILE B N 1
ATOM 3443 C CA . ILE B 1 199 ? -1.759 20.922 -1.435 1 97.12 199 ILE B CA 1
ATOM 3444 C C . ILE B 1 199 ? -0.334 21.469 -1.486 1 97.12 199 ILE B C 1
ATOM 3446 O O . ILE B 1 199 ? 0.227 21.859 -0.459 1 97.12 199 ILE B O 1
ATOM 3450 N N . ARG B 1 200 ? 0.244 21.562 -2.629 1 96.94 200 ARG B N 1
ATOM 3451 C CA . ARG B 1 200 ? 1.586 22.125 -2.758 1 96.94 200 ARG B CA 1
ATOM 3452 C C . ARG B 1 200 ? 1.602 23.594 -2.383 1 96.94 200 ARG B C 1
ATOM 3454 O O . ARG B 1 200 ? 2.508 24.062 -1.685 1 96.94 200 ARG B O 1
ATOM 3461 N N . ILE B 1 201 ? 0.664 24.328 -2.826 1 96.69 201 ILE B N 1
ATOM 3462 C CA . ILE B 1 201 ? 0.555 25.734 -2.48 1 96.69 201 ILE B CA 1
ATOM 3463 C C . ILE B 1 201 ? 0.429 25.891 -0.966 1 96.69 201 ILE B C 1
ATOM 3465 O O . ILE B 1 201 ? 1.13 26.703 -0.357 1 96.69 201 ILE B O 1
ATOM 3469 N N . PHE B 1 202 ? -0.392 25.094 -0.375 1 96.38 202 PHE B N 1
ATOM 3470 C CA . PHE B 1 202 ? -0.654 25.219 1.054 1 96.38 202 PHE B CA 1
ATOM 3471 C C . PHE B 1 202 ? 0.559 24.781 1.868 1 96.38 202 PHE B C 1
ATOM 3473 O O . PHE B 1 202 ? 0.826 25.344 2.938 1 96.38 202 PHE B O 1
ATOM 3480 N N . THR B 1 203 ? 1.258 23.781 1.401 1 94.94 203 THR B N 1
ATOM 3481 C CA . THR B 1 203 ? 2.459 23.375 2.127 1 94.94 203 THR B CA 1
ATOM 3482 C C . THR B 1 203 ? 3.523 24.469 2.055 1 94.94 203 THR B C 1
ATOM 3484 O O . THR B 1 203 ? 4.18 24.766 3.055 1 94.94 203 THR B O 1
ATOM 3487 N N . TRP B 1 204 ? 3.66 25.109 0.926 1 94.75 204 TRP B N 1
ATOM 3488 C CA . TRP B 1 204 ? 4.625 26.203 0.799 1 94.75 204 TRP B CA 1
ATOM 3489 C C . TRP B 1 204 ? 4.184 27.406 1.605 1 94.75 204 TRP B C 1
ATOM 3491 O O . TRP B 1 204 ? 5.02 28.125 2.166 1 94.75 204 TRP B O 1
ATOM 3501 N N . MET B 1 205 ? 2.896 27.625 1.619 1 94.44 205 MET B N 1
ATOM 3502 C CA . MET B 1 205 ? 2.367 28.672 2.494 1 94.44 205 MET B CA 1
ATOM 3503 C C . MET B 1 205 ? 2.693 28.375 3.953 1 94.44 205 MET B C 1
ATOM 3505 O O . MET B 1 205 ? 3.014 29.281 4.719 1 94.44 205 MET B O 1
ATOM 3509 N N . GLY B 1 206 ? 2.586 27.094 4.273 1 93.12 206 GLY B N 1
ATOM 3510 C CA . GLY B 1 206 ? 2.967 26.672 5.617 1 93.12 206 GLY B CA 1
ATOM 3511 C C . GLY B 1 206 ? 4.422 26.969 5.941 1 93.12 206 GLY B C 1
ATOM 3512 O O . GLY B 1 206 ? 4.73 27.469 7.023 1 93.12 206 GLY B O 1
ATOM 3513 N N . VAL B 1 207 ? 5.254 26.766 5.008 1 92.88 207 VAL B N 1
ATOM 3514 C CA . VAL B 1 207 ? 6.676 27.031 5.188 1 92.88 207 VAL B CA 1
ATOM 3515 C C . VAL B 1 207 ? 6.898 28.531 5.363 1 92.88 207 VAL B C 1
ATOM 3517 O O . VAL B 1 207 ? 7.617 28.953 6.273 1 92.88 207 VAL B O 1
ATOM 3520 N N . ALA B 1 208 ? 6.285 29.312 4.535 1 92 208 ALA B N 1
ATOM 3521 C CA . ALA B 1 208 ? 6.426 30.766 4.594 1 92 208 ALA B CA 1
ATOM 3522 C C . ALA B 1 208 ? 5.926 31.312 5.934 1 92 208 ALA B C 1
ATOM 3524 O O . ALA B 1 208 ? 6.574 32.156 6.543 1 92 208 ALA B O 1
ATOM 3525 N N . THR B 1 209 ? 4.812 30.797 6.344 1 90.75 209 THR B N 1
ATOM 3526 C CA . THR B 1 209 ? 4.227 31.234 7.609 1 90.75 209 THR B CA 1
ATOM 3527 C C . THR B 1 209 ? 5.133 30.859 8.781 1 90.75 209 THR B C 1
ATOM 3529 O O . THR B 1 209 ? 5.355 31.672 9.68 1 90.75 209 THR B O 1
ATOM 3532 N N . ALA B 1 210 ? 5.617 29.672 8.734 1 88.69 210 ALA B N 1
ATOM 3533 C CA . ALA B 1 210 ? 6.52 29.234 9.789 1 88.69 210 ALA B CA 1
ATOM 3534 C C . ALA B 1 210 ? 7.797 30.062 9.812 1 88.69 210 ALA B C 1
ATOM 3536 O O . ALA B 1 210 ? 8.281 30.453 10.875 1 88.69 210 ALA B O 1
ATOM 3537 N N . ALA B 1 211 ? 8.32 30.391 8.688 1 90.44 211 ALA B N 1
ATOM 3538 C CA . ALA B 1 211 ? 9.555 31.156 8.578 1 90.44 211 ALA B CA 1
ATOM 3539 C C . ALA B 1 211 ? 9.352 32.594 9.094 1 90.44 211 ALA B C 1
ATOM 3541 O O . ALA B 1 211 ? 10.188 33.094 9.844 1 90.44 211 ALA B O 1
ATOM 3542 N N . THR B 1 212 ? 8.273 33.219 8.68 1 87.69 212 THR B N 1
ATOM 3543 C CA . THR B 1 212 ? 8.008 34.594 9.117 1 87.69 212 THR B CA 1
ATOM 3544 C C . THR B 1 212 ? 7.688 34.625 10.609 1 87.69 212 THR B C 1
ATOM 3546 O O . THR B 1 212 ? 8.109 35.531 11.32 1 87.69 212 THR B O 1
ATOM 3549 N N . GLY B 1 213 ? 6.973 33.625 11.008 1 83.25 213 GLY B N 1
ATOM 3550 C CA . GLY B 1 213 ? 6.715 33.531 12.438 1 83.25 213 GLY B CA 1
ATOM 3551 C C . GLY B 1 213 ? 7.977 33.344 13.258 1 83.25 213 GLY B C 1
ATOM 3552 O O . GLY B 1 213 ? 8.148 33.969 14.297 1 83.25 213 GLY B O 1
ATOM 3553 N N . GLY B 1 214 ? 8.828 32.469 12.844 1 85.56 214 GLY B N 1
ATOM 3554 C CA . GLY B 1 214 ? 10.109 32.281 13.508 1 85.56 214 GLY B CA 1
ATOM 3555 C C . GLY B 1 214 ? 10.945 33.562 13.547 1 85.56 214 GLY B C 1
ATOM 3556 O O . GLY B 1 214 ? 11.547 33.875 14.57 1 85.56 214 GLY B O 1
ATOM 3557 N N . TRP B 1 215 ? 10.938 34.219 12.461 1 87.06 215 TRP B N 1
ATOM 3558 C CA . TRP B 1 215 ? 11.688 35.469 12.367 1 87.06 215 TRP B CA 1
ATOM 3559 C C . TRP B 1 215 ? 11.133 36.531 13.328 1 87.06 215 TRP B C 1
ATOM 3561 O O . TR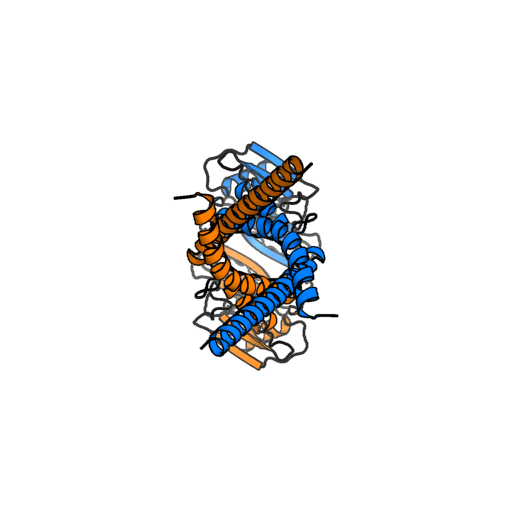P B 1 215 ? 11.898 37.219 13.992 1 87.06 215 TRP B O 1
ATOM 3571 N N . LEU B 1 216 ? 9.844 36.656 13.375 1 84.25 216 LEU B N 1
ATOM 3572 C CA . LEU B 1 216 ? 9.203 37.625 14.258 1 84.25 216 LEU B CA 1
ATOM 3573 C C . LEU B 1 216 ? 9.461 37.281 15.719 1 84.25 216 LEU B C 1
ATOM 3575 O O . LEU B 1 216 ? 9.648 38.156 16.547 1 84.25 216 LEU B O 1
ATOM 3579 N N . LEU B 1 217 ? 9.477 35.969 15.977 1 81.62 217 LEU B N 1
ATOM 3580 C CA . LEU B 1 217 ? 9.758 35.5 17.328 1 81.62 217 LEU B CA 1
ATOM 3581 C C . LEU B 1 217 ? 11.188 35.844 17.734 1 81.62 217 LEU B C 1
ATOM 3583 O O . LEU B 1 217 ? 11.43 36.312 18.859 1 81.62 217 LEU B O 1
ATOM 3587 N N . LEU B 1 218 ? 12.094 35.719 16.891 1 83.12 218 LEU B N 1
ATOM 3588 C CA . LEU B 1 218 ? 13.492 36.062 17.156 1 83.12 218 LEU B CA 1
ATOM 3589 C C . LEU B 1 218 ? 13.688 37.562 17.297 1 83.12 218 LEU B C 1
ATOM 3591 O O . LEU B 1 218 ? 14.453 38 18.156 1 83.12 218 LEU B O 1
ATOM 3595 N N . TYR B 1 219 ? 13.023 38.25 16.422 1 81 219 TYR B N 1
ATOM 3596 C CA . TYR B 1 219 ? 13.109 39.719 16.453 1 81 219 TYR B CA 1
ATOM 3597 C C . TYR B 1 219 ? 12.539 40.281 17.75 1 81 219 TYR B C 1
ATOM 3599 O O . TYR B 1 219 ? 13.102 41.188 18.344 1 81 219 TYR B O 1
ATOM 3607 N N . SER B 1 220 ? 11.461 39.625 18.219 1 76.69 220 SER B N 1
ATOM 3608 C CA . SER B 1 220 ? 10.812 40.062 19.438 1 76.69 220 SER B CA 1
ATOM 3609 C C . SER B 1 220 ? 11.664 39.781 20.672 1 76.69 220 SER B C 1
ATOM 3611 O O . SER B 1 220 ? 11.727 40.562 21.609 1 76.69 220 SER B O 1
ATOM 3613 N N . PHE B 1 221 ? 12.305 38.594 20.672 1 77.5 221 PHE B N 1
ATOM 3614 C CA . PHE B 1 221 ? 13.148 38.219 21.797 1 77.5 221 PHE B CA 1
ATOM 3615 C C . PHE B 1 221 ? 14.391 39.125 21.844 1 77.5 221 PHE B C 1
ATOM 3617 O O . PHE B 1 221 ? 14.844 39.5 22.938 1 77.5 221 PHE B O 1
ATOM 3624 N N . ARG B 1 222 ? 14.93 39.469 20.734 1 72.94 222 ARG B N 1
ATOM 3625 C CA . ARG B 1 222 ? 16.109 40.312 20.703 1 72.94 222 ARG B CA 1
ATOM 3626 C C . ARG B 1 222 ? 15.789 41.75 21.141 1 72.94 222 ARG B C 1
ATOM 3628 O O . ARG B 1 222 ? 16.578 42.406 21.828 1 72.94 222 ARG B O 1
ATOM 3635 N N . ARG B 1 223 ? 14.711 42.219 20.766 1 71.31 223 ARG B N 1
ATOM 3636 C CA . ARG B 1 223 ? 14.312 43.562 21.141 1 71.31 223 ARG B CA 1
ATOM 3637 C C . ARG B 1 223 ? 14.062 43.656 22.641 1 71.31 223 ARG B C 1
ATOM 3639 O O . ARG B 1 223 ? 14.469 44.625 23.281 1 71.31 223 ARG B O 1
ATOM 3646 N N . LYS B 1 224 ? 13.5 42.625 23.188 1 71.88 224 LYS B N 1
ATOM 3647 C CA . LYS B 1 224 ? 13.25 42.625 24.625 1 71.88 224 LYS B CA 1
ATOM 3648 C C . LYS B 1 224 ? 14.555 42.594 25.406 1 71.88 224 LYS B C 1
ATOM 3650 O O . LYS B 1 224 ? 14.695 43.281 26.422 1 71.88 224 LYS B O 1
ATOM 3655 N N . ARG B 1 225 ? 15.469 41.875 24.891 1 72.44 225 ARG B N 1
ATOM 3656 C CA . ARG B 1 225 ? 16.766 41.781 25.547 1 72.44 225 ARG B CA 1
ATOM 3657 C C . ARG B 1 225 ? 17.5 43.125 25.469 1 72.44 225 ARG B C 1
ATOM 3659 O O . ARG B 1 225 ? 18.156 43.531 26.422 1 72.44 225 ARG B O 1
ATOM 3666 N N . ARG B 1 226 ? 17.344 43.781 24.391 1 71.19 226 ARG B N 1
ATOM 3667 C CA . ARG B 1 226 ? 18.016 45.062 24.219 1 71.19 226 ARG B CA 1
ATOM 3668 C C . ARG B 1 226 ? 17.406 46.125 25.109 1 71.19 226 ARG B C 1
ATOM 3670 O O . ARG B 1 226 ? 18.125 46.938 25.688 1 71.19 226 ARG B O 1
ATOM 3677 N N . VAL B 1 227 ? 16.141 46.062 25.266 1 71.06 227 VAL B N 1
ATOM 3678 C CA . VAL B 1 227 ? 15.445 47.031 26.094 1 71.06 227 VAL B CA 1
ATOM 3679 C C . VAL B 1 227 ? 15.742 46.781 27.562 1 71.06 227 VAL B C 1
ATOM 3681 O O . VAL B 1 227 ? 15.938 47.719 28.344 1 71.06 227 VAL B O 1
ATOM 3684 N N . ARG B 1 228 ? 15.883 45.531 27.922 1 72.69 228 ARG B N 1
ATOM 3685 C CA . ARG B 1 228 ? 16.203 45.188 29.297 1 72.69 228 ARG B CA 1
ATOM 3686 C C . ARG B 1 228 ? 17.641 45.562 29.641 1 72.69 228 ARG B C 1
ATOM 3688 O O . ARG B 1 228 ? 17.922 46.031 30.75 1 72.69 228 ARG B O 1
ATOM 3695 N N . LYS B 1 229 ? 18.469 45.438 28.75 1 74.12 229 LYS B N 1
ATOM 3696 C CA . LYS B 1 229 ? 19.859 45.812 28.969 1 74.12 229 LYS B CA 1
ATOM 3697 C C . LYS B 1 229 ? 20.016 47.312 29.047 1 74.12 229 LYS B C 1
ATOM 3699 O O . LYS B 1 229 ? 20.812 47.844 29.844 1 74.12 229 LYS B O 1
ATOM 3704 N N . ALA B 1 230 ? 19.234 48.094 28.406 1 74.75 230 ALA B N 1
ATOM 3705 C CA . ALA B 1 230 ? 19.312 49.531 28.438 1 74.75 230 ALA B CA 1
ATOM 3706 C C . ALA B 1 230 ? 18.719 50.094 29.719 1 74.75 230 ALA B C 1
ATOM 3708 O O . ALA B 1 230 ? 19.156 51.156 30.219 1 74.75 230 ALA B O 1
ATOM 3709 N N . ALA B 1 231 ? 17.812 49.438 30.266 1 71.12 231 ALA B N 1
ATOM 3710 C CA . ALA B 1 231 ? 17.188 49.906 31.5 1 71.12 231 ALA B CA 1
ATOM 3711 C C . ALA B 1 231 ? 18 49.469 32.719 1 71.12 231 ALA B C 1
ATOM 3713 O O . ALA B 1 231 ? 17.797 50 33.812 1 71.12 231 ALA B O 1
ATOM 3714 N N . ALA B 1 232 ? 18.891 48.688 32.562 1 69.94 232 ALA B N 1
ATOM 3715 C CA . ALA B 1 232 ? 19.766 48.344 33.688 1 69.94 232 ALA B CA 1
ATOM 3716 C C . ALA B 1 232 ? 21.031 49.219 33.688 1 69.94 232 ALA B C 1
ATOM 3718 O O . ALA B 1 232 ? 21.562 49.531 32.625 1 69.94 232 ALA B O 1
#

Organism: Phenylobacterium zucineum (strain HLK1) (NCBI:txid450851)

pLDDT: mean 91.02, std 9.06, range [42.62, 98.88]

Radius of gyration: 28.81 Å; Cα contacts (8 Å, |Δi|>4): 770; chains: 2; bounding box: 55×92×64 Å

Nearest PDB structures (foldseek):
  4h5j-assembly1_A  TM=3.690E-01  e=2.089E+00  Saccharomyces cerevisiae
  7jz6-assembly1_D  TM=4.029E-01  e=6.353E+00  Escherichia coli
  3vlm-assembly1_A  TM=3.307E-01  e=7.573E+00  Haloarcula marismortui ATCC 43049
  3uw8-assembly1_B  TM=2.979E-01  e=7.142E+00  Haloarcula marismortui ATCC 43049
  4h5j-assembly1_A  TM=3.695E-01  e=2.135E+00  Saccharomyces cerevisiae

Sequence (464 aa):
MRLPALARTTHKWFALILAIQAVFWTLSGVYMTAVHIDIIHGDRLVRAQAPQPITLAGLMEPAHLAPGLRSARLESQLGQPVYVVEAEGGKALYDARTGQKLSPLNEAAARARAKALFAEDGDVVSAELLTKAPLEIQTRPVPIWRVEFEGAWRPTFYISPYTGELVSRRHDLWRTFDFVWMFHIMDYDDRQDVNNILIRIFTWMGVATAATGGWLLLYSFRRKRRVRKAAAMRLPALARTTHKWFALILAIQAVFWTLSGVYMTAVHIDIIHGDRLVRAQAPQPITLAGLMEPAHLAPGLRSARLESQLGQPVYVVEAEGGKALYDARTGQKLSPLNEAAARARAKALFAEDGDVVSAELLTKAPLEIQTRPVPIWRVEFEGAWRPTFYISPYTGELVSRRHDLWRTFDFVWMFHIMDYDDRQDVNNILIRIFTWMGVATAATGGWLLLYSFRRKRRVRKAAA